Protein AF-A0AAX3NI12-F1 (afdb_monomer_lite)

Sequence (382 aa):
MMTDDIEERAVLARRGIMDHSDCEDCVEDWTFLMRQGRREFPLGLRTVLACLAFAEREGAVPELPADWWVIISTGGINDDDARRGGPTMDVFKAWPGRAESIVISQESYMGCTGGVAPWRRDGDTGPSYYAVCPLCDNPIQIVGLFRRQEESRARRPYGRHHRGDVPGLCRYDEDAYLHCPYADPNHRTDTRARRHSKDPTGRALYGLMRGEFDRVTLAWERFSGIHLGPGAARDMLRRWRDDQGWRYYDATYGNLPQMLFFAAGGQNLVKRYIVPGSPLHERLKGVPQVRLAPARSRYVQVDKAGPGFLTLDFLLYARRIEWDGQHMNETFRLRGLLGRDDGQQAFDDLTLDVDQDWLSHTADAQPGRDGRLLDIARETLR

Radius of gyration: 28.42 Å; chains: 1; bounding box: 57×74×94 Å

Foldseek 3Di:
DDDPPPQQDKDQPDPDWDACCVPPPDPARTWTWIDGPPDIDIDGPVNVVVVVVVCCVVVVDPDDPPVVVVCVVVPNPVVPVVVPLAFFAQFFAAAALDLDTHGDALVRLCVRNVCDPPQWDADPVGIWGWTADQFLRAIWTWPPRPPDCVPVPDDDIGTDGDQADRPPGGGDDPLSLLLDCSNGVPRDHPQPAWADPPDSQLVSLLCCCQVVVQLLQVLLCVQPQWHQDLVNSLVLLLVCVVVSLSGGSPDGSQCSSVSSAQPVFWAFQAQTWGAPPDPVNVQQVPQQQWDFPDDDPGTTTTHGPDDDDWGKTKHKYDWDWDDPSNDIKIWIWIFIATDDPPRDTRGDIDIGTGDSCSSVVSCVVPVDGDVSSSVSSVVSSD

Structure (mmCIF, N/CA/C/O backbone):
data_AF-A0AAX3NI12-F1
#
_entry.id   AF-A0AAX3NI12-F1
#
loop_
_atom_site.group_PDB
_atom_site.id
_atom_site.type_symbol
_atom_site.label_atom_id
_atom_site.label_alt_id
_atom_site.label_comp_id
_atom_site.label_asym_id
_atom_site.label_entity_id
_atom_site.label_seq_id
_atom_site.pdbx_PDB_ins_code
_atom_site.Cartn_x
_atom_site.Cartn_y
_atom_site.Cartn_z
_atom_site.occupancy
_atom_site.B_iso_or_equiv
_atom_site.auth_seq_id
_atom_site.auth_comp_id
_atom_site.auth_asym_id
_atom_site.auth_atom_id
_atom_site.pdbx_PDB_model_num
ATOM 1 N N . MET A 1 1 ? 13.052 53.276 -60.774 1.00 38.81 1 MET A N 1
ATOM 2 C CA . MET A 1 1 ? 11.985 52.301 -60.478 1.00 38.81 1 MET A CA 1
ATOM 3 C C . MET A 1 1 ? 12.647 50.946 -60.347 1.00 38.81 1 MET A C 1
ATOM 5 O O . MET A 1 1 ? 12.945 50.334 -61.361 1.00 38.81 1 MET A O 1
ATOM 9 N N . MET A 1 2 ? 12.979 50.547 -59.122 1.00 40.47 2 MET A N 1
ATOM 10 C CA . MET A 1 2 ? 13.263 49.149 -58.809 1.00 40.47 2 MET A CA 1
ATOM 11 C C . MET A 1 2 ? 11.918 48.545 -58.427 1.00 40.47 2 MET A C 1
ATOM 13 O O . MET A 1 2 ? 11.252 49.049 -57.527 1.00 40.47 2 MET A O 1
ATOM 17 N N . THR A 1 3 ? 11.465 47.578 -59.211 1.00 40.41 3 THR A N 1
ATOM 18 C CA . THR A 1 3 ? 10.322 46.734 -58.884 1.00 40.41 3 THR A CA 1
ATOM 19 C C . THR A 1 3 ? 10.698 45.902 -57.664 1.00 40.41 3 THR A C 1
ATOM 21 O O . THR A 1 3 ? 11.631 45.108 -57.742 1.00 40.41 3 THR A O 1
ATOM 24 N N . ASP A 1 4 ? 10.006 46.122 -56.545 1.00 46.06 4 ASP A N 1
ATOM 25 C CA . ASP A 1 4 ? 9.963 45.174 -55.432 1.00 46.06 4 ASP A CA 1
ATOM 26 C C . ASP A 1 4 ? 9.340 43.878 -55.965 1.00 46.06 4 ASP A C 1
ATOM 28 O O . ASP A 1 4 ? 8.115 43.742 -56.026 1.00 46.06 4 ASP A O 1
ATOM 32 N N . ASP A 1 5 ? 10.177 42.933 -56.393 1.00 46.78 5 ASP A N 1
ATOM 33 C CA . ASP A 1 5 ? 9.774 41.534 -56.435 1.00 46.78 5 ASP A CA 1
ATOM 34 C C . ASP A 1 5 ? 9.548 41.121 -54.980 1.00 46.78 5 ASP A C 1
ATOM 36 O O . ASP A 1 5 ? 10.481 40.834 -54.229 1.00 46.78 5 ASP A O 1
ATOM 40 N N . ILE A 1 6 ? 8.287 41.152 -54.546 1.00 54.03 6 ILE A N 1
ATOM 41 C CA . ILE A 1 6 ? 7.874 40.489 -53.314 1.00 54.03 6 ILE A CA 1
ATOM 42 C C . ILE A 1 6 ? 8.068 38.996 -53.576 1.00 54.03 6 ILE A C 1
ATOM 44 O O . ILE A 1 6 ? 7.166 38.323 -54.075 1.00 54.03 6 ILE A O 1
ATOM 48 N N . GLU A 1 7 ? 9.259 38.482 -53.270 1.00 57.38 7 GLU A N 1
ATOM 49 C CA . GLU A 1 7 ? 9.486 37.049 -53.136 1.00 57.38 7 GLU A CA 1
ATOM 50 C C . GLU A 1 7 ? 8.414 36.518 -52.178 1.00 57.38 7 GLU A C 1
ATOM 52 O O . GLU A 1 7 ? 8.350 36.902 -51.004 1.00 57.38 7 GLU A O 1
ATOM 57 N N . GLU A 1 8 ? 7.504 35.690 -52.698 1.00 70.94 8 GLU A N 1
ATOM 58 C CA . GLU A 1 8 ? 6.437 35.096 -51.901 1.00 70.94 8 GLU A CA 1
ATOM 59 C C . GLU A 1 8 ? 7.077 34.384 -50.707 1.00 70.94 8 GLU A C 1
ATOM 61 O O . GLU A 1 8 ? 7.837 33.432 -50.870 1.00 70.94 8 GLU A O 1
ATOM 66 N N . ARG A 1 9 ? 6.817 34.865 -49.489 1.00 78.44 9 ARG A N 1
ATOM 67 C CA . ARG A 1 9 ? 7.397 34.279 -48.278 1.00 78.44 9 ARG A CA 1
ATOM 68 C C . ARG A 1 9 ? 6.826 32.884 -48.053 1.00 78.44 9 ARG A C 1
ATOM 70 O O . ARG A 1 9 ? 5.614 32.685 -48.137 1.00 78.44 9 ARG A O 1
ATOM 77 N N . ALA A 1 10 ? 7.691 31.931 -47.715 1.00 86.00 10 ALA A N 1
ATOM 78 C CA . ALA A 1 10 ? 7.247 30.613 -47.285 1.00 86.00 10 ALA A CA 1
ATOM 79 C C . ALA A 1 10 ? 6.492 30.724 -45.948 1.00 86.00 10 ALA A C 1
ATOM 81 O O . ALA A 1 10 ? 6.982 31.325 -44.991 1.00 86.00 10 ALA A O 1
ATOM 82 N N . VAL A 1 11 ? 5.300 30.135 -45.878 1.00 88.12 11 VAL A N 1
ATOM 83 C CA . VAL A 1 11 ? 4.451 30.107 -44.677 1.00 88.12 11 VAL A CA 1
ATOM 84 C C . VAL A 1 11 ? 4.072 28.676 -44.327 1.00 88.12 11 VAL A C 1
ATOM 86 O O . VAL A 1 11 ? 4.117 27.792 -45.178 1.00 88.12 11 VAL A O 1
ATOM 89 N N . LEU A 1 12 ? 3.651 28.438 -43.086 1.00 89.06 12 LEU A N 1
ATOM 90 C CA . LEU A 1 12 ? 3.069 27.153 -42.710 1.00 89.06 12 LEU A CA 1
ATOM 91 C C . LEU A 1 12 ? 1.807 26.887 -43.544 1.00 89.06 12 LEU A C 1
ATOM 93 O O . LEU A 1 12 ? 0.851 27.663 -43.505 1.00 89.06 12 LEU A O 1
ATOM 97 N N . ALA A 1 13 ? 1.800 25.777 -44.280 1.00 85.38 13 ALA A N 1
ATOM 98 C CA . ALA A 1 13 ? 0.651 25.321 -45.058 1.00 85.38 13 ALA A CA 1
ATOM 99 C C . ALA A 1 13 ? -0.503 24.874 -44.144 1.00 85.38 13 ALA A C 1
ATOM 101 O O . ALA A 1 13 ? -1.673 25.002 -44.500 1.00 85.38 13 ALA A O 1
ATOM 102 N N . ARG A 1 14 ? -0.174 24.404 -42.931 1.00 81.12 14 ARG A N 1
ATOM 103 C CA . ARG A 1 14 ? -1.124 24.044 -41.871 1.00 81.12 14 ARG A CA 1
ATOM 104 C C . ARG A 1 14 ? -0.631 24.472 -40.493 1.00 81.12 14 ARG A C 1
ATOM 106 O O . ARG A 1 14 ? 0.567 24.492 -40.229 1.00 81.12 14 ARG A O 1
ATOM 113 N N . ARG A 1 15 ? -1.566 24.750 -39.580 1.00 74.25 15 ARG A N 1
ATOM 114 C CA . ARG A 1 15 ? -1.273 24.994 -38.157 1.00 74.25 15 ARG A CA 1
ATOM 115 C C . ARG A 1 15 ? -1.101 23.669 -37.409 1.00 74.25 15 ARG A C 1
ATOM 117 O O . ARG A 1 15 ? -1.959 23.288 -36.623 1.00 74.25 15 ARG A O 1
ATOM 124 N N . GLY A 1 16 ? -0.020 22.956 -37.702 1.00 72.50 16 GLY A N 1
ATOM 125 C CA . GLY A 1 16 ? 0.313 21.701 -37.036 1.00 72.50 16 GLY A CA 1
ATOM 126 C C . GLY A 1 16 ? 1.652 21.143 -37.503 1.00 72.50 16 GLY A C 1
ATOM 127 O O . GLY A 1 16 ? 2.081 21.413 -38.626 1.00 72.50 16 GLY A O 1
ATOM 128 N N . ILE A 1 17 ? 2.290 20.371 -36.628 1.00 80.81 17 ILE A N 1
ATOM 129 C CA . ILE A 1 17 ? 3.512 19.615 -36.917 1.00 80.81 17 ILE A CA 1
ATOM 130 C C . ILE A 1 17 ? 3.086 18.208 -37.342 1.00 80.81 17 ILE A C 1
ATOM 132 O O . ILE A 1 17 ? 2.144 17.655 -36.776 1.00 80.81 17 ILE A O 1
ATOM 136 N N . MET A 1 18 ? 3.725 17.656 -38.372 1.00 79.75 18 MET A N 1
ATOM 137 C CA . MET A 1 18 ? 3.583 16.238 -38.698 1.00 79.75 18 MET A CA 1
ATOM 138 C C . MET A 1 18 ? 4.449 15.417 -37.763 1.00 79.75 18 MET A C 1
ATOM 140 O O . MET A 1 18 ? 5.659 15.638 -37.734 1.00 79.75 18 MET A O 1
ATOM 144 N N . ASP A 1 19 ? 3.816 14.489 -37.058 1.00 76.38 19 ASP A N 1
ATOM 145 C CA . ASP A 1 19 ? 4.474 13.471 -36.252 1.00 76.38 19 ASP A CA 1
ATOM 146 C C . ASP A 1 19 ? 4.758 12.237 -37.114 1.00 76.38 19 ASP A C 1
ATOM 148 O O . ASP A 1 19 ? 3.847 11.645 -37.698 1.00 76.38 19 ASP A O 1
ATOM 152 N N . HIS A 1 20 ? 6.032 11.897 -37.217 1.00 71.44 20 HIS A N 1
ATOM 153 C CA . HIS A 1 20 ? 6.567 10.719 -37.883 1.00 71.44 20 HIS A CA 1
ATOM 154 C C . HIS A 1 20 ? 7.429 9.888 -36.923 1.00 71.44 20 HIS A C 1
ATOM 156 O O . HIS A 1 20 ? 8.183 9.036 -37.382 1.00 71.44 20 HIS A O 1
ATOM 162 N N . SER A 1 21 ? 7.324 10.106 -35.608 1.00 59.69 21 SER A N 1
ATOM 163 C CA . SER A 1 21 ? 8.143 9.411 -34.606 1.00 59.69 21 SER A CA 1
ATOM 164 C C . SER A 1 21 ? 7.947 7.887 -34.584 1.00 59.69 21 SER A C 1
ATOM 166 O O . SER A 1 21 ? 8.861 7.163 -34.199 1.00 59.69 21 SER A O 1
ATOM 168 N N . ASP A 1 22 ? 6.805 7.398 -35.078 1.00 42.75 22 ASP A N 1
ATOM 169 C CA . ASP A 1 22 ? 6.490 5.968 -35.229 1.00 42.75 22 ASP A CA 1
ATOM 170 C C . ASP A 1 22 ? 6.724 5.427 -36.663 1.00 42.75 22 ASP A C 1
ATOM 172 O O . ASP A 1 22 ? 6.332 4.305 -36.986 1.00 42.75 22 ASP A O 1
ATOM 176 N N . CYS A 1 23 ? 7.310 6.220 -37.569 1.00 49.62 23 CYS A N 1
ATOM 177 C CA . CYS A 1 23 ? 7.536 5.845 -38.970 1.00 49.62 23 CYS A CA 1
ATOM 178 C C . CYS A 1 23 ? 8.959 5.306 -39.185 1.00 49.62 23 CYS A C 1
ATOM 180 O O . CYS A 1 23 ? 9.916 6.075 -39.232 1.00 49.62 23 CYS A O 1
ATOM 182 N N . GLU A 1 24 ? 9.094 3.993 -39.398 1.00 45.75 24 GLU A N 1
ATOM 183 C CA . GLU A 1 24 ? 10.397 3.319 -39.566 1.00 45.75 24 GLU A CA 1
ATOM 184 C C . GLU A 1 24 ? 11.177 3.762 -40.822 1.00 45.75 24 GLU A C 1
ATOM 186 O O . GLU A 1 24 ? 12.405 3.718 -40.837 1.00 45.75 24 GLU A O 1
ATOM 191 N N . ASP A 1 25 ? 10.475 4.238 -41.856 1.00 49.03 25 ASP A N 1
ATOM 192 C CA . ASP A 1 25 ? 11.065 4.684 -43.127 1.00 49.03 25 ASP A CA 1
ATOM 193 C C . ASP A 1 25 ? 11.313 6.207 -43.189 1.00 49.03 25 ASP A C 1
ATOM 195 O O . ASP A 1 25 ? 11.804 6.732 -44.195 1.00 49.03 25 ASP A O 1
ATOM 199 N N . CYS A 1 26 ? 10.946 6.948 -42.139 1.00 57.41 26 CYS A N 1
ATOM 200 C CA . CYS A 1 26 ? 11.045 8.401 -42.111 1.00 57.41 26 CYS A CA 1
ATOM 201 C C . CYS A 1 26 ? 12.399 8.854 -41.549 1.00 57.41 26 CYS A C 1
ATOM 203 O O . CYS A 1 26 ? 12.870 8.383 -40.522 1.00 57.41 26 CYS A O 1
ATOM 205 N N . VAL A 1 27 ? 13.029 9.823 -42.217 1.00 60.72 27 VAL A N 1
ATOM 206 C CA . VAL A 1 27 ? 14.348 10.355 -41.816 1.00 60.72 27 VAL A CA 1
ATOM 207 C C . VAL A 1 27 ? 14.276 11.435 -40.725 1.00 60.72 27 VAL A C 1
ATOM 209 O O . VAL A 1 27 ? 15.303 11.805 -40.156 1.00 60.72 27 VAL A O 1
ATOM 212 N N . GLU A 1 28 ? 13.078 11.959 -40.450 1.00 68.06 28 GLU A N 1
ATOM 213 C CA . GLU A 1 28 ? 12.801 13.031 -39.487 1.00 68.06 28 GLU A CA 1
ATOM 214 C C . GLU A 1 28 ? 11.503 12.737 -38.727 1.00 68.06 28 GLU A C 1
ATOM 216 O O . GLU A 1 28 ? 10.457 12.560 -39.353 1.00 68.06 28 GLU A O 1
ATOM 221 N N . ASP A 1 29 ? 11.560 12.780 -37.393 1.00 68.19 29 ASP A N 1
ATOM 222 C CA . ASP A 1 29 ? 10.411 12.517 -36.510 1.00 68.19 29 ASP A CA 1
ATOM 223 C C . ASP A 1 29 ? 9.358 13.633 -36.575 1.00 68.19 29 ASP A C 1
ATOM 225 O O . ASP A 1 29 ? 8.176 13.398 -36.350 1.00 68.19 29 ASP A O 1
ATOM 229 N N . TRP A 1 30 ? 9.774 14.865 -36.889 1.00 78.94 30 TRP A N 1
ATOM 230 C CA . TRP A 1 30 ? 8.906 16.042 -36.861 1.00 78.94 30 TRP A CA 1
ATOM 231 C C . TRP A 1 30 ? 9.130 16.922 -38.082 1.00 78.94 30 TRP A C 1
ATOM 233 O O . TRP A 1 30 ? 10.228 17.439 -38.306 1.00 78.94 30 TRP A O 1
ATOM 243 N N . THR A 1 31 ? 8.068 17.145 -38.856 1.00 85.69 31 THR A N 1
ATOM 244 C CA . THR A 1 31 ? 8.149 17.917 -40.102 1.00 85.69 31 THR A CA 1
ATOM 245 C C . THR A 1 31 ? 7.066 18.994 -40.176 1.00 85.69 31 THR A C 1
ATOM 247 O O . THR A 1 31 ? 5.889 18.761 -39.895 1.00 85.69 31 THR A O 1
ATOM 250 N N . PHE A 1 32 ? 7.446 20.194 -40.612 1.00 88.69 32 PHE A N 1
ATOM 251 C CA . PHE A 1 32 ? 6.535 21.292 -40.924 1.00 88.69 32 PHE A CA 1
ATOM 252 C C . PHE A 1 32 ? 6.194 21.264 -42.411 1.00 88.69 32 PHE A C 1
ATOM 254 O O . PHE A 1 32 ? 7.086 21.213 -43.255 1.00 88.69 32 PHE A O 1
ATOM 261 N N . LEU A 1 33 ? 4.907 21.325 -42.757 1.00 91.06 33 LEU A N 1
ATOM 262 C CA . LEU A 1 33 ? 4.514 21.513 -44.153 1.00 91.06 33 LEU A CA 1
ATOM 263 C C . LEU A 1 33 ? 4.515 23.009 -44.461 1.00 91.06 33 LEU A C 1
ATOM 265 O O . LEU A 1 33 ? 3.709 23.757 -43.905 1.00 91.06 33 LEU A O 1
ATOM 269 N N . MET A 1 34 ? 5.417 23.430 -45.338 1.00 92.19 34 MET A N 1
ATOM 270 C CA . MET A 1 34 ? 5.576 24.812 -45.773 1.00 92.19 34 MET A CA 1
ATOM 271 C C . MET A 1 34 ? 4.943 25.002 -47.152 1.00 92.19 34 MET A C 1
ATOM 273 O O . MET A 1 34 ? 4.925 24.082 -47.968 1.00 92.19 34 MET A O 1
ATOM 277 N N . ARG A 1 35 ? 4.439 26.204 -47.431 1.00 90.25 35 ARG A N 1
ATOM 278 C CA . ARG A 1 35 ? 3.907 26.606 -48.735 1.00 90.25 35 ARG A CA 1
ATOM 279 C C . ARG A 1 35 ? 4.547 27.909 -49.181 1.00 90.25 35 ARG A C 1
ATOM 281 O O . ARG A 1 35 ? 4.564 28.879 -48.425 1.00 90.25 35 ARG A O 1
ATOM 288 N N . GLN A 1 36 ? 5.016 27.929 -50.421 1.00 90.62 36 GLN A N 1
ATOM 289 C CA . GLN A 1 36 ? 5.508 29.117 -51.106 1.00 90.62 36 GLN A CA 1
ATOM 290 C C . GLN A 1 36 ? 4.818 29.190 -52.472 1.00 90.62 36 GLN A C 1
ATOM 292 O O . GLN A 1 36 ? 4.975 28.299 -53.312 1.00 90.62 36 GLN A O 1
ATOM 297 N N . GLY A 1 37 ? 3.954 30.189 -52.651 1.00 86.06 37 GLY A N 1
ATOM 298 C CA . GLY A 1 37 ? 3.071 30.276 -53.813 1.00 86.06 37 GLY A CA 1
ATOM 299 C C . GLY A 1 37 ? 2.146 29.070 -53.950 1.00 86.06 37 GLY A C 1
ATOM 300 O O . GLY A 1 37 ? 1.331 28.773 -53.071 1.00 86.06 37 GLY A O 1
ATOM 301 N N . ARG A 1 38 ? 2.279 28.357 -55.076 1.00 83.44 38 ARG A N 1
ATOM 302 C CA . ARG A 1 38 ? 1.534 27.119 -55.380 1.00 83.44 38 ARG A CA 1
ATOM 303 C C . ARG A 1 38 ? 2.275 25.835 -54.998 1.00 83.44 38 ARG A C 1
ATOM 305 O O . ARG A 1 38 ? 1.728 24.756 -55.202 1.00 83.44 38 ARG A O 1
ATOM 312 N N . ARG A 1 39 ? 3.505 25.930 -54.488 1.00 88.81 39 ARG A N 1
ATOM 313 C CA . ARG A 1 39 ? 4.325 24.770 -54.128 1.00 88.81 39 ARG A CA 1
ATOM 314 C C . ARG A 1 39 ? 4.275 24.529 -52.625 1.00 88.81 39 ARG A C 1
ATOM 316 O O . ARG A 1 39 ? 4.487 25.452 -51.841 1.00 88.81 39 ARG A O 1
ATOM 323 N N . GLU A 1 40 ? 4.066 23.276 -52.243 1.00 90.44 40 GLU A N 1
ATOM 324 C CA . GLU A 1 40 ? 4.234 22.809 -50.868 1.00 90.44 40 GLU A CA 1
ATOM 325 C C . GLU A 1 40 ? 5.515 21.984 -50.746 1.00 90.44 40 GLU A C 1
ATOM 327 O O . GLU A 1 40 ? 5.914 21.292 -51.688 1.00 90.44 40 GLU A O 1
ATOM 332 N N . PHE A 1 41 ? 6.191 22.091 -49.605 1.00 90.00 41 PHE A N 1
ATOM 333 C CA . PHE A 1 41 ? 7.390 21.316 -49.312 1.00 90.00 41 PHE A CA 1
ATOM 334 C C . PHE A 1 41 ? 7.532 21.041 -47.807 1.00 90.00 41 PHE A C 1
ATOM 336 O O . PHE A 1 41 ? 7.129 21.869 -46.986 1.00 90.00 41 PHE A O 1
ATOM 343 N N . PRO A 1 42 ? 8.093 19.883 -47.426 1.00 86.38 42 PRO A N 1
ATOM 344 C CA . PRO A 1 42 ? 8.405 19.583 -46.037 1.00 86.38 42 PRO A CA 1
ATOM 345 C C . PRO A 1 42 ? 9.661 20.334 -45.579 1.00 86.38 42 PRO A C 1
ATOM 347 O O . PRO A 1 42 ? 10.631 20.456 -46.325 1.00 86.38 42 PRO A O 1
ATOM 350 N N . LEU A 1 43 ? 9.658 20.793 -44.332 1.00 87.38 43 LEU A N 1
ATOM 351 C CA . LEU A 1 43 ? 10.822 21.327 -43.634 1.00 87.38 43 LEU A CA 1
ATOM 352 C C . LEU A 1 43 ? 10.983 20.576 -42.308 1.00 87.38 43 LEU A C 1
ATOM 354 O O . LEU A 1 43 ? 10.101 20.643 -41.453 1.00 87.38 43 LEU A O 1
ATOM 358 N N . GLY A 1 44 ? 12.085 19.844 -42.147 1.00 84.31 44 GLY A N 1
ATOM 359 C CA . GLY A 1 44 ? 12.357 19.061 -40.940 1.00 84.31 44 GLY A CA 1
ATOM 360 C C . GLY A 1 44 ? 12.694 19.945 -39.740 1.00 84.31 44 GLY A C 1
ATOM 361 O O . GLY A 1 44 ? 13.310 21.007 -39.883 1.00 84.31 44 GLY A O 1
ATOM 362 N N . LEU A 1 45 ? 12.319 19.510 -38.538 1.00 82.69 45 LEU A N 1
ATOM 363 C CA . LEU A 1 45 ? 12.597 20.254 -37.309 1.00 82.69 45 LEU A CA 1
ATOM 364 C C . LEU A 1 45 ? 14.101 20.409 -37.047 1.00 82.69 45 LEU A C 1
ATOM 366 O O . LEU A 1 45 ? 14.531 21.486 -36.633 1.00 82.69 45 LEU A O 1
ATOM 370 N N . ARG A 1 46 ? 14.929 19.408 -37.377 1.00 75.38 46 ARG A N 1
ATOM 371 C CA . ARG A 1 46 ? 16.395 19.536 -37.276 1.00 75.38 46 ARG A CA 1
ATOM 372 C C . ARG A 1 46 ? 16.936 20.678 -38.133 1.00 75.38 46 ARG A C 1
ATOM 374 O O . ARG A 1 46 ? 17.816 21.409 -37.687 1.00 75.38 46 ARG A O 1
ATOM 381 N N . THR A 1 47 ? 16.380 20.887 -39.327 1.00 80.50 47 THR A N 1
ATOM 382 C CA . THR A 1 47 ? 16.752 22.012 -40.198 1.00 80.50 47 THR A CA 1
ATOM 383 C C . THR A 1 47 ? 16.396 23.353 -39.561 1.00 80.50 47 THR A C 1
ATOM 385 O O . THR A 1 47 ? 17.229 24.253 -39.537 1.00 80.50 47 THR A O 1
ATOM 388 N N . VAL A 1 48 ? 15.194 23.479 -38.988 1.00 87.38 48 VAL A N 1
ATOM 389 C CA . VAL A 1 48 ? 14.766 24.703 -38.284 1.00 87.38 48 VAL A CA 1
ATOM 390 C C . VAL A 1 48 ? 15.698 25.024 -37.112 1.00 87.38 48 VAL A C 1
ATOM 392 O O . VAL A 1 48 ? 16.113 26.169 -36.941 1.00 87.38 48 VAL A O 1
ATOM 395 N N . LEU A 1 49 ? 16.067 24.010 -36.333 1.00 84.44 49 LEU A N 1
ATOM 396 C CA . LEU A 1 49 ? 16.959 24.156 -35.186 1.00 84.44 49 LEU A CA 1
ATOM 397 C C . LEU A 1 49 ? 18.387 24.517 -35.603 1.00 84.44 49 LEU A C 1
ATOM 399 O O . LEU A 1 49 ? 18.998 25.381 -34.982 1.00 84.44 49 LEU A O 1
ATOM 403 N N . ALA A 1 50 ? 18.899 23.928 -36.687 1.00 76.19 50 ALA A N 1
ATOM 404 C CA . ALA A 1 50 ? 20.195 24.299 -37.247 1.00 76.19 50 ALA A CA 1
ATOM 405 C C . ALA A 1 50 ? 20.217 25.766 -37.713 1.00 76.19 50 ALA A C 1
ATOM 407 O O . ALA A 1 50 ? 21.185 26.481 -37.452 1.00 76.19 50 ALA A O 1
ATOM 408 N N . CYS A 1 51 ? 19.138 26.241 -38.346 1.00 85.56 51 CYS A N 1
ATOM 409 C CA . CYS A 1 51 ? 18.998 27.650 -38.717 1.00 85.56 51 CYS A CA 1
ATOM 410 C C . CYS A 1 51 ? 18.978 28.573 -37.490 1.00 85.56 51 CYS A C 1
ATOM 412 O O . CYS A 1 51 ? 19.598 29.633 -37.524 1.00 85.56 51 CYS A O 1
ATOM 414 N N . LEU A 1 52 ? 18.300 28.178 -36.409 1.00 88.19 52 LEU A N 1
ATOM 415 C CA . LEU A 1 52 ? 18.260 28.953 -35.167 1.00 88.19 52 LEU A CA 1
ATOM 416 C C . LEU A 1 52 ? 19.631 29.004 -34.471 1.00 88.19 52 LEU A C 1
ATOM 418 O O . LEU A 1 52 ? 20.043 30.079 -34.048 1.00 88.19 52 LEU A O 1
ATOM 422 N N . ALA A 1 53 ? 20.363 27.886 -34.417 1.00 79.00 53 ALA A N 1
ATOM 423 C CA . ALA A 1 53 ? 21.718 27.833 -33.854 1.00 79.00 53 ALA A CA 1
ATOM 424 C C . ALA A 1 53 ? 22.687 28.720 -34.647 1.00 79.00 53 ALA A C 1
ATOM 426 O O . ALA A 1 53 ? 23.529 29.419 -34.085 1.00 79.00 53 ALA A O 1
ATOM 427 N N . PHE A 1 54 ? 22.548 28.722 -35.975 1.00 83.62 54 PHE A N 1
ATOM 428 C CA . PHE A 1 54 ? 23.306 29.620 -36.837 1.00 83.62 54 PHE A CA 1
ATOM 429 C C . PHE A 1 54 ? 22.949 31.090 -36.572 1.00 83.62 54 PHE A C 1
ATOM 431 O O . PHE A 1 54 ? 23.843 31.916 -36.423 1.00 83.62 54 PHE A O 1
ATOM 438 N N . ALA A 1 55 ? 21.659 31.416 -36.453 1.00 87.94 55 ALA A N 1
ATOM 439 C CA . ALA A 1 55 ? 21.208 32.774 -36.157 1.00 87.94 55 ALA A CA 1
ATOM 440 C C . ALA A 1 55 ? 21.722 33.288 -34.800 1.00 87.94 55 ALA A C 1
ATOM 442 O O . ALA A 1 55 ? 22.074 34.459 -34.691 1.00 87.94 55 ALA A O 1
ATOM 443 N N . GLU A 1 56 ? 21.788 32.430 -33.782 1.00 85.56 56 GLU A N 1
ATOM 444 C CA . GLU A 1 56 ? 22.353 32.765 -32.470 1.00 85.56 56 GLU A CA 1
ATOM 445 C C . GLU A 1 56 ? 23.853 33.051 -32.566 1.00 85.56 56 GLU A C 1
ATOM 447 O O . GLU A 1 56 ? 24.319 34.081 -32.084 1.00 85.56 56 GLU A O 1
ATOM 452 N N . ARG A 1 57 ? 24.607 32.182 -33.253 1.00 81.19 57 ARG A N 1
ATOM 453 C CA . ARG A 1 57 ? 26.050 32.359 -33.471 1.00 81.19 57 ARG A CA 1
ATOM 454 C C . ARG A 1 57 ? 26.380 33.672 -34.187 1.00 81.19 57 ARG A C 1
ATOM 456 O O . ARG A 1 57 ? 27.394 34.293 -33.880 1.00 81.19 57 ARG A O 1
ATOM 463 N N . GLU A 1 58 ? 25.537 34.082 -35.129 1.00 94.00 58 GLU A N 1
ATOM 464 C CA . GLU A 1 58 ? 25.682 35.344 -35.863 1.00 94.00 58 GLU A CA 1
ATOM 465 C C . GLU A 1 58 ? 25.088 36.554 -35.106 1.00 94.00 58 GLU A C 1
ATOM 467 O O . GLU A 1 58 ? 25.097 37.673 -35.618 1.00 94.00 58 GLU A O 1
ATOM 472 N N . GLY A 1 59 ? 24.563 36.357 -33.890 1.00 87.94 59 GLY A N 1
ATOM 473 C CA . GLY A 1 59 ? 23.996 37.415 -33.047 1.00 87.94 59 GLY A CA 1
ATOM 474 C C . GLY A 1 59 ? 22.657 37.976 -33.540 1.00 87.94 59 GLY A C 1
ATOM 475 O O . GLY A 1 59 ? 22.223 39.033 -33.083 1.00 87.94 59 GLY A O 1
ATOM 476 N N . ALA A 1 60 ? 21.992 37.292 -34.475 1.00 91.50 60 ALA A N 1
ATOM 477 C CA . ALA A 1 60 ? 20.681 37.679 -34.997 1.00 91.50 60 ALA A CA 1
ATOM 478 C C . ALA A 1 60 ? 19.536 37.356 -34.019 1.00 91.50 60 ALA A C 1
ATOM 480 O O . ALA A 1 60 ? 18.460 37.950 -34.105 1.00 91.50 60 ALA A O 1
ATOM 481 N N . VAL A 1 61 ? 19.769 36.434 -33.082 1.00 86.31 61 VAL A N 1
ATOM 482 C CA . VAL A 1 61 ? 18.905 36.170 -31.924 1.00 86.31 61 VAL A CA 1
ATOM 483 C C . VAL A 1 61 ? 19.742 36.211 -30.639 1.00 86.31 61 VAL A C 1
ATOM 485 O O . VAL A 1 61 ? 20.957 36.025 -30.712 1.00 86.31 61 VAL A O 1
ATOM 488 N N . PRO A 1 62 ? 19.132 36.473 -29.466 1.00 90.19 62 PRO A N 1
ATOM 489 C CA . PRO A 1 62 ? 19.841 36.409 -28.191 1.00 90.19 62 PRO A CA 1
ATOM 490 C C . PRO A 1 62 ? 20.454 35.029 -27.949 1.00 90.19 62 PRO A C 1
ATOM 492 O O . PRO A 1 62 ? 19.901 34.028 -28.403 1.00 90.19 62 PRO A O 1
ATOM 495 N N . GLU A 1 63 ? 21.540 34.993 -27.175 1.00 85.44 63 GLU A N 1
ATOM 496 C CA . GLU A 1 63 ? 22.120 33.740 -26.691 1.00 85.44 63 GLU A CA 1
ATOM 497 C C . GLU A 1 63 ? 21.062 32.958 -25.899 1.00 85.44 63 GLU A C 1
ATOM 499 O O . GLU A 1 63 ? 20.437 33.468 -24.961 1.00 85.44 63 GLU A O 1
ATOM 504 N N . LEU A 1 64 ? 20.816 31.731 -26.339 1.00 83.88 64 LEU A N 1
ATOM 505 C CA . LEU A 1 64 ? 19.895 30.791 -25.737 1.00 83.88 64 LEU A CA 1
ATOM 506 C C . LEU A 1 64 ? 20.644 29.961 -24.684 1.00 83.88 64 LEU A C 1
ATOM 508 O O . LEU A 1 64 ? 21.849 29.731 -24.795 1.00 83.88 64 LEU A O 1
ATOM 512 N N . PRO A 1 65 ? 19.951 29.476 -23.641 1.00 85.38 65 PRO A N 1
ATOM 513 C CA . PRO A 1 65 ? 20.592 28.672 -22.608 1.00 85.38 65 PRO A CA 1
ATOM 514 C C . PRO A 1 65 ? 21.288 27.432 -23.198 1.00 85.38 65 PRO A C 1
ATOM 516 O O . PRO A 1 65 ? 20.677 26.655 -23.930 1.00 85.38 65 PRO A O 1
ATOM 519 N N . ALA A 1 66 ? 22.567 27.219 -22.877 1.00 70.25 66 ALA A N 1
ATOM 520 C CA . ALA A 1 66 ? 23.352 26.118 -23.447 1.00 70.25 66 ALA A CA 1
ATOM 521 C C . ALA A 1 66 ? 22.752 24.726 -23.153 1.00 70.25 66 ALA A C 1
ATOM 523 O O . ALA A 1 66 ? 22.857 23.806 -23.964 1.00 70.25 66 ALA A O 1
ATOM 524 N N . ASP A 1 67 ? 22.076 24.572 -22.014 1.00 60.25 67 ASP A N 1
ATOM 525 C CA . ASP A 1 67 ? 21.333 23.368 -21.642 1.00 60.25 67 ASP A CA 1
ATOM 526 C C . ASP A 1 67 ? 20.139 23.102 -22.569 1.00 60.25 67 ASP A C 1
ATOM 528 O O . ASP A 1 67 ? 19.853 21.945 -22.876 1.00 60.25 67 ASP A O 1
ATOM 532 N N . TRP A 1 68 ? 19.497 24.145 -23.097 1.00 75.75 68 TRP A N 1
ATOM 533 C CA . TRP A 1 68 ? 18.417 24.022 -24.078 1.00 75.75 68 TRP A CA 1
ATOM 534 C C . TRP A 1 68 ? 18.897 23.364 -25.382 1.00 75.75 68 TRP A C 1
ATOM 536 O O . TRP A 1 68 ? 18.241 22.454 -25.897 1.00 75.75 68 TRP A O 1
ATOM 546 N N . TRP A 1 69 ? 20.084 23.737 -25.872 1.00 74.69 69 TRP A N 1
ATOM 547 C CA . TRP A 1 69 ? 20.691 23.120 -27.059 1.00 74.69 69 TRP A CA 1
ATOM 548 C C . TRP A 1 69 ? 21.095 21.667 -26.842 1.00 74.69 69 TRP A C 1
ATOM 550 O O . TRP A 1 69 ? 20.906 20.832 -27.730 1.00 74.69 69 TRP A O 1
ATOM 560 N N . VAL A 1 70 ? 21.612 21.341 -25.657 1.00 59.75 70 VAL A N 1
ATOM 561 C CA . VAL A 1 70 ? 21.958 19.961 -25.285 1.00 59.75 70 VAL A CA 1
ATOM 562 C C . VAL A 1 70 ? 20.706 19.079 -25.234 1.00 59.75 70 VAL A C 1
ATOM 564 O O . VAL A 1 70 ? 20.718 17.961 -25.749 1.00 59.75 70 VAL A O 1
ATOM 567 N N . ILE A 1 71 ? 19.603 19.590 -24.680 1.00 55.28 71 ILE A N 1
ATOM 568 C CA . ILE A 1 71 ? 18.317 18.878 -24.602 1.00 55.28 71 ILE A CA 1
ATOM 569 C C . ILE A 1 71 ? 17.770 18.560 -26.000 1.00 55.28 71 ILE A C 1
ATOM 571 O O . ILE A 1 71 ? 17.304 17.450 -26.256 1.00 55.28 71 ILE A O 1
ATOM 575 N N . ILE A 1 72 ? 17.848 19.517 -26.922 1.00 61.94 72 ILE A N 1
ATOM 576 C CA . ILE A 1 72 ? 17.296 19.363 -28.271 1.00 61.94 72 ILE A CA 1
ATOM 577 C C . ILE A 1 72 ? 18.178 18.479 -29.166 1.00 61.94 72 ILE A C 1
ATOM 579 O O . ILE A 1 72 ? 17.662 17.662 -29.927 1.00 61.94 72 ILE A O 1
ATOM 583 N N . SER A 1 73 ? 19.504 18.601 -29.067 1.00 55.59 73 SER A N 1
ATOM 584 C CA . SER A 1 73 ? 20.455 17.847 -29.903 1.00 55.59 73 SER A CA 1
ATOM 585 C C . SER A 1 73 ? 20.575 16.363 -29.537 1.00 55.59 73 SER A C 1
ATOM 587 O O . SER A 1 73 ? 21.002 15.564 -30.367 1.00 55.59 73 SER A O 1
ATOM 589 N N . THR A 1 74 ? 20.155 15.973 -28.331 1.00 52.31 74 THR A N 1
ATOM 590 C CA . THR A 1 74 ? 20.198 14.582 -27.840 1.00 52.31 74 THR A CA 1
ATOM 591 C C . THR A 1 74 ? 18.886 13.807 -28.037 1.00 52.31 74 THR A C 1
ATOM 593 O O . THR A 1 74 ? 18.717 12.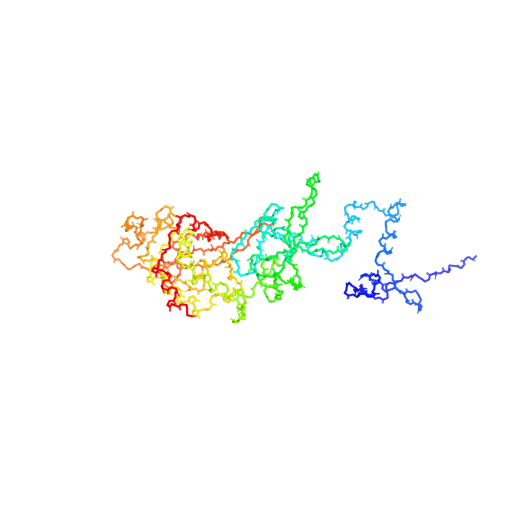732 -27.466 1.00 52.31 74 THR A O 1
ATOM 596 N N . GLY A 1 75 ? 17.972 14.311 -28.879 1.00 51.03 75 GLY A N 1
ATOM 597 C CA . GLY A 1 75 ? 16.723 13.623 -29.248 1.00 51.03 75 GLY A CA 1
ATOM 598 C C . GLY A 1 75 ? 15.547 13.864 -28.292 1.00 51.03 75 GLY A C 1
ATOM 599 O O . GLY A 1 75 ? 14.554 13.141 -28.329 1.00 51.03 75 GLY A O 1
ATOM 600 N N . GLY A 1 76 ? 15.631 14.882 -27.431 1.00 47.31 76 GLY A N 1
ATOM 601 C CA . GLY A 1 76 ? 14.619 15.203 -26.422 1.00 47.31 76 GLY A CA 1
ATOM 602 C C . GLY A 1 76 ? 13.404 15.957 -26.966 1.00 47.31 76 GLY A C 1
ATOM 603 O O . GLY A 1 76 ? 13.174 17.106 -26.583 1.00 47.31 76 GLY A O 1
ATOM 604 N N . ILE A 1 77 ? 12.621 15.335 -27.853 1.00 42.81 77 ILE A N 1
ATOM 605 C CA . ILE A 1 77 ? 11.290 15.850 -28.241 1.00 42.81 77 ILE A CA 1
ATOM 606 C C . ILE A 1 77 ? 10.153 14.939 -27.754 1.00 42.81 77 ILE A C 1
ATOM 608 O O . ILE A 1 77 ? 9.056 15.431 -27.527 1.00 42.81 77 ILE A O 1
ATOM 612 N N . ASN A 1 78 ? 10.440 13.687 -27.384 1.00 39.03 78 ASN A N 1
ATOM 613 C CA . ASN A 1 78 ? 9.474 12.805 -26.706 1.00 39.03 78 ASN A CA 1
ATOM 614 C C . ASN A 1 78 ? 9.522 12.907 -25.169 1.00 39.03 78 ASN A C 1
ATOM 616 O O . ASN A 1 78 ? 9.234 11.943 -24.466 1.00 39.03 78 ASN A O 1
ATOM 620 N N . ASP A 1 79 ? 9.900 14.071 -24.637 1.00 41.94 79 ASP A N 1
ATOM 621 C CA . ASP A 1 79 ? 10.111 14.300 -23.200 1.00 41.94 79 ASP A CA 1
ATOM 622 C C . ASP A 1 79 ? 9.145 15.368 -22.645 1.00 41.94 79 ASP A C 1
ATOM 624 O O . ASP A 1 79 ? 9.509 16.240 -21.851 1.00 41.94 79 ASP A O 1
ATOM 628 N N . ASP A 1 80 ? 7.875 15.300 -23.055 1.00 34.31 80 ASP A N 1
ATOM 629 C CA . ASP A 1 80 ? 6.811 16.127 -22.468 1.00 34.31 80 ASP A CA 1
ATOM 630 C C . ASP A 1 80 ? 6.543 15.783 -20.985 1.00 34.31 80 ASP A C 1
ATOM 632 O O . ASP A 1 80 ? 6.126 16.658 -20.221 1.00 34.31 80 ASP A O 1
ATOM 636 N N . ASP A 1 81 ? 6.900 14.576 -20.524 1.00 35.88 81 ASP A N 1
ATOM 637 C CA . ASP A 1 81 ? 6.877 14.214 -19.095 1.00 35.88 81 ASP A CA 1
ATOM 638 C C . ASP A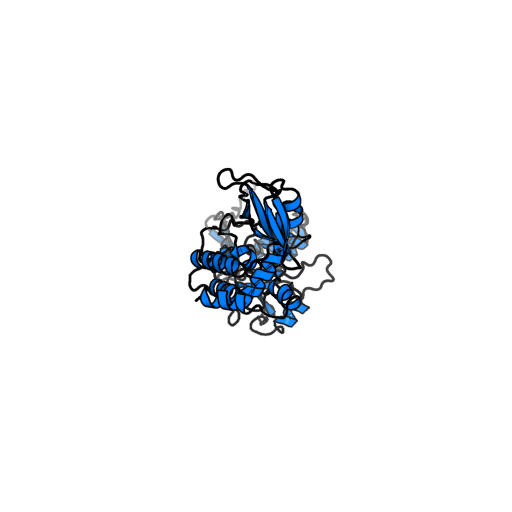 1 81 ? 8.021 14.871 -18.305 1.00 35.88 81 ASP A C 1
ATOM 640 O O . ASP A 1 81 ? 7.847 15.297 -17.158 1.00 35.88 81 ASP A O 1
ATOM 644 N N . ALA A 1 82 ? 9.198 15.031 -18.922 1.00 38.12 82 ALA A N 1
ATOM 645 C CA . ALA A 1 82 ? 10.370 15.595 -18.256 1.00 38.12 82 ALA A CA 1
ATOM 646 C C . ALA A 1 82 ? 10.248 17.110 -18.012 1.00 38.12 82 ALA A C 1
ATOM 648 O O . ALA A 1 82 ? 10.847 17.623 -17.057 1.00 38.12 82 ALA A O 1
ATOM 649 N N . ARG A 1 83 ? 9.454 17.816 -18.833 1.00 35.44 83 ARG A N 1
ATOM 650 C CA . ARG A 1 83 ? 9.203 19.266 -18.720 1.00 35.44 83 ARG A CA 1
ATOM 651 C C . ARG A 1 83 ? 8.191 19.645 -17.637 1.00 35.44 83 ARG A C 1
ATOM 653 O O . ARG A 1 83 ? 8.170 20.805 -17.234 1.00 35.44 83 ARG A O 1
ATOM 660 N N . ARG A 1 84 ? 7.380 18.708 -17.130 1.00 37.16 84 ARG A N 1
ATOM 661 C CA . ARG A 1 84 ? 6.351 19.011 -16.115 1.00 37.16 84 ARG A CA 1
ATOM 662 C C . ARG A 1 84 ? 6.817 18.922 -14.666 1.00 37.16 84 ARG A C 1
ATOM 664 O O . ARG A 1 84 ? 6.036 19.248 -13.780 1.00 37.16 84 ARG A O 1
ATOM 671 N N . GLY A 1 85 ? 8.051 18.489 -14.395 1.00 38.97 85 GLY A N 1
ATOM 672 C CA . GLY A 1 85 ? 8.436 18.181 -13.013 1.00 38.97 85 GLY A CA 1
ATOM 673 C C . GLY A 1 85 ? 7.514 17.121 -12.396 1.00 38.97 85 GLY A C 1
ATOM 674 O O . GLY A 1 85 ? 7.217 17.187 -11.207 1.00 38.97 85 GLY A O 1
ATOM 675 N N . GLY A 1 86 ? 7.023 16.179 -13.214 1.00 42.84 86 GLY A N 1
ATOM 676 C CA . GLY A 1 86 ? 6.302 15.012 -12.718 1.00 42.84 86 GLY A CA 1
ATOM 677 C C . GLY A 1 86 ? 7.207 14.169 -11.809 1.00 42.84 86 GLY A C 1
ATOM 678 O O . GLY A 1 86 ? 8.436 14.219 -11.956 1.00 42.84 86 GLY A O 1
ATOM 679 N N . PRO A 1 87 ? 6.636 13.416 -10.853 1.00 52.09 87 PRO A N 1
ATOM 680 C CA . PRO A 1 87 ? 7.397 12.555 -9.975 1.00 52.09 87 PRO A CA 1
ATOM 681 C C . PRO A 1 87 ? 8.173 11.565 -10.828 1.00 52.09 87 PRO A C 1
ATOM 683 O O . PRO A 1 87 ? 7.648 10.888 -11.709 1.00 52.09 87 PRO A O 1
ATOM 686 N N . THR A 1 88 ? 9.462 11.502 -10.566 1.00 69.62 88 THR A N 1
ATOM 687 C CA . THR A 1 88 ? 10.321 10.475 -11.139 1.00 69.62 88 THR A CA 1
ATOM 688 C C . THR A 1 88 ? 10.391 9.365 -10.100 1.00 69.62 88 THR A C 1
ATOM 690 O O . THR A 1 88 ? 10.592 9.659 -8.933 1.00 69.62 88 THR A O 1
ATOM 693 N N . MET A 1 89 ? 10.140 8.113 -10.488 1.00 86.81 89 MET A N 1
ATOM 694 C CA . MET A 1 89 ? 10.053 6.982 -9.555 1.00 86.81 89 MET A CA 1
ATOM 695 C C . MET A 1 89 ? 11.455 6.625 -9.047 1.00 86.81 89 MET A C 1
ATOM 697 O O . MET A 1 89 ? 12.304 6.262 -9.851 1.00 86.81 89 MET A O 1
ATOM 701 N N . ASP A 1 90 ? 11.725 6.705 -7.747 1.00 90.94 90 ASP A N 1
ATOM 702 C CA . ASP A 1 90 ? 13.042 6.384 -7.164 1.00 90.94 90 ASP A CA 1
ATOM 703 C C . ASP A 1 90 ? 13.192 4.926 -6.707 1.00 90.94 90 ASP A C 1
ATOM 705 O O . ASP A 1 90 ? 14.233 4.553 -6.172 1.00 90.94 90 ASP A O 1
ATOM 709 N N . VAL A 1 91 ? 12.176 4.094 -6.930 1.00 94.00 91 VAL A N 1
ATOM 710 C CA . VAL A 1 91 ? 12.115 2.696 -6.488 1.00 94.00 91 VAL A CA 1
ATOM 711 C C . VAL A 1 91 ? 11.760 1.749 -7.633 1.00 94.00 91 VAL A C 1
ATOM 713 O O . VAL A 1 91 ? 11.136 2.132 -8.617 1.00 94.00 91 VAL A O 1
ATOM 716 N N . PHE A 1 92 ? 12.141 0.482 -7.512 1.00 96.12 92 PHE A N 1
ATOM 717 C CA . PHE A 1 92 ? 11.803 -0.575 -8.462 1.00 96.12 92 PHE A CA 1
ATOM 718 C C . PHE A 1 92 ? 11.594 -1.912 -7.750 1.00 96.12 92 PHE A C 1
ATOM 720 O O . PHE A 1 92 ? 11.923 -2.073 -6.577 1.00 96.12 92 PHE A O 1
ATOM 727 N N . LYS A 1 93 ? 11.125 -2.914 -8.491 1.00 96.00 93 LYS A N 1
ATOM 728 C CA . LYS A 1 93 ? 11.314 -4.319 -8.118 1.00 96.00 93 LYS A CA 1
ATOM 729 C C . LYS A 1 93 ? 11.783 -5.154 -9.295 1.00 96.00 93 LYS A C 1
ATOM 731 O O . LYS A 1 93 ? 11.617 -4.780 -10.457 1.00 96.00 93 LYS A O 1
ATOM 736 N N . ALA A 1 94 ? 12.399 -6.288 -8.983 1.00 96.75 94 ALA A N 1
ATOM 737 C CA . ALA A 1 94 ? 13.007 -7.145 -9.993 1.00 96.75 94 ALA A CA 1
ATOM 738 C C . ALA A 1 94 ? 11.971 -7.960 -10.779 1.00 96.75 94 ALA A C 1
ATOM 740 O O . ALA A 1 94 ? 12.193 -8.242 -11.951 1.00 96.75 94 ALA A O 1
ATOM 741 N N . TRP A 1 95 ? 10.849 -8.334 -10.163 1.00 96.81 95 TRP A N 1
ATOM 742 C CA . TRP A 1 95 ? 9.840 -9.193 -10.786 1.00 96.81 95 TRP A CA 1
ATOM 743 C C . TRP A 1 95 ? 8.418 -8.707 -10.483 1.00 96.81 95 TRP A C 1
ATOM 745 O O . TRP A 1 95 ? 8.175 -8.197 -9.386 1.00 96.81 95 TRP A O 1
ATOM 755 N N . PRO A 1 96 ? 7.459 -8.898 -11.411 1.00 96.44 96 PRO A N 1
ATOM 756 C CA . PRO A 1 96 ? 6.058 -8.606 -11.140 1.00 96.44 96 PRO A CA 1
ATOM 757 C C . PRO A 1 96 ? 5.498 -9.582 -10.100 1.00 96.44 96 PRO A C 1
ATOM 759 O O . PRO A 1 96 ? 6.024 -10.684 -9.915 1.00 96.44 96 PRO A O 1
ATOM 762 N N . GLY A 1 97 ? 4.416 -9.204 -9.422 1.00 95.62 97 GLY A N 1
ATOM 763 C CA . GLY A 1 97 ? 3.783 -10.083 -8.435 1.00 95.62 97 GLY A CA 1
ATOM 764 C C . GLY A 1 97 ? 4.476 -10.117 -7.070 1.00 95.62 97 GLY A C 1
ATOM 765 O O . GLY A 1 97 ? 4.109 -10.933 -6.223 1.00 95.62 97 GLY A O 1
ATOM 766 N N . ARG A 1 98 ? 5.494 -9.277 -6.851 1.00 93.69 98 ARG A N 1
ATOM 767 C CA . ARG A 1 98 ? 6.260 -9.212 -5.600 1.00 93.69 98 ARG A CA 1
ATOM 768 C C . ARG A 1 98 ? 6.055 -7.894 -4.867 1.00 93.69 98 ARG A C 1
ATOM 770 O O . ARG A 1 98 ? 5.753 -6.878 -5.489 1.00 93.69 98 ARG A O 1
ATOM 777 N N . ALA A 1 99 ? 6.236 -7.935 -3.549 1.00 92.38 99 ALA A N 1
ATOM 778 C CA . ALA A 1 99 ? 5.994 -6.804 -2.659 1.00 92.38 99 ALA A CA 1
ATOM 779 C C . ALA A 1 99 ? 7.196 -5.869 -2.467 1.00 92.38 99 ALA A C 1
ATOM 781 O O . ALA A 1 99 ? 7.085 -4.915 -1.711 1.00 92.38 99 ALA A O 1
ATOM 782 N N . GLU A 1 100 ? 8.336 -6.146 -3.103 1.00 91.69 100 GLU A N 1
ATOM 783 C CA . GLU A 1 100 ? 9.557 -5.366 -2.890 1.00 91.69 100 GLU A CA 1
ATOM 784 C C . GLU A 1 100 ? 9.405 -3.925 -3.423 1.00 91.69 100 GLU A C 1
ATOM 786 O O . GLU A 1 100 ? 8.801 -3.711 -4.478 1.00 91.69 100 GLU A O 1
ATOM 791 N N . SER A 1 101 ? 9.995 -2.952 -2.722 1.00 92.62 101 SER A N 1
ATOM 792 C CA . SER A 1 101 ? 10.103 -1.554 -3.155 1.00 92.62 101 SER A CA 1
ATOM 793 C C . SER A 1 101 ? 11.536 -1.055 -2.948 1.00 92.62 101 SER A C 1
ATOM 795 O O . SER A 1 101 ? 11.883 -0.444 -1.944 1.00 92.62 101 SER A O 1
ATOM 797 N N . ILE A 1 102 ? 12.408 -1.361 -3.903 1.00 93.75 102 ILE A N 1
ATOM 798 C CA . ILE A 1 102 ? 13.859 -1.224 -3.764 1.00 93.75 102 ILE A CA 1
ATOM 799 C C . ILE A 1 102 ? 14.302 0.129 -4.308 1.00 93.75 102 ILE A C 1
ATOM 801 O O . ILE A 1 102 ? 14.088 0.413 -5.484 1.00 93.75 102 ILE A O 1
ATOM 805 N N . VAL A 1 103 ? 14.969 0.943 -3.488 1.00 93.19 103 VAL A N 1
ATOM 806 C CA . VAL A 1 103 ? 15.540 2.229 -3.923 1.00 93.19 103 VAL A CA 1
ATOM 807 C C . VAL A 1 103 ? 16.513 2.012 -5.081 1.00 93.19 103 VAL A C 1
ATOM 809 O O . VAL A 1 103 ? 17.396 1.154 -5.014 1.00 93.19 103 VAL A O 1
ATOM 812 N N . ILE A 1 104 ? 16.374 2.799 -6.145 1.00 92.19 104 ILE A N 1
ATOM 813 C CA . ILE A 1 104 ? 17.198 2.721 -7.347 1.00 92.19 104 ILE A CA 1
ATOM 814 C C . ILE A 1 104 ? 18.596 3.261 -7.047 1.00 92.19 104 ILE A C 1
ATOM 816 O O . ILE A 1 104 ? 18.815 4.449 -6.812 1.00 92.19 104 ILE A O 1
ATOM 820 N N . SER A 1 105 ? 19.576 2.374 -7.142 1.00 88.44 105 SER A N 1
ATOM 821 C CA . SER A 1 105 ? 20.990 2.706 -7.221 1.00 88.44 105 SER A CA 1
ATOM 822 C C . SER A 1 105 ? 21.684 1.703 -8.137 1.00 88.44 105 SER A C 1
ATOM 824 O O . SER A 1 105 ? 21.126 0.657 -8.477 1.00 88.44 105 SER A O 1
ATOM 826 N N . GLN A 1 106 ? 22.916 2.004 -8.548 1.00 88.00 106 GLN A N 1
ATOM 827 C CA . GLN A 1 106 ? 23.724 1.030 -9.279 1.00 88.00 106 GLN A CA 1
ATOM 828 C C . GLN A 1 106 ? 23.894 -0.262 -8.465 1.00 88.00 106 GLN A C 1
ATOM 830 O O . GLN A 1 106 ? 23.760 -1.354 -9.010 1.00 88.00 106 GLN A O 1
ATOM 835 N N . GLU A 1 107 ? 24.163 -0.139 -7.167 1.00 90.38 107 GLU A N 1
ATOM 836 C CA . GLU A 1 107 ? 24.370 -1.273 -6.267 1.00 90.38 107 GLU A CA 1
ATOM 837 C C . GLU A 1 107 ? 23.113 -2.138 -6.135 1.00 90.38 107 GLU A C 1
ATOM 839 O O . GLU A 1 107 ? 23.180 -3.344 -6.372 1.00 90.38 107 GLU A O 1
ATOM 844 N N . SER A 1 108 ? 21.961 -1.536 -5.827 1.00 95.06 108 SER A N 1
ATOM 845 C CA . SER A 1 108 ? 20.715 -2.285 -5.636 1.00 95.06 108 SER A CA 1
ATOM 846 C C . SER A 1 108 ? 20.246 -2.932 -6.937 1.00 95.06 108 SER A C 1
ATOM 848 O O . SER A 1 108 ? 19.891 -4.111 -6.952 1.00 95.06 108 SER A O 1
ATOM 850 N N . TYR A 1 109 ? 20.320 -2.207 -8.057 1.00 95.44 109 TYR A N 1
ATOM 851 C CA . TYR A 1 109 ? 19.943 -2.741 -9.360 1.00 95.44 109 TYR A CA 1
ATOM 852 C C . TYR A 1 109 ? 20.822 -3.929 -9.751 1.00 95.44 109 TYR A C 1
ATOM 854 O O . TYR A 1 109 ? 20.301 -4.982 -10.125 1.00 95.44 109 TYR A O 1
ATOM 862 N N . MET A 1 110 ? 22.147 -3.798 -9.643 1.00 94.50 110 MET A N 1
ATOM 863 C CA . MET A 1 110 ? 23.055 -4.892 -9.989 1.00 94.50 110 MET A CA 1
ATOM 864 C C . MET A 1 110 ? 22.929 -6.067 -9.022 1.00 94.50 110 MET A C 1
ATOM 866 O O . MET A 1 110 ? 22.945 -7.210 -9.469 1.00 94.50 110 MET A O 1
ATOM 870 N N . GLY A 1 111 ? 22.743 -5.812 -7.725 1.00 96.38 111 GLY A N 1
ATOM 871 C CA . GLY A 1 111 ? 22.528 -6.860 -6.729 1.00 96.38 111 GLY A CA 1
ATOM 872 C C . GLY A 1 111 ? 21.273 -7.691 -7.009 1.00 96.38 111 GLY A C 1
ATOM 873 O O . GLY A 1 111 ? 21.306 -8.913 -6.890 1.00 96.38 111 GLY A O 1
ATOM 874 N N . CYS A 1 112 ? 20.182 -7.051 -7.439 1.00 96.00 112 CYS A N 1
ATOM 875 C CA . CYS A 1 112 ? 18.914 -7.736 -7.697 1.00 96.00 112 CYS A CA 1
ATOM 876 C C . CYS A 1 112 ? 18.817 -8.380 -9.085 1.00 96.00 112 CYS A C 1
ATOM 878 O O . CYS A 1 112 ? 18.123 -9.383 -9.241 1.00 96.00 112 CYS A O 1
ATOM 880 N N . THR A 1 113 ? 19.463 -7.795 -10.097 1.00 96.06 113 THR A N 1
ATOM 881 C CA . THR A 1 113 ? 19.293 -8.202 -11.506 1.00 96.06 113 THR A CA 1
ATOM 882 C C . THR A 1 113 ? 20.525 -8.873 -12.104 1.00 96.06 113 THR A C 1
ATOM 884 O O . THR A 1 113 ? 20.460 -9.402 -13.211 1.00 96.06 113 THR A O 1
ATOM 887 N N . GLY A 1 114 ? 21.679 -8.793 -11.434 1.00 92.88 114 GLY A N 1
ATOM 888 C CA . GLY A 1 114 ? 22.978 -9.192 -11.980 1.00 92.88 114 GLY A CA 1
ATOM 889 C C . GLY A 1 114 ? 23.434 -8.369 -13.191 1.00 92.88 114 GLY A C 1
ATOM 890 O O . GLY A 1 114 ? 24.469 -8.682 -13.774 1.00 92.88 114 GLY A O 1
ATOM 891 N N . GLY A 1 115 ? 22.671 -7.351 -13.613 1.00 90.19 115 GLY A N 1
ATOM 892 C CA . GLY A 1 115 ? 22.925 -6.625 -14.856 1.00 90.19 115 GLY A CA 1
ATOM 893 C C . GLY A 1 115 ? 22.800 -7.498 -16.109 1.00 90.19 115 GLY A C 1
ATOM 894 O O . GLY A 1 115 ? 23.459 -7.211 -17.108 1.00 90.19 115 GLY A O 1
ATOM 895 N N . VAL A 1 116 ? 21.993 -8.563 -16.060 1.00 94.62 116 VAL A N 1
ATOM 896 C CA . VAL A 1 116 ? 21.803 -9.521 -17.162 1.00 94.62 116 VAL A CA 1
ATOM 897 C C . VAL A 1 116 ? 20.383 -9.471 -17.730 1.00 94.62 116 VAL A C 1
ATOM 899 O O . VAL A 1 116 ? 19.507 -8.773 -17.217 1.00 94.62 116 VAL A O 1
ATOM 902 N N . ALA A 1 117 ? 20.141 -10.205 -18.818 1.00 94.56 117 ALA A N 1
ATOM 903 C CA . ALA A 1 117 ? 18.796 -10.415 -19.340 1.00 94.56 117 ALA A CA 1
ATOM 904 C C . ALA A 1 117 ? 17.892 -11.100 -18.285 1.00 94.56 117 ALA A C 1
ATOM 906 O O . ALA A 1 117 ? 18.380 -11.939 -17.525 1.00 94.56 117 ALA A O 1
ATOM 907 N N . PRO A 1 118 ? 16.582 -10.792 -18.241 1.00 96.25 118 PRO A N 1
ATOM 908 C CA . PRO A 1 118 ? 15.841 -9.923 -19.164 1.00 96.25 118 PRO A CA 1
ATOM 909 C C . PRO A 1 118 ? 15.891 -8.422 -18.819 1.00 96.25 118 PRO A C 1
ATOM 911 O O . PRO A 1 118 ? 15.394 -7.614 -19.603 1.00 96.25 118 PRO A O 1
ATOM 914 N N . TRP A 1 119 ? 16.472 -8.048 -17.675 1.00 97.69 119 TRP A N 1
ATOM 915 C CA . TRP A 1 119 ? 16.526 -6.664 -17.192 1.00 97.69 119 TRP A CA 1
ATOM 916 C C . TRP A 1 119 ? 17.441 -5.786 -18.033 1.00 97.69 119 TRP A C 1
ATOM 918 O O . TRP A 1 119 ? 17.084 -4.669 -18.379 1.00 97.69 119 TRP A O 1
ATOM 928 N N . ARG A 1 120 ? 18.623 -6.277 -18.401 1.00 94.25 120 ARG A N 1
ATOM 929 C CA . ARG A 1 120 ? 19.507 -5.578 -19.334 1.00 94.25 120 ARG A CA 1
ATOM 930 C C . ARG A 1 120 ? 19.247 -6.042 -20.760 1.00 94.25 120 ARG A C 1
ATOM 932 O O . ARG A 1 120 ? 19.171 -7.242 -21.024 1.00 94.25 120 ARG A O 1
ATOM 939 N N . ARG A 1 121 ? 19.189 -5.084 -21.682 1.00 89.31 121 ARG A N 1
ATOM 940 C CA . ARG A 1 121 ? 19.161 -5.330 -23.124 1.00 89.31 121 ARG A CA 1
ATOM 941 C C . ARG A 1 121 ? 20.179 -4.463 -23.821 1.00 89.31 121 ARG A C 1
ATOM 943 O O . ARG A 1 121 ? 20.143 -3.247 -23.673 1.00 89.31 121 ARG A O 1
ATOM 950 N N . ASP A 1 122 ? 21.057 -5.094 -24.578 1.00 85.38 122 ASP A N 1
ATOM 951 C CA . ASP A 1 122 ? 22.005 -4.381 -25.418 1.00 85.38 122 ASP A CA 1
ATOM 952 C C . ASP A 1 122 ? 21.317 -3.992 -26.735 1.00 85.38 122 ASP A C 1
ATOM 954 O O . ASP A 1 122 ? 20.582 -4.788 -27.318 1.00 85.38 122 ASP A O 1
ATOM 958 N N . GLY A 1 123 ? 21.529 -2.753 -27.168 1.00 77.00 123 GLY A N 1
ATOM 959 C CA . GLY A 1 123 ? 21.078 -2.228 -28.453 1.00 77.00 123 GLY A CA 1
ATOM 960 C C . GLY A 1 123 ? 22.141 -1.314 -29.056 1.00 77.00 123 GLY A C 1
ATOM 961 O O . GLY A 1 123 ? 23.172 -1.055 -28.430 1.00 77.00 123 GLY A O 1
ATOM 962 N N . ASP A 1 124 ? 21.884 -0.803 -30.257 1.00 68.50 124 ASP A N 1
ATOM 963 C CA . ASP A 1 124 ? 22.877 -0.058 -31.046 1.00 68.50 124 ASP A CA 1
ATOM 964 C C . ASP A 1 124 ? 23.348 1.238 -30.364 1.00 68.50 124 ASP A C 1
ATOM 966 O O . ASP A 1 124 ? 24.505 1.636 -30.488 1.00 68.50 124 ASP A O 1
ATOM 970 N N . THR A 1 125 ? 22.474 1.874 -29.579 1.00 70.44 125 THR A N 1
ATOM 971 C CA . THR A 1 125 ? 22.769 3.098 -28.813 1.00 70.44 125 THR A CA 1
ATOM 972 C C . THR A 1 125 ? 23.301 2.819 -27.403 1.00 70.44 125 THR A C 1
ATOM 974 O O . THR A 1 125 ? 23.419 3.736 -26.589 1.00 70.44 125 THR A O 1
ATOM 977 N N . GLY A 1 126 ? 23.596 1.556 -27.086 1.00 74.69 126 GLY A N 1
ATOM 978 C CA . GLY A 1 126 ? 24.032 1.101 -25.770 1.00 74.69 126 GLY A CA 1
ATOM 979 C C . GLY A 1 126 ? 22.951 0.351 -24.980 1.00 74.69 126 GLY A C 1
ATOM 980 O O . GLY A 1 126 ? 21.841 0.124 -25.466 1.00 74.69 126 GLY A O 1
ATOM 981 N N . PRO A 1 127 ? 23.280 -0.083 -23.750 1.00 83.44 127 PRO A N 1
ATOM 982 C CA . PRO A 1 127 ? 22.394 -0.917 -22.953 1.00 83.44 127 PRO A CA 1
ATOM 983 C C . PRO A 1 127 ? 21.209 -0.136 -22.378 1.00 83.44 127 PRO A C 1
ATOM 985 O O . PRO A 1 127 ? 21.372 0.923 -21.770 1.00 83.44 127 PRO A O 1
ATOM 988 N N . SER A 1 128 ? 20.021 -0.726 -22.488 1.00 89.06 128 SER A N 1
ATOM 989 C CA . SER A 1 128 ? 18.834 -0.354 -21.723 1.00 89.06 128 SER A CA 1
ATOM 990 C C . SER A 1 128 ? 18.682 -1.245 -20.496 1.00 89.06 128 SER A C 1
ATOM 992 O O . SER A 1 128 ? 18.941 -2.449 -20.541 1.00 89.06 128 SER A O 1
ATOM 994 N N . TYR A 1 129 ? 18.231 -0.638 -19.403 1.00 94.69 129 TYR A N 1
ATOM 995 C CA . TYR A 1 129 ? 18.025 -1.285 -18.114 1.00 94.69 129 TYR A CA 1
ATOM 996 C C . TYR A 1 129 ? 16.543 -1.214 -17.774 1.00 94.69 129 TYR A C 1
ATOM 998 O O . TYR A 1 129 ? 15.974 -0.128 -17.725 1.00 94.69 129 TYR A O 1
ATOM 1006 N N . TYR A 1 130 ? 15.918 -2.363 -17.576 1.00 97.31 130 TYR A N 1
ATOM 1007 C CA . TYR A 1 130 ? 14.500 -2.526 -17.310 1.00 97.31 130 TYR A CA 1
ATOM 1008 C C . TYR A 1 130 ? 14.288 -3.136 -15.934 1.00 97.31 130 TYR A C 1
ATOM 1010 O O . TYR A 1 130 ? 15.091 -3.921 -15.438 1.00 97.31 130 TYR A O 1
ATOM 1018 N N . ALA A 1 131 ? 13.163 -2.791 -15.335 1.00 98.06 131 ALA A N 1
ATOM 1019 C CA . ALA A 1 131 ? 12.690 -3.332 -14.078 1.00 98.06 131 ALA A CA 1
ATOM 1020 C C . ALA A 1 131 ? 11.158 -3.312 -14.075 1.00 98.06 131 ALA A C 1
ATOM 1022 O O . ALA A 1 131 ? 10.524 -3.129 -15.117 1.00 98.06 131 ALA A O 1
ATOM 1023 N N . VAL A 1 132 ? 10.562 -3.495 -12.903 1.00 98.19 132 VAL A N 1
ATOM 1024 C CA . VAL A 1 132 ? 9.114 -3.510 -12.724 1.00 98.19 132 VAL A CA 1
ATOM 1025 C C . VAL A 1 132 ? 8.699 -2.405 -11.757 1.00 98.19 132 VAL A C 1
ATOM 1027 O O . VAL A 1 132 ? 9.351 -2.195 -10.731 1.00 98.19 132 VAL A O 1
ATOM 1030 N N . CYS A 1 133 ? 7.607 -1.705 -12.072 1.00 95.50 133 CYS A N 1
ATOM 1031 C CA . CYS A 1 133 ? 6.995 -0.739 -11.167 1.00 95.50 133 CYS A CA 1
ATOM 1032 C C . CYS A 1 133 ? 6.531 -1.454 -9.885 1.00 95.50 133 CYS A C 1
ATOM 1034 O O . CYS A 1 133 ? 5.793 -2.443 -9.978 1.00 95.50 133 CYS A O 1
ATOM 1036 N N . PRO A 1 134 ? 6.886 -0.957 -8.686 1.00 93.94 134 PRO A N 1
ATOM 1037 C CA . PRO A 1 134 ? 6.488 -1.607 -7.444 1.00 93.94 134 PRO A CA 1
ATOM 1038 C C . PRO A 1 134 ? 4.968 -1.602 -7.230 1.00 93.94 134 PRO A C 1
ATOM 1040 O O . PRO A 1 134 ? 4.458 -2.551 -6.640 1.00 93.94 134 PRO A O 1
ATOM 1043 N N . LEU A 1 135 ? 4.228 -0.622 -7.772 1.00 91.56 135 LEU A N 1
ATOM 1044 C CA . LEU A 1 135 ? 2.779 -0.494 -7.558 1.00 91.56 135 LEU A CA 1
ATOM 1045 C C . LEU A 1 135 ? 1.924 -1.265 -8.572 1.00 91.56 135 LEU A C 1
ATOM 1047 O O . LEU A 1 135 ? 1.035 -2.011 -8.167 1.00 91.56 135 LEU A O 1
ATOM 1051 N N . CYS A 1 136 ? 2.155 -1.073 -9.875 1.00 93.12 136 CYS A N 1
ATOM 1052 C CA . CYS A 1 136 ? 1.242 -1.559 -10.918 1.00 93.12 136 CYS A CA 1
ATOM 1053 C C . CYS A 1 136 ? 1.735 -2.793 -11.688 1.00 93.12 136 CYS A C 1
ATOM 1055 O O . CYS A 1 136 ? 1.009 -3.277 -12.546 1.00 93.12 136 CYS A O 1
ATOM 1057 N N . ASP A 1 137 ? 2.932 -3.310 -11.383 1.00 96.94 137 ASP A N 1
ATOM 1058 C CA . ASP A 1 137 ? 3.590 -4.425 -12.090 1.00 96.94 137 ASP A CA 1
ATOM 1059 C C . ASP A 1 137 ? 3.945 -4.168 -13.566 1.00 96.94 137 ASP A C 1
ATOM 1061 O O . ASP A 1 137 ? 4.457 -5.069 -14.236 1.00 96.94 137 ASP A O 1
ATOM 1065 N N . ASN A 1 138 ? 3.757 -2.942 -14.066 1.00 96.12 138 ASN A N 1
ATOM 1066 C CA . ASN A 1 138 ? 4.169 -2.597 -15.422 1.00 96.12 138 ASN A CA 1
ATOM 1067 C C . ASN A 1 138 ? 5.689 -2.482 -15.573 1.00 96.12 138 ASN A C 1
ATOM 1069 O O . ASN A 1 138 ? 6.389 -2.134 -14.613 1.00 96.12 138 ASN A O 1
ATOM 1073 N N . PRO A 1 139 ? 6.201 -2.695 -16.797 1.00 97.19 139 PRO A N 1
ATOM 1074 C CA . PRO A 1 139 ? 7.598 -2.467 -17.108 1.00 97.19 139 PRO A CA 1
ATOM 1075 C C . PRO A 1 139 ? 8.003 -1.012 -16.874 1.00 97.19 139 PRO A C 1
ATOM 1077 O O . PRO A 1 139 ? 7.288 -0.071 -17.233 1.00 97.19 139 PRO A O 1
ATOM 1080 N N . ILE A 1 140 ? 9.196 -0.828 -16.318 1.00 96.25 140 ILE A N 1
ATOM 1081 C CA . ILE A 1 140 ? 9.862 0.471 -16.227 1.00 96.25 140 ILE A CA 1
ATOM 1082 C C . ILE A 1 140 ? 11.259 0.374 -16.838 1.00 96.25 140 ILE A C 1
ATOM 1084 O O . ILE A 1 140 ? 11.900 -0.673 -16.780 1.00 96.25 140 ILE A O 1
ATOM 1088 N N . GLN A 1 141 ? 11.747 1.472 -17.400 1.00 94.31 141 GLN A N 1
ATOM 1089 C CA . GLN A 1 141 ? 13.140 1.665 -17.778 1.00 94.31 141 GLN A CA 1
ATOM 1090 C C . GLN A 1 141 ? 13.845 2.456 -16.672 1.00 94.31 141 GLN A C 1
ATOM 1092 O O . GLN A 1 141 ? 13.358 3.503 -16.248 1.00 94.31 141 GLN A O 1
ATOM 1097 N N . ILE A 1 142 ? 14.998 1.971 -16.222 1.00 92.69 142 ILE A N 1
ATOM 1098 C CA . ILE A 1 142 ? 15.870 2.680 -15.289 1.00 92.69 142 ILE A CA 1
ATOM 1099 C C . ILE A 1 142 ? 16.740 3.653 -16.084 1.00 92.69 142 ILE A C 1
ATOM 1101 O O . ILE A 1 142 ? 17.595 3.260 -16.882 1.00 92.69 142 ILE A O 1
ATOM 1105 N N . VAL A 1 143 ? 16.517 4.942 -15.862 1.00 86.56 143 VAL A N 1
ATOM 1106 C CA . VAL A 1 143 ? 17.195 6.039 -16.546 1.00 86.56 143 VAL A CA 1
ATOM 1107 C C . VAL A 1 143 ? 18.316 6.575 -15.663 1.00 86.56 143 VAL A C 1
ATOM 1109 O O . VAL A 1 143 ? 18.141 6.786 -14.467 1.00 86.56 143 VAL A O 1
ATOM 1112 N N . GLY A 1 144 ? 19.483 6.826 -16.260 1.00 83.62 144 GLY A N 1
ATOM 1113 C CA . GLY A 1 144 ? 20.594 7.502 -15.582 1.00 83.62 144 GLY A CA 1
ATOM 1114 C C . GLY A 1 144 ? 21.452 6.627 -14.661 1.00 83.62 144 GLY A C 1
ATOM 1115 O O . GLY A 1 144 ? 22.296 7.175 -13.961 1.00 83.62 144 GLY A O 1
ATOM 1116 N N . LEU A 1 145 ? 21.295 5.296 -14.688 1.00 82.94 145 LEU A N 1
ATOM 1117 C CA . LEU A 1 145 ? 21.936 4.362 -13.745 1.00 82.94 145 LEU A CA 1
ATOM 1118 C C . LEU A 1 145 ? 23.473 4.478 -13.646 1.00 82.94 145 LEU A C 1
ATOM 1120 O O . LEU A 1 145 ? 24.018 4.302 -12.563 1.00 82.94 145 LEU A O 1
ATOM 1124 N N . PHE A 1 146 ? 24.160 4.803 -14.750 1.00 77.81 146 PHE A N 1
ATOM 1125 C CA . PHE A 1 146 ? 25.631 4.928 -14.818 1.00 77.81 146 PHE A CA 1
ATOM 1126 C C . PHE A 1 146 ? 26.118 6.334 -15.199 1.00 77.81 146 PHE A C 1
ATOM 1128 O O . PHE A 1 146 ? 27.257 6.493 -15.642 1.00 77.81 146 PHE A O 1
ATOM 1135 N N . ARG A 1 147 ? 25.274 7.370 -15.092 1.00 68.44 147 ARG A N 1
ATOM 1136 C CA . ARG A 1 147 ? 25.726 8.745 -15.371 1.00 68.44 147 ARG A CA 1
ATOM 1137 C C . ARG A 1 147 ? 26.757 9.173 -14.314 1.00 68.44 147 ARG A C 1
ATOM 1139 O O . ARG A 1 147 ? 26.584 8.890 -13.130 1.00 68.44 147 ARG A O 1
ATOM 1146 N N . ARG A 1 148 ? 27.846 9.827 -14.743 1.00 54.31 148 ARG A N 1
ATOM 1147 C CA . ARG A 1 148 ? 28.936 10.266 -13.850 1.00 54.31 148 ARG A CA 1
ATOM 1148 C C . ARG A 1 148 ? 28.415 11.314 -12.859 1.00 54.31 148 ARG A C 1
ATOM 1150 O O . ARG A 1 148 ? 27.865 12.326 -13.271 1.00 54.31 148 ARG A O 1
ATOM 1157 N N . GLN A 1 149 ? 28.617 11.073 -11.562 1.00 48.12 149 GLN A N 1
ATOM 1158 C CA . GLN A 1 149 ? 28.121 11.928 -10.470 1.00 48.12 149 GLN A CA 1
ATOM 1159 C C . GLN A 1 149 ? 28.915 13.239 -10.271 1.00 48.12 149 GLN A C 1
ATOM 1161 O O . GLN A 1 149 ? 28.500 14.078 -9.478 1.00 48.12 149 GLN A O 1
ATOM 1166 N N . GLU A 1 150 ? 30.044 13.439 -10.966 1.00 41.59 150 GLU A N 1
ATOM 1167 C CA . GLU A 1 150 ? 30.890 14.647 -10.837 1.00 41.59 150 GLU A CA 1
ATOM 1168 C C . GLU A 1 150 ? 30.269 15.909 -11.458 1.00 41.59 150 GLU A C 1
ATOM 1170 O O . GLU A 1 150 ? 30.679 17.027 -11.147 1.00 41.59 150 GLU A O 1
ATOM 1175 N N . GLU A 1 151 ? 29.227 15.760 -12.275 1.00 42.03 151 GLU A N 1
ATOM 1176 C CA . GLU A 1 151 ? 28.341 16.867 -12.610 1.00 42.03 151 GLU A CA 1
ATOM 1177 C C . GLU A 1 151 ? 27.378 17.053 -11.438 1.00 42.03 151 GLU A C 1
ATOM 1179 O O . GLU A 1 151 ? 26.362 16.372 -11.331 1.00 42.03 151 GLU A O 1
ATOM 1184 N N . SER A 1 152 ? 27.671 18.001 -10.552 1.00 39.72 152 SER A N 1
ATOM 1185 C CA . SER A 1 152 ? 26.897 18.362 -9.350 1.00 39.72 152 SER A CA 1
ATOM 1186 C C . SER A 1 152 ? 25.433 18.799 -9.603 1.00 39.72 152 SER A C 1
ATOM 1188 O O . SER A 1 152 ? 24.748 19.262 -8.692 1.00 39.72 152 SER A O 1
ATOM 1190 N N . ARG A 1 153 ? 24.930 18.619 -10.833 1.00 45.53 153 ARG A N 1
ATOM 1191 C CA . ARG A 1 153 ? 23.546 18.819 -11.295 1.00 45.53 153 ARG A CA 1
ATOM 1192 C C . ARG A 1 153 ? 22.914 17.568 -11.937 1.00 45.53 153 ARG A C 1
ATOM 1194 O O . ARG A 1 153 ? 21.775 17.645 -12.396 1.00 45.53 153 ARG A O 1
ATOM 1201 N N . ALA A 1 154 ? 23.607 16.428 -11.995 1.00 50.44 154 ALA A N 1
ATOM 1202 C CA . ALA A 1 154 ? 23.082 15.205 -12.598 1.00 50.44 154 ALA A CA 1
ATOM 1203 C C . ALA A 1 154 ? 21.901 14.653 -11.775 1.00 50.44 154 ALA A C 1
ATOM 1205 O O . ALA A 1 154 ? 22.025 14.386 -10.579 1.00 50.44 154 ALA A O 1
ATOM 1206 N N . ARG A 1 155 ? 20.735 14.482 -12.418 1.00 62.72 155 ARG A N 1
ATOM 1207 C CA . ARG A 1 155 ? 19.558 13.849 -11.798 1.00 62.72 155 ARG A CA 1
ATOM 1208 C C . ARG A 1 155 ? 19.920 12.445 -11.300 1.00 62.72 155 ARG A C 1
ATOM 1210 O O . ARG A 1 155 ? 20.545 11.677 -12.033 1.00 62.72 155 ARG A O 1
ATOM 1217 N N . ARG A 1 156 ? 19.474 12.117 -10.082 1.00 74.00 156 ARG A N 1
ATOM 1218 C CA . ARG A 1 156 ? 19.532 10.758 -9.524 1.00 74.00 156 ARG A CA 1
ATOM 1219 C C . ARG A 1 156 ? 18.866 9.764 -10.482 1.00 74.00 156 ARG A C 1
ATOM 1221 O O . ARG A 1 156 ? 17.928 10.158 -11.183 1.00 74.00 156 ARG A O 1
ATOM 1228 N N . PRO A 1 157 ? 19.339 8.507 -10.535 1.00 85.25 157 PRO A N 1
ATOM 1229 C CA . PRO A 1 157 ? 18.713 7.500 -11.373 1.00 85.25 157 PRO A CA 1
ATOM 1230 C C . PRO A 1 157 ? 17.262 7.281 -10.945 1.00 85.25 157 PRO A C 1
ATOM 1232 O O . PRO A 1 157 ? 16.943 7.339 -9.760 1.00 85.25 157 PRO A O 1
ATOM 1235 N N . TYR A 1 158 ? 16.390 7.052 -11.919 1.00 87.56 158 TYR A N 1
ATOM 1236 C CA . TYR A 1 158 ? 14.956 6.925 -11.684 1.00 87.56 158 TYR A CA 1
ATOM 1237 C C . TYR A 1 158 ? 14.315 5.952 -12.672 1.00 87.56 158 TYR A C 1
ATOM 1239 O O . TYR A 1 158 ? 14.836 5.703 -13.759 1.00 87.56 158 TYR A O 1
ATOM 1247 N N . GLY A 1 159 ? 13.173 5.402 -12.289 1.00 90.69 159 GLY A N 1
ATOM 1248 C CA . GLY A 1 159 ? 12.308 4.581 -13.110 1.00 90.69 159 GLY A CA 1
ATOM 1249 C C . GLY A 1 159 ? 11.353 5.435 -13.934 1.00 90.69 159 GLY A C 1
ATOM 1250 O O . GLY A 1 159 ? 10.734 6.376 -13.435 1.00 90.69 159 GLY A O 1
ATOM 1251 N N . ARG A 1 160 ? 11.200 5.076 -15.205 1.00 89.06 160 ARG A N 1
ATOM 1252 C CA . ARG A 1 160 ? 10.184 5.618 -16.110 1.00 89.06 160 ARG A CA 1
ATOM 1253 C C . ARG A 1 160 ? 9.345 4.471 -16.643 1.00 89.06 160 ARG A C 1
ATOM 1255 O O . ARG A 1 160 ? 9.914 3.495 -17.119 1.00 89.06 160 ARG A O 1
ATOM 1262 N N . HIS A 1 161 ? 8.020 4.576 -16.598 1.00 92.44 161 HIS A N 1
ATOM 1263 C CA . HIS A 1 161 ? 7.157 3.565 -17.212 1.00 92.44 161 HIS A CA 1
ATOM 1264 C C . HIS A 1 161 ? 7.504 3.362 -18.689 1.00 92.44 161 HIS A C 1
ATOM 1266 O O . HIS A 1 161 ? 7.678 4.321 -19.439 1.00 92.44 161 HIS A O 1
ATOM 1272 N N . HIS A 1 162 ? 7.603 2.102 -19.098 1.00 91.31 162 HIS A N 1
ATOM 1273 C CA . HIS A 1 162 ? 7.789 1.712 -20.486 1.00 91.31 162 HIS A CA 1
ATOM 1274 C C . HIS A 1 162 ? 6.457 1.173 -21.020 1.00 91.31 162 HIS A C 1
ATOM 1276 O O . HIS A 1 162 ? 5.949 0.165 -20.528 1.00 91.31 162 HIS A O 1
ATOM 1282 N N . ARG A 1 163 ? 5.873 1.867 -22.005 1.00 90.12 163 ARG A N 1
ATOM 1283 C CA . ARG A 1 163 ? 4.579 1.517 -22.620 1.00 90.12 163 ARG A CA 1
ATOM 1284 C C . ARG A 1 163 ? 4.749 0.445 -23.699 1.00 90.12 163 ARG A C 1
ATOM 1286 O O . ARG A 1 163 ? 4.492 0.679 -24.873 1.00 90.12 163 ARG A O 1
ATOM 1293 N N . GLY A 1 164 ? 5.243 -0.715 -23.288 1.00 89.75 164 GLY A N 1
ATOM 1294 C CA . GLY A 1 164 ? 5.494 -1.857 -24.158 1.00 89.75 164 GLY A CA 1
ATOM 1295 C C . GLY A 1 164 ? 5.953 -3.068 -23.358 1.00 89.75 164 GLY A C 1
ATOM 1296 O O . GLY A 1 164 ? 6.426 -2.936 -22.232 1.00 89.75 164 GLY A O 1
ATOM 1297 N N . ASP A 1 165 ? 5.801 -4.260 -23.924 1.00 95.00 165 ASP A N 1
ATOM 1298 C CA . ASP A 1 165 ? 6.241 -5.490 -23.271 1.00 95.00 165 ASP A CA 1
ATOM 1299 C C . ASP A 1 165 ? 7.768 -5.557 -23.176 1.00 95.00 165 ASP A C 1
ATOM 1301 O O . ASP A 1 165 ? 8.493 -5.271 -24.131 1.00 95.00 165 ASP A O 1
ATOM 1305 N N . VAL A 1 166 ? 8.268 -6.078 -22.054 1.00 95.56 166 VAL A N 1
ATOM 1306 C CA . VAL A 1 166 ? 9.669 -6.486 -21.926 1.00 95.56 166 VAL A CA 1
ATOM 1307 C C . VAL A 1 166 ? 9.710 -8.017 -21.938 1.00 95.56 166 VAL A C 1
ATOM 1309 O O . VAL A 1 166 ? 9.567 -8.641 -20.883 1.00 95.56 166 VAL A O 1
ATOM 1312 N N . PRO A 1 167 ? 9.900 -8.660 -23.117 1.00 94.56 167 PRO A N 1
ATOM 1313 C CA . PRO A 1 167 ? 10.102 -10.103 -23.238 1.00 94.56 167 PRO A CA 1
ATOM 1314 C C . PRO A 1 167 ? 10.982 -10.712 -22.135 1.00 94.56 167 PRO A C 1
ATOM 1316 O O . PRO A 1 167 ? 12.101 -10.261 -21.880 1.00 94.56 167 PRO A O 1
ATOM 1319 N N . GLY A 1 168 ? 10.460 -11.749 -21.484 1.00 95.81 168 GLY A N 1
ATOM 1320 C CA . GLY A 1 168 ? 11.126 -12.445 -20.383 1.00 95.81 168 GLY A CA 1
ATOM 1321 C C . GLY A 1 168 ? 10.997 -11.780 -19.007 1.00 95.81 168 GLY A C 1
ATOM 1322 O O . GLY A 1 168 ? 11.294 -12.452 -18.028 1.00 95.81 168 GLY A O 1
ATOM 1323 N N . LEU A 1 169 ? 10.531 -10.526 -18.909 1.00 95.94 169 LEU A N 1
ATOM 1324 C CA . LEU A 1 169 ? 10.395 -9.795 -17.642 1.00 95.94 169 LEU A CA 1
ATOM 1325 C C . LEU A 1 169 ? 8.929 -9.573 -17.235 1.00 95.94 169 LEU A C 1
ATOM 1327 O O . LEU A 1 169 ? 8.461 -10.170 -16.268 1.00 95.94 169 LEU A O 1
ATOM 1331 N N . CYS A 1 170 ? 8.202 -8.714 -17.951 1.00 94.38 170 CYS A N 1
ATOM 1332 C CA . CYS A 1 170 ? 6.799 -8.400 -17.663 1.00 94.38 170 CYS A CA 1
ATOM 1333 C C . CYS A 1 170 ? 6.089 -7.821 -18.896 1.00 94.38 170 CYS A C 1
ATOM 1335 O O . CYS A 1 170 ? 6.733 -7.341 -19.833 1.00 94.38 170 CYS A O 1
ATOM 1337 N N . ARG A 1 171 ? 4.756 -7.930 -18.902 1.00 95.25 171 ARG A N 1
ATOM 1338 C CA . ARG A 1 171 ? 3.885 -7.383 -19.948 1.00 95.25 171 ARG A CA 1
ATOM 1339 C C . ARG A 1 171 ? 3.345 -6.028 -19.524 1.00 95.25 171 ARG A C 1
ATOM 1341 O O . ARG A 1 171 ? 3.129 -5.816 -18.335 1.00 95.25 171 ARG A O 1
ATOM 1348 N N . TYR A 1 172 ? 3.114 -5.163 -20.497 1.00 95.00 172 TYR A N 1
ATOM 1349 C CA . TYR A 1 172 ? 2.434 -3.898 -20.292 1.00 95.00 172 TYR A CA 1
ATOM 1350 C C . TYR A 1 172 ? 0.919 -4.107 -20.168 1.00 95.00 172 TYR A C 1
ATOM 1352 O O . TYR A 1 172 ? 0.305 -4.840 -20.943 1.00 95.00 172 TYR A O 1
ATOM 1360 N N . ASP A 1 173 ? 0.328 -3.435 -19.189 1.00 93.69 173 ASP A N 1
ATOM 1361 C CA . ASP A 1 173 ? -1.102 -3.349 -18.926 1.00 93.69 173 ASP A CA 1
ATOM 1362 C C . ASP A 1 173 ? -1.498 -1.865 -18.877 1.00 93.69 173 ASP A C 1
ATOM 1364 O O . ASP A 1 173 ? -1.076 -1.108 -17.994 1.00 93.69 173 ASP A O 1
ATOM 1368 N N . GLU A 1 174 ? -2.281 -1.434 -19.866 1.00 89.81 174 GLU A N 1
ATOM 1369 C CA . GLU A 1 174 ? -2.679 -0.034 -20.006 1.00 89.81 174 GLU A CA 1
ATOM 1370 C C . GLU A 1 174 ? -3.593 0.426 -18.867 1.00 89.81 174 GLU A C 1
ATOM 1372 O O . GLU A 1 174 ? -3.383 1.509 -18.322 1.00 89.81 174 GLU A O 1
ATOM 1377 N N . ASP A 1 175 ? -4.539 -0.406 -18.428 1.00 89.69 175 ASP A N 1
ATOM 1378 C CA . ASP A 1 175 ? -5.427 -0.048 -17.324 1.00 89.69 175 ASP A CA 1
ATOM 1379 C C . ASP A 1 175 ? -4.619 0.126 -16.030 1.00 89.69 175 ASP A C 1
ATOM 1381 O O . ASP A 1 175 ? -4.803 1.100 -15.299 1.00 89.69 175 ASP A O 1
ATOM 1385 N N . ALA A 1 176 ? -3.671 -0.773 -15.754 1.00 91.38 176 ALA A N 1
ATOM 1386 C CA . ALA A 1 176 ? -2.784 -0.657 -14.601 1.00 91.38 176 ALA A CA 1
ATOM 1387 C C . ALA A 1 176 ? -1.874 0.578 -14.676 1.00 91.38 176 ALA A C 1
ATOM 1389 O O . ALA A 1 176 ? -1.600 1.188 -13.642 1.00 91.38 176 ALA A O 1
ATOM 1390 N N . TYR A 1 177 ? -1.426 0.967 -15.875 1.00 89.62 177 TYR A N 1
ATOM 1391 C CA . TYR A 1 177 ? -0.659 2.196 -16.095 1.00 89.62 177 TYR A CA 1
ATOM 1392 C C . TYR A 1 177 ? -1.503 3.431 -15.777 1.00 89.62 177 TYR A C 1
ATOM 1394 O O . TYR A 1 177 ? -1.072 4.263 -14.983 1.00 89.62 177 TYR A O 1
ATOM 1402 N N . LEU A 1 178 ? -2.718 3.514 -16.325 1.00 86.50 178 LEU A N 1
ATOM 1403 C CA . LEU A 1 178 ? -3.613 4.659 -16.137 1.00 86.50 178 LEU A CA 1
ATOM 1404 C C . LEU A 1 178 ? -4.003 4.873 -14.670 1.00 86.50 178 LEU A C 1
ATOM 1406 O O . LEU A 1 178 ? -4.219 6.004 -14.257 1.00 86.50 178 LEU A O 1
ATOM 1410 N N . HIS A 1 179 ? -4.045 3.806 -13.870 1.00 87.69 179 HIS A N 1
ATOM 1411 C CA . HIS A 1 179 ? -4.369 3.881 -12.444 1.00 87.69 179 HIS A CA 1
ATOM 1412 C C . HIS A 1 179 ? -3.129 3.920 -11.529 1.00 87.69 179 HIS A C 1
ATOM 1414 O O . HIS A 1 179 ? -3.264 3.817 -10.307 1.00 87.69 179 HIS A O 1
ATOM 1420 N N . CYS A 1 180 ? -1.915 4.031 -12.082 1.00 88.75 180 CYS A N 1
ATOM 1421 C CA . CYS A 1 180 ? -0.679 4.048 -11.304 1.00 88.75 180 CYS A CA 1
ATOM 1422 C C . CYS A 1 180 ? -0.311 5.478 -10.867 1.00 88.75 180 CYS A C 1
ATOM 1424 O O . CYS A 1 180 ? -0.061 6.325 -11.725 1.00 88.75 180 CYS A O 1
ATOM 1426 N N . PRO A 1 181 ? -0.144 5.749 -9.560 1.00 85.19 181 PRO A N 1
ATOM 1427 C CA . PRO A 1 181 ? 0.284 7.065 -9.076 1.00 85.19 181 PRO A CA 1
ATOM 1428 C C . PRO A 1 181 ? 1.635 7.532 -9.638 1.00 85.19 181 PRO A C 1
ATOM 1430 O O . PRO A 1 181 ? 1.845 8.722 -9.835 1.00 85.19 181 PRO A O 1
ATOM 1433 N N . TYR A 1 182 ? 2.550 6.601 -9.929 1.00 85.31 182 TYR A N 1
ATOM 1434 C CA . TYR A 1 182 ? 3.837 6.917 -10.558 1.00 85.31 182 TYR A CA 1
ATOM 1435 C C . TYR A 1 182 ? 3.737 7.216 -12.064 1.00 85.31 182 TYR A C 1
ATOM 1437 O O . TYR A 1 182 ? 4.718 7.663 -12.650 1.00 85.31 182 TYR A O 1
ATOM 1445 N N . ALA A 1 183 ? 2.622 6.889 -12.723 1.00 83.50 183 ALA A N 1
ATOM 1446 C CA . ALA A 1 183 ? 2.423 7.204 -14.137 1.00 83.50 183 ALA A CA 1
ATOM 1447 C C . ALA A 1 183 ? 1.899 8.631 -14.318 1.00 83.50 183 ALA A C 1
ATOM 1449 O O . ALA A 1 183 ? 2.372 9.339 -15.200 1.00 83.50 183 ALA A O 1
ATOM 1450 N N . ASP A 1 184 ? 0.975 9.063 -13.459 1.00 74.94 184 ASP A N 1
ATOM 1451 C CA . ASP A 1 184 ? 0.501 10.443 -13.415 1.00 74.94 184 ASP A CA 1
ATOM 1452 C C . ASP A 1 184 ? 0.182 10.853 -11.955 1.00 74.94 184 ASP A C 1
ATOM 1454 O O . ASP A 1 184 ? -0.809 10.388 -11.386 1.00 74.94 184 ASP A O 1
ATOM 1458 N N . PRO A 1 185 ? 0.986 11.741 -11.329 1.00 63.97 185 PRO A N 1
ATOM 1459 C CA . PRO A 1 185 ? 0.775 12.213 -9.949 1.00 63.97 185 PRO A CA 1
ATOM 1460 C C . PRO A 1 185 ? -0.538 12.962 -9.751 1.00 63.97 185 PRO A C 1
ATOM 1462 O O . PRO A 1 185 ? -1.037 13.054 -8.631 1.00 63.97 185 PRO A O 1
ATOM 1465 N N . ASN A 1 186 ? -1.040 13.587 -10.817 1.00 60.16 186 ASN A N 1
ATOM 1466 C CA . ASN A 1 186 ? -2.226 14.427 -10.781 1.00 60.16 186 ASN A CA 1
ATOM 1467 C C . ASN A 1 186 ? -3.476 13.614 -11.124 1.00 60.16 186 ASN A C 1
ATOM 1469 O O . ASN A 1 186 ? -4.584 14.162 -11.136 1.00 60.16 186 ASN A O 1
ATOM 1473 N N . HIS A 1 187 ? -3.307 12.318 -11.397 1.00 61.41 187 HIS A N 1
ATOM 1474 C CA . HIS A 1 187 ? -4.389 11.452 -11.793 1.00 61.41 187 HIS A CA 1
ATOM 1475 C C . HIS A 1 187 ? -5.393 11.287 -10.658 1.00 61.41 187 HIS A C 1
ATOM 1477 O O . HIS A 1 187 ? -5.071 10.885 -9.538 1.00 61.41 187 HIS A O 1
ATOM 1483 N N . ARG A 1 188 ? -6.659 11.565 -10.967 1.00 60.12 188 ARG A N 1
ATOM 1484 C CA . ARG A 1 188 ? -7.779 11.181 -10.114 1.00 60.12 188 ARG A CA 1
ATOM 1485 C C . ARG A 1 188 ? -8.213 9.781 -10.513 1.00 60.12 188 ARG A C 1
ATOM 1487 O O . ARG A 1 188 ? -9.012 9.636 -11.432 1.00 60.12 188 ARG A O 1
ATOM 1494 N N . THR A 1 189 ? -7.697 8.782 -9.807 1.00 61.81 189 THR A N 1
ATOM 1495 C CA . THR A 1 189 ? -8.096 7.384 -9.981 1.00 61.81 189 THR A CA 1
ATOM 1496 C C . THR A 1 189 ? -9.612 7.251 -9.861 1.00 61.81 189 THR A C 1
ATOM 1498 O O . THR A 1 189 ? -10.210 7.725 -8.886 1.00 61.81 189 THR A O 1
ATOM 1501 N N . ASP A 1 190 ? -10.251 6.581 -10.821 1.00 70.19 190 ASP A N 1
ATOM 1502 C CA . ASP A 1 190 ? -11.631 6.148 -10.632 1.00 70.19 190 ASP A CA 1
ATOM 1503 C C . ASP A 1 190 ? -11.662 5.074 -9.537 1.00 70.19 190 ASP A C 1
ATOM 1505 O O . ASP A 1 190 ? -11.377 3.901 -9.764 1.00 70.19 190 ASP A O 1
ATOM 1509 N N . THR A 1 191 ? -12.030 5.483 -8.325 1.00 68.38 191 THR A N 1
ATOM 1510 C CA . THR A 1 191 ? -12.160 4.593 -7.156 1.00 68.38 191 THR A CA 1
ATOM 1511 C C . THR A 1 191 ? -13.152 3.438 -7.355 1.00 68.38 191 THR A C 1
ATOM 1513 O O . THR A 1 191 ? -13.165 2.495 -6.562 1.00 68.38 191 THR A O 1
ATOM 1516 N N . ARG A 1 192 ? -13.996 3.480 -8.397 1.00 74.06 192 ARG A N 1
ATOM 1517 C CA . ARG A 1 192 ? -14.912 2.384 -8.748 1.00 74.06 192 ARG A CA 1
ATOM 1518 C C . ARG A 1 192 ? -14.293 1.381 -9.714 1.00 74.06 192 ARG A C 1
ATOM 1520 O O . ARG A 1 192 ? -14.806 0.261 -9.807 1.00 74.06 192 ARG A O 1
ATOM 1527 N N . ALA A 1 193 ? -13.222 1.753 -10.410 1.00 85.62 193 ALA A N 1
ATOM 1528 C CA . ALA A 1 193 ? -12.533 0.868 -11.328 1.00 85.62 193 ALA A CA 1
ATOM 1529 C C . ALA A 1 193 ? -11.903 -0.305 -10.570 1.00 85.62 193 ALA A C 1
ATOM 1531 O O . ALA A 1 193 ? -11.360 -0.179 -9.468 1.00 85.62 193 ALA A O 1
ATOM 1532 N N . ARG A 1 194 ? -12.005 -1.491 -11.168 1.00 91.69 194 ARG A N 1
ATOM 1533 C CA . ARG A 1 194 ? -11.510 -2.736 -10.584 1.00 91.69 194 ARG A CA 1
ATOM 1534 C C . ARG A 1 194 ? -10.728 -3.506 -11.625 1.00 91.69 194 ARG A C 1
ATOM 1536 O O . ARG A 1 194 ? -11.232 -3.734 -12.723 1.00 91.69 194 ARG A O 1
ATOM 1543 N N . ARG A 1 195 ? -9.572 -4.021 -11.215 1.00 94.38 195 ARG A N 1
ATOM 1544 C CA . ARG A 1 195 ? -8.778 -4.975 -11.985 1.00 94.38 195 ARG A CA 1
ATOM 1545 C C . ARG A 1 195 ? -9.649 -6.139 -12.441 1.00 94.38 195 ARG A C 1
ATOM 15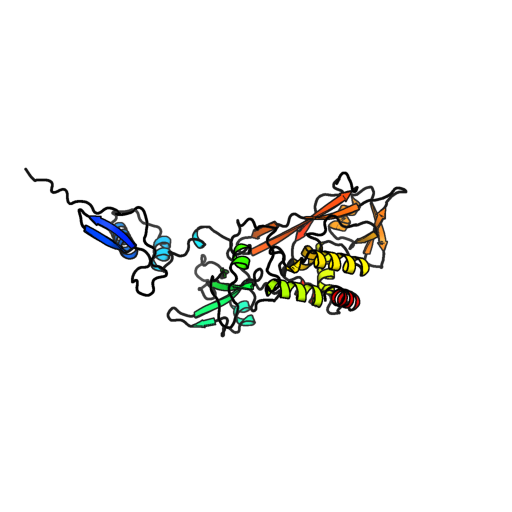47 O O . ARG A 1 195 ? -10.561 -6.580 -11.723 1.00 94.38 195 ARG A O 1
ATOM 1554 N N . HIS A 1 196 ? -9.372 -6.673 -13.622 1.00 93.19 196 HIS A N 1
ATOM 1555 C CA . HIS A 1 196 ? -10.047 -7.870 -14.111 1.00 93.19 196 HIS A CA 1
ATOM 1556 C C . HIS A 1 196 ? -9.821 -9.063 -13.154 1.00 93.19 196 HIS A C 1
ATOM 1558 O O . HIS A 1 196 ? -8.821 -9.141 -12.448 1.00 93.19 196 HIS A O 1
ATOM 1564 N N . SER A 1 197 ? -10.739 -10.033 -13.104 1.00 91.56 197 SER A N 1
ATOM 1565 C CA . SER A 1 197 ? -10.648 -11.171 -12.163 1.00 91.56 197 SER A CA 1
ATOM 1566 C C . SER A 1 197 ? -9.413 -12.059 -12.374 1.00 91.56 197 SER A C 1
ATOM 1568 O O . SER A 1 197 ? -8.972 -12.750 -11.458 1.00 91.56 197 SER A O 1
ATOM 1570 N N . LYS A 1 198 ? -8.856 -12.042 -13.588 1.00 91.75 198 LYS A N 1
ATOM 1571 C CA . LYS A 1 198 ? -7.635 -12.764 -13.976 1.00 91.75 198 LYS A CA 1
ATOM 1572 C C . LYS A 1 198 ? -6.394 -11.872 -14.027 1.00 91.75 198 LYS A C 1
ATOM 1574 O O . LYS A 1 198 ? -5.379 -12.312 -14.567 1.00 91.75 198 LYS A O 1
ATOM 1579 N N . ASP A 1 199 ? -6.478 -10.663 -13.496 1.00 94.50 199 ASP A N 1
ATOM 1580 C CA . ASP A 1 199 ? -5.340 -9.762 -13.410 1.00 94.50 199 ASP A CA 1
ATOM 1581 C C . ASP A 1 199 ? -4.204 -10.381 -12.557 1.00 94.50 199 ASP A C 1
ATOM 1583 O O . ASP A 1 199 ? -4.474 -10.888 -11.458 1.00 94.50 199 ASP A O 1
ATOM 1587 N N . PRO A 1 200 ? -2.951 -10.423 -13.053 1.00 94.75 200 PRO A N 1
ATOM 1588 C CA . PRO A 1 200 ? -1.825 -10.997 -12.319 1.00 94.75 200 PRO A CA 1
ATOM 1589 C C . PRO A 1 200 ? -1.539 -10.292 -10.989 1.00 94.75 200 PRO A C 1
ATOM 1591 O O . PRO A 1 200 ? -1.349 -10.984 -9.988 1.00 94.75 200 PRO A O 1
ATOM 1594 N N . THR A 1 201 ? -1.579 -8.958 -10.962 1.00 96.12 201 THR A N 1
ATOM 1595 C CA . THR A 1 201 ? -1.327 -8.134 -9.769 1.00 96.12 201 THR A CA 1
ATOM 1596 C C . THR A 1 201 ? -2.373 -8.415 -8.694 1.00 96.12 201 THR A C 1
ATOM 1598 O O . THR A 1 201 ? -2.047 -8.718 -7.550 1.00 96.12 201 THR A O 1
ATOM 1601 N N . GLY A 1 202 ? -3.653 -8.438 -9.064 1.00 96.81 202 GLY A N 1
ATOM 1602 C CA . GLY A 1 202 ? -4.756 -8.780 -8.174 1.00 96.81 202 GLY A CA 1
ATOM 1603 C C . GLY A 1 202 ? -4.632 -10.196 -7.607 1.00 96.81 202 GLY A C 1
ATOM 1604 O O . GLY A 1 202 ? -4.870 -10.406 -6.417 1.00 96.81 202 GLY A O 1
ATOM 1605 N N . ARG A 1 203 ? -4.210 -11.180 -8.414 1.00 96.75 203 ARG A N 1
ATOM 1606 C CA . ARG A 1 203 ? -3.922 -12.534 -7.905 1.00 96.75 203 ARG A CA 1
ATOM 1607 C C . ARG A 1 203 ? -2.736 -12.554 -6.944 1.00 96.75 203 ARG A C 1
ATOM 1609 O O . ARG A 1 203 ? -2.789 -13.289 -5.960 1.00 96.75 203 ARG A O 1
ATOM 1616 N N . ALA A 1 204 ? -1.694 -11.770 -7.208 1.00 97.31 204 ALA A N 1
ATOM 1617 C CA . ALA A 1 204 ? -0.544 -11.656 -6.319 1.00 97.31 204 ALA A CA 1
ATOM 1618 C C . ALA A 1 204 ? -0.938 -11.031 -4.972 1.00 97.31 204 ALA A C 1
ATOM 1620 O O . ALA A 1 204 ? -0.594 -11.585 -3.932 1.00 97.31 204 ALA A O 1
ATOM 1621 N N . LEU A 1 205 ? -1.752 -9.970 -4.968 1.00 98.12 205 LEU A N 1
ATOM 1622 C CA . LEU A 1 205 ? -2.299 -9.364 -3.746 1.00 98.12 205 LEU A CA 1
ATOM 1623 C C . LEU A 1 205 ? -3.179 -10.346 -2.955 1.00 98.12 205 LEU A C 1
ATOM 1625 O O . LEU A 1 205 ? -3.064 -10.428 -1.732 1.00 98.12 205 LEU A O 1
ATOM 1629 N N . TYR A 1 206 ? -4.019 -11.137 -3.637 1.00 98.12 206 TYR A N 1
ATOM 1630 C CA . TYR A 1 206 ? -4.790 -12.220 -3.008 1.00 98.12 206 TYR A CA 1
ATOM 1631 C C . TYR A 1 206 ? -3.884 -13.276 -2.372 1.00 98.12 206 TYR A C 1
ATOM 1633 O O . TYR A 1 206 ? -4.079 -13.658 -1.216 1.00 98.12 206 TYR A O 1
ATOM 1641 N N . GLY A 1 207 ? -2.868 -13.724 -3.113 1.00 97.81 207 GLY A N 1
ATOM 1642 C CA . GLY A 1 207 ? -1.873 -14.681 -2.641 1.00 97.81 207 GLY A CA 1
ATOM 1643 C C . GLY A 1 207 ? -1.096 -14.163 -1.433 1.00 97.81 207 GLY A C 1
ATOM 1644 O O . GLY A 1 207 ? -0.923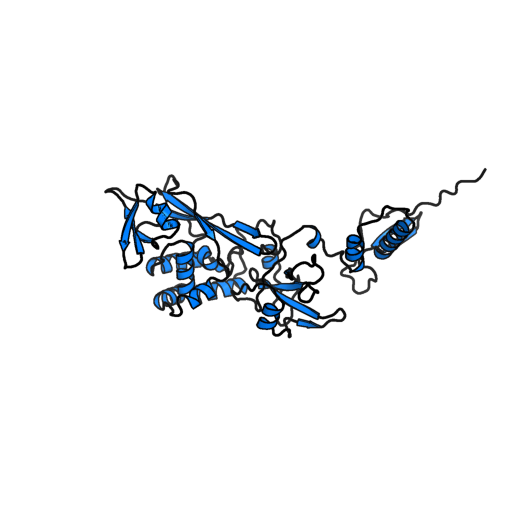 -14.906 -0.470 1.00 97.81 207 GLY A O 1
ATOM 1645 N N . LEU A 1 208 ? -0.701 -12.888 -1.448 1.00 97.56 208 LEU A N 1
ATOM 1646 C CA . LEU A 1 208 ? 0.022 -12.238 -0.360 1.00 97.56 208 LEU A CA 1
ATOM 1647 C C . LEU A 1 208 ? -0.851 -12.107 0.892 1.00 97.56 208 LEU A C 1
ATOM 1649 O O . LEU A 1 208 ? -0.447 -12.566 1.958 1.00 97.56 208 LEU A O 1
ATOM 1653 N N . MET A 1 209 ? -2.078 -11.587 0.757 1.00 98.12 209 MET A N 1
ATOM 1654 C CA . MET A 1 209 ? -3.035 -11.496 1.868 1.00 98.12 209 MET A CA 1
ATOM 1655 C C . MET A 1 209 ? -3.280 -12.869 2.499 1.00 98.12 209 MET A C 1
ATOM 1657 O O . MET A 1 209 ? -3.369 -12.985 3.715 1.00 98.12 209 MET A O 1
ATOM 1661 N N . ARG A 1 210 ? -3.373 -13.925 1.684 1.00 98.25 210 ARG A N 1
ATOM 1662 C CA . ARG A 1 210 ? -3.611 -15.288 2.161 1.00 98.25 210 ARG A CA 1
ATOM 1663 C C . ARG A 1 210 ? -2.374 -15.936 2.790 1.00 98.25 210 ARG A C 1
ATOM 1665 O O . ARG A 1 210 ? -2.494 -16.639 3.790 1.00 98.25 210 ARG A O 1
ATOM 1672 N N . GLY A 1 211 ? -1.215 -15.789 2.156 1.00 97.31 211 GLY A N 1
ATOM 1673 C CA . GLY A 1 211 ? 0.030 -16.469 2.520 1.00 97.31 211 GLY A CA 1
ATOM 1674 C C . GLY A 1 211 ? 0.775 -15.803 3.671 1.00 97.31 211 GLY A C 1
ATOM 1675 O O . GLY A 1 211 ? 1.449 -16.490 4.431 1.00 97.31 211 GLY A O 1
ATOM 1676 N N . GLU A 1 212 ? 0.603 -14.493 3.830 1.00 97.50 212 GLU A N 1
ATOM 1677 C CA . GLU A 1 212 ? 1.298 -13.660 4.815 1.00 97.50 212 GLU A CA 1
ATOM 1678 C C . GLU A 1 212 ? 0.316 -12.988 5.786 1.00 97.50 212 GLU A C 1
ATOM 1680 O O . GLU A 1 212 ? 0.634 -11.964 6.382 1.00 97.50 212 GLU A O 1
ATOM 1685 N N . PHE A 1 213 ? -0.889 -13.550 5.961 1.00 98.12 213 PHE A N 1
ATOM 1686 C CA . PHE A 1 213 ? -1.957 -12.900 6.728 1.00 98.12 213 PHE A CA 1
ATOM 1687 C C . PHE A 1 213 ? -1.556 -12.559 8.166 1.00 98.12 213 PHE A C 1
ATOM 1689 O O . PHE A 1 213 ? -1.886 -11.489 8.665 1.00 98.12 213 PHE A O 1
ATOM 1696 N N . ASP A 1 214 ? -0.808 -13.439 8.829 1.00 97.56 214 ASP A N 1
ATOM 1697 C CA . ASP A 1 214 ? -0.255 -13.178 10.157 1.00 97.56 214 ASP A CA 1
ATOM 1698 C C . ASP A 1 214 ? 0.616 -11.914 10.174 1.00 97.56 214 ASP A C 1
ATOM 1700 O O . ASP A 1 214 ? 0.442 -11.050 11.035 1.00 97.56 214 ASP A O 1
ATOM 1704 N N . ARG A 1 215 ? 1.476 -11.744 9.168 1.00 97.62 215 ARG A N 1
ATOM 1705 C CA . ARG A 1 215 ? 2.302 -10.544 9.009 1.00 97.62 215 ARG A CA 1
ATOM 1706 C C . ARG A 1 215 ? 1.493 -9.317 8.609 1.00 97.62 215 ARG A C 1
ATOM 1708 O O . ARG A 1 215 ? 1.762 -8.243 9.135 1.00 97.62 215 ARG A O 1
ATOM 1715 N N . VAL A 1 216 ? 0.461 -9.470 7.777 1.00 98.06 216 VAL A N 1
ATOM 1716 C CA . VAL A 1 216 ? -0.489 -8.387 7.470 1.00 98.06 216 VAL A CA 1
ATOM 1717 C C . VAL A 1 216 ? -1.131 -7.869 8.761 1.00 98.06 216 VAL A C 1
ATOM 1719 O O . VAL A 1 216 ? -1.184 -6.660 8.983 1.00 98.06 216 VAL A O 1
ATOM 1722 N N . THR A 1 217 ? -1.570 -8.764 9.656 1.00 97.62 217 THR A N 1
ATOM 1723 C CA . THR A 1 217 ? -2.152 -8.347 10.943 1.00 97.62 217 THR A CA 1
ATOM 1724 C C . THR A 1 217 ? -1.135 -7.688 11.876 1.00 97.62 217 THR A C 1
ATOM 1726 O O . THR A 1 217 ? -1.483 -6.736 12.575 1.00 97.62 217 THR A O 1
ATOM 1729 N N . LEU A 1 218 ? 0.120 -8.151 11.873 1.00 96.56 218 LEU A N 1
ATOM 1730 C CA . LEU A 1 218 ? 1.195 -7.556 12.666 1.00 96.56 218 LEU A CA 1
ATOM 1731 C C . LEU A 1 218 ? 1.567 -6.161 12.153 1.00 96.56 218 LEU A C 1
ATOM 1733 O O . LEU A 1 218 ? 1.745 -5.242 12.950 1.00 96.56 218 LEU A O 1
ATOM 1737 N N . ALA A 1 219 ? 1.654 -5.993 10.833 1.00 97.38 219 ALA A N 1
ATOM 1738 C CA . ALA A 1 219 ? 1.874 -4.700 10.201 1.00 97.38 219 ALA A CA 1
ATOM 1739 C C . ALA A 1 219 ? 0.736 -3.736 10.558 1.00 97.38 219 ALA A C 1
ATOM 1741 O O . ALA A 1 219 ? 0.990 -2.647 11.066 1.00 97.38 219 ALA A O 1
ATOM 1742 N N . TRP A 1 220 ? -0.522 -4.173 10.426 1.00 97.62 220 TRP A N 1
ATOM 1743 C CA . TRP A 1 220 ? -1.681 -3.389 10.859 1.00 97.62 220 TRP A CA 1
ATOM 1744 C C . TRP A 1 220 ? -1.596 -2.952 12.330 1.00 97.62 220 TRP A C 1
ATOM 1746 O O . TRP A 1 220 ? -1.853 -1.785 12.631 1.00 97.62 220 TRP A O 1
ATOM 1756 N N . GLU A 1 221 ? -1.216 -3.848 13.248 1.00 96.75 221 GLU A N 1
ATOM 1757 C CA . GLU A 1 221 ? -1.039 -3.509 14.668 1.00 96.75 221 GLU A CA 1
ATOM 1758 C C . GLU A 1 221 ? 0.033 -2.432 14.866 1.00 96.75 221 GLU A C 1
ATOM 1760 O O . GLU A 1 221 ? -0.165 -1.519 15.665 1.00 96.75 221 GLU A O 1
ATOM 1765 N N . ARG A 1 222 ? 1.143 -2.501 14.123 1.00 95.00 222 ARG A N 1
ATOM 1766 C CA . ARG A 1 222 ? 2.216 -1.497 14.184 1.00 95.00 222 ARG A CA 1
ATOM 1767 C C . ARG A 1 222 ? 1.763 -0.130 13.694 1.00 95.00 222 ARG A C 1
ATOM 1769 O O . ARG A 1 222 ? 2.042 0.859 14.361 1.00 95.00 222 ARG A O 1
ATOM 1776 N N . PHE A 1 223 ? 1.043 -0.082 12.575 1.00 94.31 223 PHE A N 1
ATOM 1777 C CA . PHE A 1 223 ? 0.560 1.175 12.004 1.00 94.31 223 PHE A CA 1
ATOM 1778 C C . PHE A 1 223 ? -0.520 1.824 12.864 1.00 94.31 223 PHE A C 1
ATOM 1780 O O . PHE A 1 223 ? -0.474 3.014 13.150 1.00 94.31 223 PHE A O 1
ATOM 1787 N N . SER A 1 224 ? -1.521 1.039 13.260 1.00 96.44 224 SER A N 1
ATOM 1788 C CA . SER A 1 224 ? -2.739 1.561 13.887 1.00 96.44 224 SER A CA 1
ATOM 1789 C C . SER A 1 224 ? -2.687 1.572 15.415 1.00 96.44 224 SER A C 1
ATOM 1791 O O . SER A 1 224 ? -3.473 2.266 16.057 1.00 96.44 224 SER A O 1
ATOM 1793 N N . GLY A 1 225 ? -1.812 0.763 16.017 1.00 97.31 225 GLY A N 1
ATOM 1794 C CA . GLY A 1 225 ? -1.855 0.430 17.438 1.00 97.31 225 GLY A CA 1
ATOM 1795 C C . GLY A 1 225 ? -2.973 -0.551 17.816 1.00 97.31 225 GLY A C 1
ATOM 1796 O O . GLY A 1 225 ? -3.142 -0.821 19.003 1.00 97.31 225 GLY A O 1
ATOM 1797 N N . ILE A 1 226 ? -3.749 -1.084 16.862 1.00 97.75 226 ILE A N 1
ATOM 1798 C CA . ILE A 1 226 ? -4.898 -1.969 17.114 1.00 97.75 226 ILE A CA 1
ATOM 1799 C C . ILE A 1 226 ? -4.500 -3.429 16.891 1.00 97.75 226 ILE A C 1
ATOM 1801 O O . ILE A 1 226 ? -4.223 -3.848 15.768 1.00 97.75 226 ILE A O 1
ATOM 1805 N N . HIS A 1 227 ? -4.573 -4.243 17.942 1.00 96.44 227 HIS A N 1
ATOM 1806 C CA . HIS A 1 227 ? -4.344 -5.681 17.837 1.00 96.44 227 HIS A CA 1
ATOM 1807 C C . HIS A 1 227 ? -5.550 -6.405 17.229 1.00 96.44 227 HIS A C 1
ATOM 1809 O O . HIS A 1 227 ? -6.682 -6.316 17.729 1.00 96.44 227 HIS A O 1
ATOM 1815 N N . LEU A 1 228 ? -5.296 -7.202 16.189 1.00 94.38 228 LEU A N 1
ATOM 1816 C CA . LEU A 1 228 ? -6.318 -7.975 15.493 1.00 94.38 228 LEU A CA 1
ATOM 1817 C C . LEU A 1 228 ? -6.356 -9.428 15.985 1.00 94.38 228 LEU A C 1
ATOM 1819 O O . LEU A 1 228 ? -5.666 -10.307 15.481 1.00 94.38 228 LEU A O 1
ATOM 1823 N N . GLY A 1 229 ? -7.208 -9.697 16.977 1.00 91.81 229 GLY A N 1
ATOM 1824 C CA . GLY A 1 229 ? -7.416 -11.064 17.466 1.00 91.81 229 GLY A CA 1
ATOM 1825 C C . GLY A 1 229 ? -8.090 -11.986 16.426 1.00 91.81 229 GLY A C 1
ATOM 1826 O O . GLY A 1 229 ? -8.780 -11.490 15.534 1.00 91.81 229 GLY A O 1
ATOM 1827 N N . PRO A 1 230 ? -8.013 -13.326 16.577 1.00 94.50 230 PRO A N 1
ATOM 1828 C CA . PRO A 1 230 ? -8.440 -14.291 15.551 1.00 94.50 230 PRO A CA 1
ATOM 1829 C C . PRO A 1 230 ? -9.874 -14.117 15.023 1.00 94.50 230 PRO A C 1
ATOM 1831 O O . PRO A 1 230 ? -10.109 -14.203 13.822 1.00 94.50 230 PRO A O 1
ATOM 1834 N N . GLY A 1 231 ? -10.845 -13.842 15.903 1.00 95.12 231 GLY A N 1
ATOM 1835 C CA . GLY A 1 231 ? -12.233 -13.608 15.482 1.00 95.12 231 GLY A CA 1
ATOM 1836 C C . GLY A 1 231 ? -12.374 -12.356 14.613 1.00 95.12 231 GLY A C 1
ATOM 1837 O O . GLY A 1 231 ? -12.957 -12.410 13.538 1.00 95.12 231 GLY A O 1
ATOM 1838 N N . ALA A 1 232 ? -11.746 -11.258 15.039 1.00 94.44 232 ALA A N 1
ATOM 1839 C CA . ALA A 1 232 ? -11.725 -10.004 14.292 1.00 94.44 232 ALA A CA 1
ATOM 1840 C C . ALA A 1 232 ? -11.018 -10.163 12.942 1.00 94.44 232 ALA A C 1
ATOM 1842 O O . ALA A 1 232 ? -11.511 -9.682 11.929 1.00 94.44 232 ALA A O 1
ATOM 1843 N N . ALA A 1 233 ? -9.892 -10.878 12.934 1.00 96.88 233 ALA A N 1
ATOM 1844 C CA . ALA A 1 233 ? -9.121 -11.155 11.734 1.00 96.88 233 ALA A CA 1
ATOM 1845 C C . ALA A 1 233 ? -9.951 -11.939 10.710 1.00 96.88 233 ALA A C 1
ATOM 1847 O O . ALA A 1 233 ? -10.012 -11.554 9.547 1.00 96.88 233 ALA A O 1
ATOM 1848 N N . ARG A 1 234 ? -10.668 -12.981 11.153 1.00 97.94 234 ARG A N 1
ATOM 1849 C CA . ARG A 1 234 ? -11.582 -13.751 10.300 1.00 97.94 234 ARG A CA 1
ATOM 1850 C C . ARG A 1 234 ? -12.699 -12.883 9.723 1.00 97.94 234 ARG A C 1
ATOM 1852 O O . ARG A 1 234 ? -12.976 -12.975 8.530 1.00 97.94 234 ARG A O 1
ATOM 1859 N N . ASP A 1 235 ? -13.344 -12.070 10.552 1.00 96.38 235 ASP A N 1
ATOM 1860 C CA . ASP A 1 235 ? -14.463 -11.232 10.113 1.00 96.38 235 ASP A CA 1
ATOM 1861 C C . ASP A 1 235 ? -14.013 -10.179 9.095 1.00 96.38 235 ASP A C 1
ATOM 1863 O O . ASP A 1 235 ? -14.663 -10.002 8.064 1.00 96.38 235 ASP A O 1
ATOM 1867 N N . MET A 1 236 ? -12.874 -9.529 9.342 1.00 97.38 236 MET A N 1
ATOM 1868 C CA . MET A 1 236 ? -12.312 -8.546 8.414 1.00 97.38 236 MET A CA 1
ATOM 1869 C C . MET A 1 236 ? -11.847 -9.184 7.111 1.00 97.38 236 MET A C 1
ATOM 1871 O O . MET A 1 236 ? -12.126 -8.653 6.040 1.00 97.38 236 MET A O 1
ATOM 1875 N N . LEU A 1 237 ? -11.215 -10.355 7.177 1.00 98.00 237 LEU A N 1
ATOM 1876 C CA . LEU A 1 237 ? -10.775 -11.062 5.981 1.00 98.00 237 LEU A CA 1
ATOM 1877 C C . LEU A 1 237 ? -11.953 -11.526 5.114 1.00 98.00 237 LEU A C 1
ATOM 1879 O O . LEU A 1 237 ? -11.872 -11.475 3.889 1.00 98.00 237 LEU A O 1
ATOM 1883 N N . ARG A 1 238 ? -13.068 -11.937 5.735 1.00 97.75 238 ARG A N 1
ATOM 1884 C CA . ARG A 1 238 ? -14.319 -12.248 5.023 1.00 97.75 238 ARG A CA 1
ATOM 1885 C C . ARG A 1 238 ? -14.872 -11.024 4.303 1.00 97.75 238 ARG A C 1
ATOM 1887 O O . ARG A 1 238 ? -15.168 -11.129 3.122 1.00 97.75 238 ARG A O 1
ATOM 1894 N N . ARG A 1 239 ? -14.950 -9.874 4.979 1.00 96.75 239 ARG A N 1
ATOM 1895 C CA . ARG A 1 239 ? -15.409 -8.614 4.366 1.00 96.75 239 ARG A CA 1
ATOM 1896 C C . ARG A 1 239 ? -14.524 -8.207 3.196 1.00 96.75 239 ARG A C 1
ATOM 1898 O O . ARG A 1 239 ? -15.028 -8.016 2.101 1.00 96.75 239 ARG A O 1
ATOM 1905 N N . TRP A 1 240 ? -13.207 -8.182 3.400 1.00 97.31 240 TRP A N 1
ATOM 1906 C CA . TRP A 1 240 ? -12.250 -7.875 2.337 1.00 97.31 240 TRP A CA 1
ATOM 1907 C C . TRP A 1 240 ? -12.394 -8.816 1.137 1.00 97.31 240 TRP A C 1
ATOM 1909 O O . TRP A 1 240 ? -12.291 -8.384 -0.013 1.00 97.31 240 TRP A O 1
ATOM 1919 N N . ARG A 1 241 ? -12.674 -10.101 1.394 1.00 97.31 241 ARG A N 1
ATOM 1920 C CA . ARG A 1 241 ? -12.937 -11.073 0.337 1.00 97.31 241 ARG A CA 1
ATOM 1921 C C . ARG A 1 241 ? -14.220 -10.763 -0.428 1.00 97.31 241 ARG A C 1
ATOM 1923 O O . ARG A 1 241 ? -14.211 -10.774 -1.656 1.00 97.31 241 ARG A O 1
ATOM 1930 N N . ASP A 1 242 ? -15.308 -10.543 0.299 1.00 95.94 242 ASP A N 1
ATOM 1931 C CA . ASP A 1 242 ? -16.637 -10.309 -0.268 1.00 95.94 242 ASP A CA 1
ATOM 1932 C C . ASP A 1 242 ? -16.662 -8.995 -1.068 1.00 95.94 242 ASP A C 1
ATOM 1934 O O . ASP A 1 242 ? -17.238 -8.937 -2.154 1.00 95.94 242 ASP A O 1
ATOM 1938 N N . ASP A 1 243 ? -15.901 -7.997 -0.613 1.00 94.38 243 ASP A N 1
ATOM 1939 C CA . ASP A 1 243 ? -15.644 -6.742 -1.319 1.00 94.38 243 ASP A CA 1
ATOM 1940 C C . ASP A 1 243 ? -14.657 -6.889 -2.484 1.00 94.38 243 ASP A C 1
ATOM 1942 O O . ASP A 1 243 ? -14.421 -5.925 -3.210 1.00 94.38 243 ASP A O 1
ATOM 1946 N N . GLN A 1 244 ? -14.071 -8.071 -2.692 1.00 95.94 244 GLN A N 1
ATOM 1947 C CA . GLN A 1 244 ? -13.024 -8.350 -3.677 1.00 95.94 244 GLN A CA 1
ATOM 1948 C C . GLN A 1 244 ? -11.866 -7.343 -3.622 1.00 95.94 244 GLN A C 1
ATOM 1950 O O . GLN A 1 244 ? -11.425 -6.837 -4.658 1.00 95.94 244 GLN A O 1
ATOM 1955 N N . GLY A 1 245 ? -11.384 -7.032 -2.415 1.00 95.56 245 GLY A N 1
ATOM 1956 C CA . GLY A 1 245 ? -10.466 -5.917 -2.175 1.00 95.56 245 GLY A CA 1
ATOM 1957 C C . GLY A 1 245 ? -9.148 -5.981 -2.956 1.00 95.56 245 GLY A C 1
ATOM 1958 O O . GLY A 1 245 ? -8.587 -4.944 -3.297 1.00 95.56 245 GLY A O 1
ATOM 1959 N N . TRP A 1 246 ? -8.692 -7.178 -3.341 1.00 96.38 246 TRP A N 1
ATOM 1960 C CA . TRP A 1 246 ? -7.508 -7.369 -4.196 1.00 96.38 246 TRP A CA 1
ATOM 1961 C C . TRP A 1 246 ? -7.663 -6.794 -5.614 1.00 96.38 246 TRP A C 1
ATOM 1963 O O . TRP A 1 246 ? -6.681 -6.629 -6.339 1.00 96.38 246 TRP A O 1
ATOM 1973 N N . ARG A 1 247 ? -8.896 -6.496 -6.038 1.00 95.81 247 ARG A N 1
ATOM 1974 C CA . ARG A 1 247 ? -9.191 -5.937 -7.361 1.00 95.81 247 ARG A CA 1
ATOM 1975 C C . ARG A 1 247 ? -9.165 -4.411 -7.390 1.00 95.81 247 ARG A C 1
ATOM 1977 O O . ARG A 1 247 ? -9.255 -3.859 -8.477 1.00 95.81 247 ARG A O 1
ATOM 1984 N N . TYR A 1 248 ? -9.071 -3.719 -6.258 1.00 94.06 248 TYR A N 1
ATOM 1985 C CA . TYR A 1 248 ? -9.002 -2.255 -6.258 1.00 94.06 248 TYR A CA 1
ATOM 1986 C C . TYR A 1 248 ? -7.661 -1.775 -6.790 1.00 94.06 248 TYR A C 1
ATOM 1988 O O . TYR A 1 248 ? -6.639 -2.198 -6.263 1.00 94.06 248 TYR A O 1
ATOM 1996 N N . TYR A 1 249 ? -7.645 -0.858 -7.761 1.00 91.50 249 TYR A N 1
ATOM 1997 C CA . TYR A 1 249 ? -6.385 -0.261 -8.224 1.00 91.50 249 TYR A CA 1
ATOM 1998 C C . TYR A 1 249 ? -5.631 0.474 -7.106 1.00 91.50 249 TYR A C 1
ATOM 2000 O O . TYR A 1 249 ? -4.404 0.450 -7.086 1.00 91.50 249 TYR A O 1
ATOM 2008 N N . ASP A 1 250 ? -6.357 1.008 -6.119 1.00 90.38 250 ASP A N 1
ATOM 2009 C CA . ASP A 1 250 ? -5.780 1.585 -4.902 1.00 90.38 250 ASP A CA 1
ATOM 2010 C C . ASP A 1 250 ? -5.098 0.554 -3.992 1.00 90.38 250 ASP A C 1
ATOM 2012 O O . ASP A 1 250 ? -4.280 0.942 -3.163 1.00 90.38 250 ASP A O 1
ATOM 2016 N N . ALA A 1 251 ? -5.402 -0.743 -4.123 1.00 94.19 251 ALA A N 1
ATOM 2017 C CA . ALA A 1 251 ? -4.678 -1.780 -3.400 1.00 94.19 251 ALA A CA 1
ATOM 2018 C C . ALA A 1 251 ? -3.312 -2.017 -4.049 1.00 94.19 251 ALA A C 1
ATOM 2020 O O . ALA A 1 251 ? -3.228 -2.388 -5.226 1.00 94.19 251 ALA A O 1
ATOM 2021 N N . THR A 1 252 ? -2.265 -1.828 -3.253 1.00 94.50 252 THR A N 1
ATOM 2022 C CA . THR A 1 252 ? -0.856 -2.021 -3.592 1.00 94.50 252 THR A CA 1
ATOM 2023 C C . THR A 1 252 ? -0.247 -3.064 -2.654 1.00 94.50 252 THR A C 1
ATOM 2025 O O . THR A 1 252 ? -0.868 -3.510 -1.686 1.00 94.50 252 THR A O 1
ATOM 2028 N N . TYR A 1 253 ? 0.983 -3.484 -2.939 1.00 95.94 253 TYR A N 1
ATOM 2029 C CA . TYR A 1 253 ? 1.695 -4.411 -2.063 1.00 95.94 253 TYR A CA 1
ATOM 2030 C C . TYR A 1 253 ? 2.027 -3.783 -0.702 1.00 95.94 253 TYR A C 1
ATOM 2032 O O . TYR A 1 253 ? 1.867 -4.440 0.329 1.00 95.94 253 TYR A O 1
ATOM 2040 N N . GLY A 1 254 ? 2.433 -2.509 -0.692 1.00 94.94 254 GLY A N 1
ATOM 2041 C CA . GLY A 1 254 ? 2.820 -1.790 0.522 1.00 94.94 254 GLY A CA 1
ATOM 2042 C C . GLY A 1 254 ? 1.641 -1.435 1.427 1.00 94.94 254 GLY A C 1
ATOM 2043 O O . GLY A 1 254 ? 1.753 -1.530 2.644 1.00 94.94 254 GLY A O 1
ATOM 2044 N N . ASN A 1 255 ? 0.475 -1.107 0.864 1.00 96.00 255 ASN A N 1
ATOM 2045 C CA . ASN A 1 255 ? -0.690 -0.703 1.660 1.00 96.00 255 ASN A CA 1
ATOM 2046 C C . ASN A 1 255 ? -1.659 -1.847 2.001 1.00 96.00 255 ASN A C 1
ATOM 2048 O O . ASN A 1 255 ? -2.739 -1.612 2.552 1.00 96.00 255 ASN A O 1
ATOM 2052 N N . LEU A 1 256 ? -1.308 -3.092 1.672 1.00 96.69 256 LEU A N 1
ATOM 2053 C CA . LEU A 1 256 ? -2.193 -4.240 1.849 1.00 96.69 256 LEU A CA 1
ATOM 2054 C C . LEU A 1 256 ? -2.750 -4.389 3.288 1.00 96.69 256 LEU A C 1
ATOM 2056 O O . LEU A 1 256 ? -3.938 -4.708 3.416 1.00 96.69 256 LEU A O 1
ATOM 2060 N N . PRO A 1 257 ? -1.984 -4.106 4.368 1.00 97.62 257 PRO A N 1
ATOM 2061 C CA . PRO A 1 257 ? -2.516 -4.083 5.737 1.00 97.62 257 PRO A CA 1
ATOM 2062 C C . PRO A 1 257 ? -3.651 -3.079 5.962 1.00 97.62 257 PRO A C 1
ATOM 2064 O O . PRO A 1 257 ? -4.638 -3.397 6.626 1.00 97.62 257 PRO A O 1
ATOM 2067 N N . GLN A 1 258 ? -3.553 -1.886 5.383 1.00 97.06 258 GLN A N 1
ATOM 2068 C CA . GLN A 1 258 ? -4.563 -0.831 5.440 1.00 97.06 258 GLN A CA 1
ATOM 2069 C C . GLN A 1 258 ? -5.785 -1.205 4.589 1.00 97.06 258 GLN A C 1
ATOM 2071 O O . GLN A 1 258 ? -6.932 -1.020 5.009 1.00 97.06 258 GLN A O 1
ATOM 2076 N N . MET A 1 259 ? -5.556 -1.814 3.423 1.00 96.06 259 MET A N 1
ATOM 2077 C CA . MET A 1 259 ? -6.624 -2.233 2.511 1.00 96.06 259 MET A CA 1
ATOM 2078 C C . MET A 1 259 ? -7.547 -3.306 3.090 1.00 96.06 259 MET A C 1
ATOM 2080 O O . MET A 1 259 ? -8.677 -3.432 2.619 1.00 96.06 259 MET A O 1
ATOM 2084 N N . LEU A 1 260 ? -7.134 -4.017 4.147 1.00 95.75 260 LEU A N 1
ATOM 2085 C CA . LEU A 1 260 ? -8.013 -4.903 4.918 1.00 95.75 260 LEU A CA 1
ATOM 2086 C C . LEU A 1 260 ? -9.224 -4.158 5.523 1.00 95.75 260 LEU A C 1
ATOM 2088 O O . LEU A 1 260 ? -10.274 -4.764 5.731 1.00 95.75 260 LEU A O 1
ATOM 2092 N N . PHE A 1 261 ? -9.093 -2.852 5.785 1.00 95.06 261 PHE A N 1
ATOM 2093 C CA . PHE A 1 261 ? -10.109 -2.028 6.451 1.00 95.06 261 PHE A CA 1
ATOM 2094 C C . PHE A 1 261 ? -10.695 -0.918 5.576 1.00 95.06 261 PHE A C 1
ATOM 2096 O O . PHE A 1 261 ? -11.776 -0.425 5.889 1.00 95.06 261 PHE A O 1
ATOM 2103 N N . PHE A 1 262 ? -10.017 -0.520 4.497 1.00 89.31 262 PHE A N 1
ATOM 2104 C CA . PHE A 1 262 ? -10.335 0.707 3.757 1.00 89.31 262 PHE A CA 1
ATOM 2105 C C . PHE A 1 262 ? -11.787 0.795 3.251 1.00 89.31 262 PHE A C 1
ATOM 2107 O O . PHE A 1 262 ? -12.412 1.846 3.359 1.00 89.31 262 PHE A O 1
ATOM 2114 N N . ALA A 1 263 ? -12.357 -0.310 2.760 1.00 87.81 263 ALA A N 1
ATOM 2115 C CA . ALA A 1 263 ? -13.744 -0.355 2.279 1.00 87.81 263 ALA A CA 1
ATOM 2116 C C . ALA A 1 263 ? -14.761 -0.829 3.339 1.00 87.81 263 ALA A C 1
ATOM 2118 O O . ALA A 1 263 ? -15.960 -0.853 3.078 1.00 87.81 263 ALA A O 1
ATOM 2119 N N . ALA A 1 264 ? -14.312 -1.191 4.545 1.00 90.81 264 ALA A N 1
ATOM 2120 C CA . ALA A 1 264 ? -15.147 -1.893 5.520 1.00 90.81 264 ALA A CA 1
ATOM 2121 C C . ALA A 1 264 ? -16.128 -0.982 6.286 1.00 90.81 264 ALA A C 1
ATOM 2123 O O . ALA A 1 264 ? -17.001 -1.486 7.002 1.00 90.81 264 ALA A O 1
ATOM 2124 N N . GLY A 1 265 ? -15.978 0.342 6.166 1.00 91.12 265 GLY A N 1
ATOM 2125 C CA . GLY A 1 265 ? -16.683 1.326 6.988 1.00 91.12 265 GLY A CA 1
ATOM 2126 C C . GLY A 1 265 ? -16.213 1.320 8.448 1.00 91.12 265 GLY A C 1
ATOM 2127 O O . GLY A 1 265 ? -15.171 0.749 8.777 1.00 91.12 265 GLY A O 1
ATOM 2128 N N . GLY A 1 266 ? -16.989 1.949 9.336 1.00 92.62 266 GLY A N 1
ATOM 2129 C CA . GLY A 1 266 ? -16.682 2.016 10.768 1.00 92.62 266 GLY A CA 1
ATOM 2130 C C . GLY A 1 266 ? -16.585 0.632 11.420 1.00 92.62 266 GLY A C 1
ATOM 2131 O O . GLY A 1 266 ? -17.474 -0.206 11.259 1.00 92.62 266 GLY A O 1
ATOM 2132 N N . GLN A 1 267 ? -15.497 0.388 12.151 1.00 95.06 267 GLN A N 1
ATOM 2133 C CA . GLN A 1 267 ? -15.221 -0.859 12.860 1.00 95.06 267 GLN A CA 1
ATOM 2134 C C . GLN A 1 267 ? -15.153 -0.644 14.368 1.00 95.06 267 GLN A C 1
ATOM 2136 O O . GLN A 1 267 ? -14.477 0.255 14.850 1.00 95.06 267 GLN A O 1
ATOM 2141 N N . ASN A 1 268 ? -15.767 -1.543 15.129 1.00 94.44 268 ASN A N 1
ATOM 2142 C CA . ASN A 1 268 ? -15.823 -1.459 16.588 1.00 94.44 268 ASN A CA 1
ATOM 2143 C C . ASN A 1 268 ? -14.427 -1.437 17.253 1.00 94.44 268 ASN A C 1
ATOM 2145 O O . ASN A 1 268 ? -13.639 -2.376 17.066 1.00 94.44 268 ASN A O 1
ATOM 2149 N N . LEU A 1 269 ? -14.171 -0.399 18.068 1.00 95.56 269 LEU A N 1
ATOM 2150 C CA . LEU A 1 269 ? -13.007 -0.249 18.958 1.00 95.56 269 LEU A CA 1
ATOM 2151 C C . LEU A 1 269 ? -13.253 -0.731 20.393 1.00 95.56 269 LEU A C 1
ATOM 2153 O O . LEU A 1 269 ? -12.307 -1.082 21.096 1.00 95.56 269 LEU A O 1
ATOM 2157 N N . VAL A 1 270 ? -14.496 -0.760 20.859 1.00 95.25 270 VAL A N 1
ATOM 2158 C CA . VAL A 1 270 ? -14.863 -1.241 22.196 1.00 95.25 270 VAL A CA 1
ATOM 2159 C C . VAL A 1 270 ? -14.453 -2.708 22.367 1.00 95.25 270 VAL A C 1
ATOM 2161 O O . VAL A 1 270 ? -14.659 -3.559 21.504 1.00 95.25 270 VAL A O 1
ATOM 2164 N N . LYS A 1 271 ? -13.836 -3.022 23.508 1.00 94.94 271 LYS A N 1
ATOM 2165 C CA . LYS A 1 271 ? -13.215 -4.321 23.823 1.00 94.94 271 LYS A CA 1
ATOM 2166 C C . LYS A 1 271 ? -12.066 -4.739 22.900 1.00 94.94 271 LYS A C 1
ATOM 2168 O O . LYS A 1 271 ? -11.537 -5.840 23.090 1.00 94.94 271 LYS A O 1
ATOM 2173 N N . ARG A 1 272 ? -11.619 -3.895 21.965 1.00 96.06 272 ARG A N 1
ATOM 2174 C CA . ARG A 1 272 ? -10.375 -4.136 21.223 1.00 96.06 272 ARG A CA 1
ATOM 2175 C C . ARG A 1 272 ? -9.163 -3.922 22.118 1.00 96.06 272 ARG A C 1
ATOM 2177 O O . ARG A 1 272 ? -9.218 -3.194 23.110 1.00 96.06 272 ARG A O 1
ATOM 2184 N N . TYR A 1 273 ? -8.086 -4.608 21.760 1.00 97.56 273 TYR A N 1
ATOM 2185 C CA . TYR A 1 273 ? -6.796 -4.511 22.426 1.00 97.56 273 TYR A CA 1
ATOM 2186 C C . TYR A 1 273 ? -5.931 -3.503 21.673 1.00 97.56 273 TYR A C 1
ATOM 2188 O O . TYR A 1 273 ? -5.822 -3.582 20.451 1.00 97.56 273 TYR A O 1
ATOM 2196 N N . ILE A 1 274 ? -5.347 -2.564 22.406 1.00 98.19 274 ILE A N 1
ATOM 2197 C CA . ILE A 1 274 ? -4.544 -1.462 21.887 1.00 98.19 274 ILE A CA 1
ATOM 2198 C C . ILE A 1 274 ? -3.131 -1.578 22.451 1.00 98.19 274 ILE A C 1
ATOM 2200 O O . ILE A 1 274 ? -2.947 -1.912 23.627 1.00 98.19 274 ILE A O 1
ATOM 2204 N N . VAL A 1 275 ? -2.137 -1.305 21.610 1.00 97.50 275 VAL A N 1
ATOM 2205 C CA . VAL A 1 275 ? -0.722 -1.253 21.983 1.00 97.50 275 VAL A CA 1
ATOM 2206 C C . VAL A 1 275 ? -0.490 -0.044 22.901 1.00 97.50 275 VAL A C 1
ATOM 2208 O O . VAL A 1 275 ? -0.726 1.092 22.470 1.00 97.50 275 VAL A O 1
ATOM 2211 N N . PRO A 1 276 ? -0.034 -0.239 24.152 1.00 97.25 276 PRO A N 1
ATOM 2212 C CA . PRO A 1 276 ? 0.277 0.861 25.055 1.00 97.25 276 PRO A CA 1
ATOM 2213 C C . PRO A 1 276 ? 1.369 1.763 24.470 1.00 97.25 276 PRO A C 1
ATOM 2215 O O . PRO A 1 276 ? 2.344 1.284 23.901 1.00 97.25 276 PRO A O 1
ATOM 2218 N N . GLY A 1 277 ? 1.194 3.075 24.607 1.00 96.25 277 GLY A N 1
ATOM 2219 C CA . GLY A 1 277 ? 2.105 4.102 24.088 1.00 96.25 277 GLY A CA 1
ATOM 2220 C C . GLY A 1 277 ? 1.963 4.408 22.591 1.00 96.25 277 GLY A C 1
ATOM 2221 O O . GLY A 1 277 ? 2.615 5.327 22.108 1.00 96.25 277 GLY A O 1
ATOM 2222 N N . SER A 1 278 ? 1.111 3.687 21.853 1.00 97.06 278 SER A N 1
ATOM 2223 C CA . SER A 1 278 ? 0.821 4.016 20.449 1.00 97.06 278 SER A CA 1
ATOM 2224 C C . SER A 1 278 ? 0.101 5.371 20.306 1.00 97.06 278 SER A C 1
ATOM 2226 O O . SER A 1 278 ? -0.586 5.803 21.237 1.00 97.06 278 SER A O 1
ATOM 2228 N N . PRO A 1 279 ? 0.158 6.029 19.131 1.00 97.69 279 PRO A N 1
ATOM 2229 C CA . PRO A 1 279 ? -0.589 7.267 18.896 1.00 97.69 279 PRO A CA 1
ATOM 2230 C C . PRO A 1 279 ? -2.090 7.131 19.193 1.00 97.69 279 PRO A C 1
ATOM 2232 O O . PRO A 1 279 ? -2.680 8.005 19.826 1.00 97.69 279 PRO A O 1
ATOM 2235 N N . LEU A 1 280 ? -2.701 6.000 18.820 1.00 98.12 280 LEU A N 1
ATOM 2236 C CA . LEU A 1 280 ? -4.101 5.709 19.134 1.00 98.12 280 LEU A CA 1
ATOM 2237 C C . LEU A 1 280 ? -4.350 5.554 20.633 1.00 98.12 280 LEU A C 1
ATOM 2239 O O . LEU A 1 280 ? -5.342 6.076 21.139 1.00 98.12 280 LEU A O 1
ATOM 2243 N N . HIS A 1 281 ? -3.453 4.883 21.354 1.00 98.00 281 HIS A N 1
ATOM 2244 C CA . HIS A 1 281 ? -3.541 4.795 22.808 1.00 98.00 281 HIS A CA 1
ATOM 2245 C C . HIS A 1 281 ? -3.571 6.181 23.462 1.00 98.00 281 HIS A C 1
ATOM 2247 O O . HIS A 1 281 ? -4.427 6.434 24.308 1.00 98.00 281 HIS A O 1
ATOM 2253 N N . GLU A 1 282 ? -2.685 7.088 23.045 1.00 97.69 282 GLU A N 1
ATOM 2254 C CA . GLU A 1 282 ? -2.630 8.443 23.598 1.00 97.69 282 GLU A CA 1
ATOM 2255 C C . GLU A 1 282 ? -3.874 9.270 23.246 1.00 97.69 282 GLU A C 1
ATOM 2257 O O . GLU A 1 282 ? -4.391 9.984 24.105 1.00 97.69 282 GLU A O 1
ATOM 2262 N N . ARG A 1 283 ? -4.431 9.120 22.035 1.00 97.44 283 ARG A N 1
ATOM 2263 C CA . ARG A 1 283 ? -5.713 9.750 21.672 1.00 97.44 283 ARG A CA 1
ATOM 2264 C C . ARG A 1 283 ? -6.870 9.242 22.529 1.00 97.44 283 ARG A C 1
ATOM 2266 O O . ARG A 1 283 ? -7.661 10.042 23.021 1.00 97.44 283 ARG A O 1
ATOM 2273 N N . LEU A 1 284 ? -6.949 7.930 22.758 1.00 97.50 284 LEU A N 1
ATOM 2274 C CA . LEU A 1 284 ? -8.030 7.312 23.531 1.00 97.50 284 LEU A CA 1
ATOM 2275 C C . LEU A 1 284 ? -8.039 7.729 25.007 1.00 97.50 284 LEU A C 1
ATOM 2277 O O . LEU A 1 284 ? -9.115 7.783 25.598 1.00 97.50 284 LEU A O 1
ATOM 2281 N N . LYS A 1 285 ? -6.887 8.073 25.601 1.00 96.44 285 LYS A N 1
ATOM 2282 C CA . LYS A 1 285 ? -6.831 8.627 26.970 1.00 96.44 285 LYS A CA 1
ATOM 2283 C C . LYS A 1 285 ? -7.586 9.950 27.109 1.00 96.44 285 LYS A C 1
ATOM 2285 O O . LYS A 1 285 ? -8.062 10.257 28.197 1.00 96.44 285 LYS A O 1
ATOM 2290 N N . GLY A 1 286 ? -7.671 10.729 26.030 1.00 94.62 286 GLY A N 1
ATOM 2291 C CA . GLY A 1 286 ? -8.376 12.010 26.003 1.00 94.62 286 GLY A CA 1
ATOM 2292 C C . GLY A 1 286 ? -9.893 11.891 25.848 1.00 94.62 286 GLY A C 1
ATOM 2293 O O . GLY A 1 286 ? -10.578 12.903 25.955 1.00 94.62 286 GLY A O 1
ATOM 2294 N N . VAL A 1 287 ? -10.430 10.689 25.602 1.00 94.94 287 VAL A N 1
ATOM 2295 C CA . VAL A 1 287 ? -11.865 10.469 25.364 1.00 94.94 287 VAL A CA 1
ATOM 2296 C C . VAL A 1 287 ? -12.575 10.182 26.695 1.00 94.94 287 VAL A C 1
ATOM 2298 O O . VAL A 1 287 ? -12.382 9.099 27.251 1.00 94.94 287 VAL A O 1
ATOM 2301 N N . PRO A 1 288 ? -13.440 11.078 27.215 1.00 93.25 288 PRO A N 1
ATOM 2302 C CA . PRO A 1 288 ? -13.991 10.945 28.571 1.00 93.25 288 PRO A CA 1
ATOM 2303 C C . PRO A 1 288 ? -14.801 9.665 28.820 1.00 93.25 288 PRO A C 1
ATOM 2305 O O . PRO A 1 288 ? -14.853 9.160 29.940 1.00 93.25 288 PRO A O 1
ATOM 2308 N N . GLN A 1 289 ? -15.452 9.126 27.785 1.00 93.25 289 GLN A N 1
ATOM 2309 C CA . GLN A 1 289 ? -16.270 7.915 27.879 1.00 93.25 289 GLN A CA 1
ATOM 2310 C C . GLN A 1 289 ? -15.434 6.621 27.873 1.00 93.25 289 GLN A C 1
ATOM 2312 O O . GLN A 1 289 ? -15.984 5.541 28.124 1.00 93.25 289 GLN A O 1
ATOM 2317 N N . VAL A 1 290 ? -14.130 6.709 27.592 1.00 96.19 290 VAL A N 1
ATOM 2318 C CA . VAL A 1 290 ? -13.225 5.567 27.427 1.00 96.19 290 VAL A CA 1
ATOM 2319 C C . VAL A 1 290 ? -12.385 5.349 28.682 1.00 96.19 290 VAL A C 1
ATOM 2321 O O . VAL A 1 290 ? -11.815 6.265 29.263 1.00 96.19 290 VAL A O 1
ATOM 2324 N N . ARG A 1 291 ? -12.260 4.083 29.074 1.00 96.44 291 ARG A N 1
ATOM 2325 C CA . ARG A 1 291 ? -11.306 3.586 30.062 1.00 96.44 291 ARG A CA 1
ATOM 2326 C C . ARG A 1 291 ? -10.412 2.550 29.400 1.00 96.44 291 ARG A C 1
ATOM 2328 O O . ARG A 1 291 ? -10.902 1.643 28.736 1.00 96.44 291 ARG A O 1
ATOM 2335 N N . LEU A 1 292 ? -9.109 2.645 29.632 1.00 97.00 292 LEU A N 1
ATOM 2336 C CA . LEU A 1 292 ? -8.121 1.697 29.121 1.00 97.00 292 LEU A CA 1
ATOM 2337 C C . LEU A 1 292 ? -7.686 0.772 30.262 1.00 97.00 292 LEU A C 1
ATOM 2339 O O . LEU A 1 292 ? -6.976 1.191 31.172 1.00 97.00 292 LEU A O 1
ATOM 2343 N N . ALA A 1 293 ? -8.162 -0.473 30.248 1.00 93.38 293 ALA A N 1
ATOM 2344 C CA . ALA A 1 293 ? -7.864 -1.455 31.292 1.00 93.38 293 ALA A CA 1
ATOM 2345 C C . ALA A 1 293 ? -6.688 -2.355 30.872 1.00 93.38 293 ALA A C 1
ATOM 2347 O O . ALA A 1 293 ? -6.701 -2.847 29.743 1.00 93.38 293 ALA A O 1
ATOM 2348 N N . PRO A 1 294 ? -5.694 -2.630 31.736 1.00 93.38 294 PRO A N 1
ATOM 2349 C CA . PRO A 1 294 ? -4.636 -3.588 31.421 1.00 93.38 294 PRO A CA 1
ATOM 2350 C C . PRO A 1 294 ? -5.210 -4.950 31.010 1.00 93.38 294 PRO A C 1
ATOM 2352 O O . PRO A 1 294 ? -6.098 -5.483 31.677 1.00 93.38 294 PRO A O 1
ATOM 2355 N N . ALA A 1 295 ? -4.709 -5.525 29.917 1.00 90.50 295 ALA A N 1
ATOM 2356 C CA . ALA A 1 295 ? -5.164 -6.819 29.426 1.00 90.50 295 ALA A CA 1
ATOM 2357 C C . ALA A 1 295 ? -4.051 -7.585 28.697 1.00 90.50 295 ALA A C 1
ATOM 2359 O O . ALA A 1 295 ? -3.215 -7.007 28.012 1.00 90.50 295 ALA A O 1
ATOM 2360 N N . ARG A 1 296 ? -4.072 -8.923 28.796 1.00 81.25 296 ARG A N 1
ATOM 2361 C CA . ARG A 1 296 ? -3.174 -9.826 28.042 1.00 81.25 296 ARG A CA 1
ATOM 2362 C C . ARG A 1 296 ? -1.689 -9.418 28.081 1.00 81.25 296 ARG A C 1
ATOM 2364 O O . ARG A 1 296 ? -1.069 -9.361 27.028 1.00 81.25 296 ARG A O 1
ATOM 2371 N N . SER A 1 297 ? -1.174 -9.113 29.276 1.00 81.94 297 SER A N 1
ATOM 2372 C CA . SER A 1 297 ? 0.214 -8.730 29.634 1.00 81.94 297 SER A CA 1
ATOM 2373 C C . SER A 1 297 ? 0.891 -7.572 28.876 1.00 81.94 297 SER A C 1
ATOM 2375 O O . SER A 1 297 ? 1.736 -6.908 29.466 1.00 81.94 297 SER A O 1
ATOM 2377 N N . ARG A 1 298 ? 0.532 -7.287 27.622 1.00 93.12 298 ARG A N 1
ATOM 2378 C CA . ARG A 1 298 ? 1.171 -6.305 26.732 1.00 93.12 298 ARG A CA 1
ATOM 2379 C C . ARG A 1 298 ? 0.192 -5.345 26.053 1.00 93.12 298 ARG A C 1
ATOM 2381 O O . ARG A 1 298 ? 0.619 -4.541 25.233 1.00 93.12 298 ARG A O 1
ATOM 2388 N N . TYR A 1 299 ? -1.101 -5.441 26.357 1.00 97.12 299 TYR A N 1
ATOM 2389 C CA . TYR A 1 299 ? -2.131 -4.593 25.768 1.00 97.12 299 TYR A CA 1
ATOM 2390 C C . TYR A 1 299 ? -2.909 -3.835 26.842 1.00 97.12 299 TYR A C 1
ATOM 2392 O O . TYR A 1 299 ? -2.958 -4.216 28.014 1.00 97.12 299 TYR A O 1
ATOM 2400 N N . VAL A 1 300 ? -3.582 -2.773 26.420 1.00 97.81 300 VAL A N 1
ATOM 2401 C CA . VAL A 1 300 ? -4.738 -2.244 27.143 1.00 97.81 300 VAL A CA 1
ATOM 2402 C C . VAL A 1 300 ? -5.995 -2.540 26.344 1.00 97.81 300 VAL A C 1
ATOM 2404 O O . VAL A 1 300 ? -5.971 -2.586 25.117 1.00 97.81 300 VAL A O 1
ATOM 2407 N N . GLN A 1 301 ? -7.101 -2.785 27.026 1.00 97.38 301 GLN A N 1
ATOM 2408 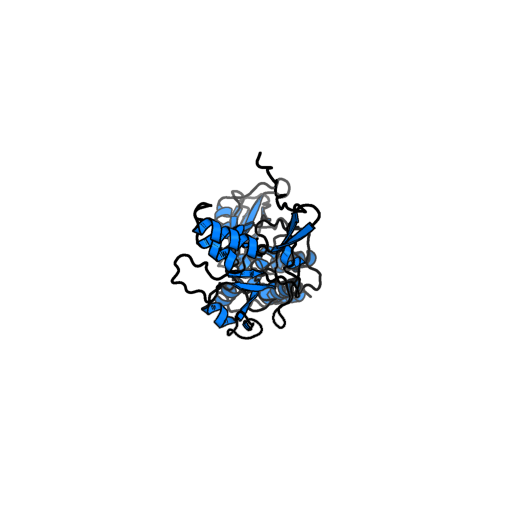C CA . GLN A 1 301 ? -8.392 -3.009 26.405 1.00 97.38 301 GLN A CA 1
ATOM 2409 C C . GLN A 1 301 ? -9.242 -1.749 26.510 1.00 97.38 301 GLN A C 1
ATOM 2411 O O . GLN A 1 301 ? -9.362 -1.164 27.588 1.00 97.38 301 GLN A O 1
ATOM 2416 N N . VAL A 1 302 ? -9.862 -1.367 25.395 1.00 97.00 302 VAL A N 1
ATOM 2417 C CA . VAL A 1 302 ? -10.840 -0.277 25.357 1.00 97.00 302 VAL A CA 1
ATOM 2418 C C . VAL A 1 302 ? -12.105 -0.719 26.081 1.00 97.00 302 VAL A C 1
ATOM 2420 O O . VAL A 1 302 ? -12.737 -1.715 25.720 1.00 97.00 302 VAL A O 1
ATOM 2423 N N . ASP A 1 303 ? -12.497 0.030 27.097 1.00 95.38 303 ASP A N 1
ATOM 2424 C CA . ASP A 1 303 ? -13.710 -0.191 27.866 1.00 95.38 303 ASP A CA 1
ATOM 2425 C C . ASP A 1 303 ? -14.438 1.129 28.112 1.00 95.38 303 ASP A C 1
ATOM 2427 O O . ASP A 1 303 ? -13.912 2.212 27.866 1.00 95.38 303 ASP A O 1
ATOM 2431 N N . LYS A 1 304 ? -15.660 1.040 28.620 1.00 94.44 304 LYS A N 1
ATOM 2432 C CA . LYS A 1 304 ? -16.408 2.202 29.087 1.00 94.44 304 LYS A CA 1
ATOM 2433 C C . LYS A 1 304 ? -15.889 2.693 30.441 1.00 94.44 304 LYS A C 1
ATOM 2435 O O . LYS A 1 304 ? -15.537 1.888 31.306 1.00 94.44 304 LYS A O 1
ATOM 2440 N N . ALA A 1 305 ? -15.885 4.011 30.633 1.00 92.62 305 ALA A N 1
ATOM 2441 C CA . ALA A 1 305 ? -15.525 4.641 31.905 1.00 92.62 305 ALA A CA 1
ATOM 2442 C C . ALA A 1 305 ? -16.665 4.635 32.945 1.00 92.62 305 ALA A C 1
ATOM 2444 O O . ALA A 1 305 ? -16.396 4.704 34.141 1.00 92.62 305 ALA A O 1
ATOM 2445 N N . GLY A 1 306 ? -17.928 4.513 32.513 1.00 88.19 306 GLY A N 1
ATOM 2446 C CA . GLY A 1 306 ? -19.111 4.603 33.379 1.00 88.19 306 GLY A CA 1
ATOM 2447 C C . GLY A 1 306 ? -20.161 3.501 33.153 1.00 88.19 306 GLY A C 1
ATOM 2448 O O . GLY A 1 306 ? -19.926 2.555 32.399 1.00 88.19 306 GLY A O 1
ATOM 2449 N N . PRO A 1 307 ? -21.343 3.604 33.792 1.00 83.06 307 PRO A N 1
ATOM 2450 C CA . PRO A 1 307 ? -22.386 2.576 33.726 1.00 83.06 307 PRO A CA 1
ATOM 2451 C C . PRO A 1 307 ? -23.107 2.499 32.366 1.00 83.06 307 PRO A C 1
ATOM 2453 O O . PRO A 1 307 ? -23.649 1.442 32.039 1.00 83.06 307 PRO A O 1
ATOM 2456 N N . GLY A 1 308 ? -23.069 3.562 31.551 1.00 82.94 308 GLY A N 1
ATOM 2457 C CA . GLY A 1 308 ? -23.757 3.655 30.253 1.00 82.94 308 GLY A CA 1
ATOM 2458 C C . GLY A 1 308 ? -23.234 2.707 29.165 1.00 82.94 308 GLY A C 1
ATOM 2459 O O . GLY A 1 308 ? -22.341 1.896 29.399 1.00 82.94 308 GLY A O 1
ATOM 2460 N N . PHE A 1 309 ? -23.797 2.779 27.960 1.00 86.50 309 PHE A N 1
ATOM 2461 C CA . PHE A 1 309 ? -23.244 2.084 26.794 1.00 86.50 309 PHE A CA 1
ATOM 2462 C C . PHE A 1 309 ? -22.190 2.962 26.120 1.00 86.50 309 PHE A C 1
ATOM 2464 O O . PHE A 1 309 ? -22.376 4.169 25.995 1.00 86.50 309 PHE A O 1
ATOM 2471 N N . LEU A 1 310 ? -21.086 2.349 25.693 1.00 91.25 310 LEU A N 1
ATOM 2472 C CA . LEU A 1 310 ? -20.097 2.997 24.841 1.00 91.25 310 LEU A CA 1
ATOM 2473 C C . LEU A 1 310 ? -20.253 2.434 23.432 1.00 91.25 310 LEU A C 1
ATOM 2475 O O . LEU A 1 310 ? -20.104 1.229 23.233 1.00 91.25 310 LEU A O 1
ATOM 2479 N N . THR A 1 311 ? -20.511 3.323 22.481 1.00 92.94 311 THR A N 1
ATOM 2480 C CA . THR A 1 311 ? -20.399 3.050 21.051 1.00 92.94 311 THR A CA 1
ATOM 2481 C C . THR A 1 311 ? -19.207 3.842 20.552 1.00 92.94 311 THR A C 1
ATOM 2483 O O . THR A 1 311 ? -19.227 5.071 20.601 1.00 92.94 311 THR A O 1
ATOM 2486 N N . LEU A 1 312 ? -18.163 3.128 20.144 1.00 95.38 312 LEU A N 1
ATOM 2487 C CA . LEU A 1 312 ? -16.934 3.712 19.636 1.00 95.38 312 LEU A CA 1
ATOM 2488 C C . LEU A 1 312 ? -16.413 2.842 18.499 1.00 95.38 312 LEU A C 1
ATOM 2490 O O . LEU A 1 312 ? -16.042 1.685 18.726 1.00 95.38 312 LEU A O 1
ATOM 2494 N N . ASP A 1 313 ? -16.344 3.430 17.314 1.00 95.56 313 ASP A N 1
ATOM 2495 C CA . ASP A 1 313 ? -15.807 2.801 16.115 1.00 95.56 313 ASP A CA 1
ATOM 2496 C C . ASP A 1 313 ? -14.551 3.552 15.637 1.00 95.56 313 ASP A C 1
ATOM 2498 O O . ASP A 1 313 ? -14.340 4.719 15.972 1.00 95.56 313 ASP A O 1
ATOM 2502 N N . PHE A 1 314 ? -13.706 2.889 14.851 1.00 95.69 314 PHE A N 1
ATOM 2503 C CA . PHE A 1 314 ? -12.680 3.524 14.035 1.00 95.69 314 PHE A CA 1
ATOM 2504 C C . PHE A 1 314 ? -13.052 3.430 12.559 1.00 95.69 314 PHE A C 1
ATOM 2506 O O . PHE A 1 314 ? -13.576 2.414 12.108 1.00 95.69 314 PHE A O 1
ATOM 2513 N N . LEU A 1 315 ? -12.746 4.471 11.797 1.00 95.25 315 LEU A N 1
ATOM 2514 C CA . LEU A 1 315 ? -12.903 4.509 10.350 1.00 95.25 315 LEU A CA 1
ATOM 2515 C C . LEU A 1 315 ? -11.548 4.803 9.715 1.00 95.25 315 LEU A C 1
ATOM 2517 O O . LEU A 1 315 ? -10.921 5.812 10.039 1.00 95.25 315 LEU A O 1
ATOM 2521 N N . LEU A 1 316 ? -11.121 3.935 8.799 1.00 95.75 316 LEU A N 1
ATOM 2522 C CA . LEU A 1 316 ? -9.985 4.200 7.927 1.00 95.75 316 LEU A CA 1
ATOM 2523 C C . LEU A 1 316 ? -10.493 4.862 6.646 1.00 95.75 316 LEU A C 1
ATOM 2525 O O . LEU A 1 316 ? -11.381 4.324 5.990 1.00 95.75 316 LEU A O 1
ATOM 2529 N N . TYR A 1 317 ? -9.966 6.031 6.301 1.00 92.75 317 TYR A N 1
ATOM 2530 C CA . TYR A 1 317 ? -10.431 6.800 5.151 1.00 92.75 317 TYR A CA 1
ATOM 2531 C C . TYR A 1 317 ? -9.340 7.742 4.625 1.00 92.75 317 TYR A C 1
ATOM 2533 O O . TYR A 1 317 ? -8.232 7.776 5.156 1.00 92.75 317 TYR A O 1
ATOM 2541 N N . ALA A 1 318 ? -9.657 8.503 3.571 1.00 90.06 318 ALA A N 1
ATOM 2542 C CA . ALA A 1 318 ? -8.790 9.540 3.005 1.00 90.06 318 ALA A CA 1
ATOM 2543 C C . ALA A 1 318 ? -7.345 9.062 2.775 1.00 90.06 318 ALA A C 1
ATOM 2545 O O . ALA A 1 318 ? -6.403 9.628 3.330 1.00 90.06 318 ALA A O 1
ATOM 2546 N N . ARG A 1 319 ? -7.199 8.022 1.943 1.00 91.62 319 ARG A N 1
ATOM 2547 C CA . ARG A 1 319 ? -5.919 7.643 1.339 1.00 91.62 319 ARG A CA 1
ATOM 2548 C C . ARG A 1 319 ? -5.316 8.869 0.650 1.00 91.62 319 ARG A C 1
ATOM 2550 O O . ARG A 1 319 ? -6.014 9.547 -0.108 1.00 91.62 319 ARG A O 1
ATOM 2557 N N . ARG A 1 320 ? -4.049 9.163 0.915 1.00 89.06 320 ARG A N 1
ATOM 2558 C CA . ARG A 1 320 ? -3.307 10.263 0.293 1.00 89.06 320 ARG A CA 1
ATOM 2559 C C . ARG A 1 320 ? -1.965 9.768 -0.194 1.00 89.06 320 ARG A C 1
ATOM 2561 O O . ARG A 1 320 ? -1.336 8.941 0.457 1.00 89.06 320 ARG A O 1
ATOM 2568 N N . ILE A 1 321 ? -1.550 10.319 -1.323 1.00 86.62 321 ILE A N 1
ATOM 2569 C CA . ILE A 1 321 ? -0.226 10.130 -1.889 1.00 86.62 321 ILE A CA 1
ATOM 2570 C C . ILE A 1 321 ? 0.408 11.508 -1.967 1.00 86.62 321 ILE A C 1
ATOM 2572 O O . ILE A 1 321 ? -0.179 12.434 -2.527 1.00 86.62 321 ILE A O 1
ATOM 2576 N N . GLU A 1 322 ? 1.579 11.634 -1.367 1.00 85.00 322 GLU A N 1
ATOM 2577 C CA . GLU A 1 322 ? 2.385 12.844 -1.357 1.00 85.00 322 GLU A CA 1
ATOM 2578 C C . GLU A 1 322 ? 3.775 12.507 -1.896 1.00 85.00 322 GLU A C 1
ATOM 2580 O O . GLU A 1 322 ? 4.252 11.380 -1.768 1.00 85.00 322 GLU A O 1
ATOM 2585 N N . TRP A 1 323 ? 4.419 13.482 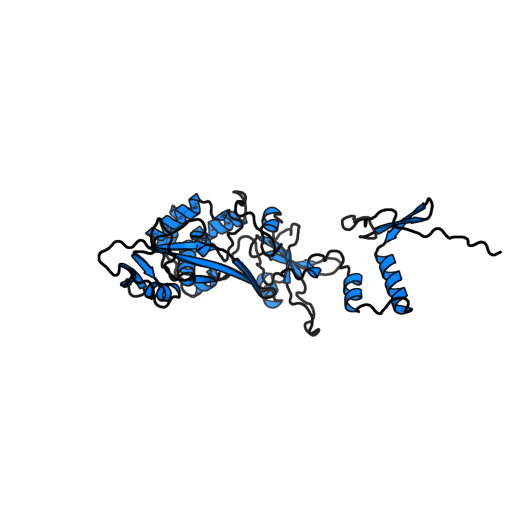-2.527 1.00 80.62 323 TRP A N 1
ATOM 2586 C CA . TRP A 1 323 ? 5.706 13.296 -3.186 1.00 80.62 323 TRP A CA 1
ATOM 2587 C C . TRP A 1 323 ? 6.768 14.123 -2.468 1.00 80.62 323 TRP A C 1
ATOM 2589 O O . TRP A 1 323 ? 6.657 15.348 -2.417 1.00 80.62 323 TRP A O 1
ATOM 2599 N N . ASP A 1 324 ? 7.794 13.462 -1.936 1.00 75.06 324 ASP A N 1
ATOM 2600 C CA . ASP A 1 324 ? 9.008 14.113 -1.438 1.00 75.06 324 ASP A CA 1
ATOM 2601 C C . ASP A 1 324 ? 10.105 13.993 -2.502 1.00 75.06 324 ASP A C 1
ATOM 2603 O O . ASP A 1 324 ? 10.866 13.023 -2.576 1.00 75.06 324 ASP A O 1
ATOM 2607 N N . GLY A 1 325 ? 10.105 14.948 -3.433 1.00 71.62 325 GLY A N 1
ATOM 2608 C CA . GLY A 1 325 ? 10.933 14.884 -4.632 1.00 71.62 325 GLY A CA 1
ATOM 2609 C C . GLY A 1 325 ? 10.550 13.702 -5.528 1.00 71.62 325 GLY A C 1
ATOM 2610 O O . GLY A 1 325 ? 9.555 13.759 -6.246 1.00 71.62 325 GLY A O 1
ATOM 2611 N N . GLN A 1 326 ? 11.377 12.656 -5.521 1.00 69.44 326 GLN A N 1
ATOM 2612 C CA . GLN A 1 326 ? 11.180 11.426 -6.304 1.00 69.44 326 GLN A CA 1
ATOM 2613 C C . GLN A 1 326 ? 10.483 10.317 -5.498 1.00 69.44 326 GLN A C 1
ATOM 2615 O O . GLN A 1 326 ? 9.959 9.359 -6.069 1.00 69.44 326 GLN A O 1
ATOM 2620 N N . HIS A 1 327 ? 10.467 10.458 -4.172 1.00 81.75 327 HIS A N 1
ATOM 2621 C CA . HIS A 1 327 ? 9.938 9.445 -3.280 1.00 81.75 327 HIS A CA 1
ATOM 2622 C C . HIS A 1 327 ? 8.434 9.615 -3.093 1.00 81.75 327 HIS A C 1
ATOM 2624 O O . HIS A 1 327 ? 7.944 10.723 -2.861 1.00 81.75 327 HIS A O 1
ATOM 2630 N N . MET A 1 328 ? 7.700 8.508 -3.174 1.00 86.44 328 MET A N 1
ATOM 2631 C CA . MET A 1 328 ? 6.265 8.488 -2.921 1.00 86.44 328 MET A CA 1
ATOM 2632 C C . MET A 1 328 ? 6.005 8.121 -1.462 1.00 86.44 328 MET A C 1
ATOM 2634 O O . MET A 1 328 ? 6.362 7.032 -1.022 1.00 86.44 328 MET A O 1
ATOM 2638 N N . ASN A 1 329 ? 5.297 8.988 -0.747 1.00 88.19 329 ASN A N 1
ATOM 2639 C CA . ASN A 1 329 ? 4.762 8.709 0.577 1.00 88.19 329 ASN A CA 1
ATOM 2640 C C . ASN A 1 329 ? 3.260 8.461 0.477 1.00 88.19 329 ASN A C 1
ATOM 2642 O O . ASN A 1 329 ? 2.523 9.235 -0.134 1.00 88.19 329 ASN A O 1
ATOM 2646 N N . GLU A 1 330 ? 2.788 7.387 1.100 1.00 92.62 330 GLU A N 1
ATOM 2647 C CA . GLU A 1 330 ? 1.370 7.051 1.140 1.00 92.62 330 GLU A CA 1
ATOM 2648 C C . GLU A 1 330 ? 0.878 7.057 2.584 1.00 92.62 330 GLU A C 1
ATOM 2650 O O . GLU A 1 330 ? 1.522 6.505 3.474 1.00 92.62 330 GLU A O 1
ATOM 2655 N N . THR A 1 331 ? -0.276 7.679 2.819 1.00 95.00 331 THR A N 1
ATOM 2656 C CA . THR A 1 331 ? -0.876 7.771 4.151 1.00 95.00 331 THR A CA 1
ATOM 2657 C C . THR A 1 331 ? -2.375 7.504 4.124 1.00 95.00 331 THR A C 1
ATOM 2659 O O . THR A 1 331 ? -3.052 7.691 3.111 1.00 95.00 331 THR A O 1
ATOM 2662 N N . PHE A 1 332 ? -2.916 7.090 5.267 1.00 96.25 332 PHE A N 1
ATOM 2663 C CA . PHE A 1 332 ? -4.354 6.980 5.512 1.00 96.25 332 PHE A CA 1
ATOM 2664 C C . PHE A 1 332 ? -4.731 7.779 6.756 1.00 96.25 332 PHE A C 1
ATOM 2666 O O . PHE A 1 332 ? -3.923 7.949 7.667 1.00 96.25 332 PHE A O 1
ATOM 2673 N N . ARG A 1 333 ? -5.979 8.241 6.838 1.00 96.81 333 ARG A N 1
ATOM 2674 C CA . ARG A 1 333 ? -6.524 8.828 8.065 1.00 96.81 333 ARG A CA 1
ATOM 2675 C C . ARG A 1 333 ? -7.315 7.787 8.844 1.00 96.81 333 ARG A C 1
ATOM 2677 O O . ARG A 1 333 ? -8.165 7.099 8.282 1.00 96.81 333 ARG A O 1
ATOM 2684 N N . LEU A 1 334 ? -7.065 7.706 10.148 1.00 97.31 334 LEU A N 1
ATOM 2685 C CA . LEU A 1 334 ? -7.867 6.940 11.097 1.00 97.31 334 LEU A CA 1
ATOM 2686 C C . LEU A 1 334 ? -8.650 7.908 11.983 1.00 97.31 334 LEU A C 1
ATOM 2688 O O . LEU A 1 334 ? -8.067 8.689 12.737 1.00 97.31 334 LEU A O 1
ATOM 2692 N N . ARG A 1 335 ? -9.978 7.818 11.904 1.00 95.88 335 ARG A N 1
ATOM 2693 C CA . ARG A 1 335 ? -10.924 8.599 12.707 1.00 95.88 335 ARG A CA 1
ATOM 2694 C C . ARG A 1 335 ? -11.571 7.736 13.777 1.00 95.88 335 ARG A C 1
ATOM 2696 O O . ARG A 1 335 ? -12.006 6.631 13.470 1.00 95.88 335 ARG A O 1
ATOM 2703 N N . GLY A 1 336 ? -11.700 8.251 14.997 1.00 96.06 336 GLY A N 1
ATOM 2704 C CA . GLY A 1 336 ? -12.589 7.683 16.014 1.00 96.06 336 GLY A CA 1
ATOM 2705 C C . GLY A 1 336 ? -13.989 8.286 15.922 1.00 96.06 336 GLY A C 1
ATOM 2706 O O . GLY A 1 336 ? -14.116 9.501 15.783 1.00 96.06 336 GLY A O 1
ATOM 2707 N N . LEU A 1 337 ? -15.028 7.459 16.016 1.00 94.50 337 LEU A N 1
ATOM 2708 C CA . LEU A 1 337 ? -16.434 7.856 15.908 1.00 94.50 337 LEU A CA 1
ATOM 2709 C C . LEU A 1 337 ? -17.192 7.446 17.175 1.00 94.50 337 LEU A C 1
ATOM 2711 O O . LEU A 1 337 ? -17.268 6.257 17.491 1.00 94.50 337 LEU A O 1
ATOM 2715 N N . LEU A 1 338 ? -17.731 8.426 17.899 1.00 91.69 338 LEU A N 1
ATOM 2716 C CA . LEU A 1 338 ? -18.683 8.233 18.989 1.00 91.69 338 LEU A CA 1
ATOM 2717 C C . LEU A 1 338 ? -20.102 8.186 18.422 1.00 91.69 338 LEU A C 1
ATOM 2719 O O . LEU A 1 338 ? -20.454 8.998 17.570 1.00 91.69 338 LEU A O 1
ATOM 2723 N N . GLY A 1 339 ? -20.905 7.249 18.931 1.00 78.88 339 GLY A N 1
ATOM 2724 C CA . GLY A 1 339 ? -22.278 7.055 18.458 1.00 78.88 339 GLY A CA 1
ATOM 2725 C C . GLY A 1 339 ? -22.341 6.408 17.068 1.00 78.88 339 GLY A C 1
ATOM 2726 O O . GLY A 1 339 ? -21.373 6.401 16.314 1.00 78.88 339 GLY A O 1
ATOM 2727 N N . ARG A 1 340 ? -23.478 5.783 16.740 1.00 61.12 340 ARG A N 1
ATOM 2728 C CA . ARG A 1 340 ? -23.719 5.224 15.393 1.00 61.12 340 ARG A CA 1
ATOM 2729 C C . ARG A 1 340 ? -24.390 6.221 14.449 1.00 61.12 340 ARG A C 1
ATOM 2731 O O . ARG A 1 340 ? -24.248 6.070 13.241 1.00 61.12 340 ARG A O 1
ATOM 2738 N N . ASP A 1 341 ? -25.083 7.216 15.002 1.00 54.97 341 ASP A N 1
ATOM 2739 C CA . ASP A 1 341 ? -26.105 7.973 14.271 1.00 54.97 341 ASP A CA 1
ATOM 2740 C C . ASP A 1 341 ? -25.732 9.449 14.039 1.00 54.97 341 ASP A C 1
ATOM 2742 O O . ASP A 1 341 ? -26.233 10.064 13.102 1.00 54.97 341 ASP A O 1
ATOM 2746 N N . ASP A 1 342 ? -24.831 10.019 14.844 1.00 60.81 342 ASP A N 1
ATOM 2747 C CA . ASP A 1 342 ? -24.370 11.414 14.760 1.00 60.81 342 ASP A CA 1
ATOM 2748 C C . ASP A 1 342 ? -22.914 11.556 14.282 1.00 60.81 342 ASP A C 1
ATOM 2750 O O . ASP A 1 342 ? -22.502 12.643 13.874 1.00 60.81 342 ASP A O 1
ATOM 2754 N N . GLY A 1 343 ? -22.143 10.461 14.277 1.00 66.06 343 GLY A N 1
ATOM 2755 C CA . GLY A 1 343 ? -20.788 10.415 13.720 1.00 66.06 343 GLY A CA 1
ATOM 2756 C C . GLY A 1 343 ? -19.819 11.378 14.404 1.00 66.06 343 GLY A C 1
ATOM 2757 O O . GLY A 1 343 ? -18.864 11.841 13.771 1.00 66.06 343 GLY A O 1
ATOM 2758 N N . GLN A 1 344 ? -20.072 11.709 15.676 1.00 86.25 344 GLN A N 1
ATOM 2759 C CA . GLN A 1 344 ? -19.262 12.673 16.402 1.00 86.25 344 GLN A CA 1
ATOM 2760 C C . GLN A 1 344 ? -17.827 12.161 16.501 1.00 86.25 344 GLN A C 1
ATOM 2762 O O . GLN A 1 344 ? -17.563 11.027 16.900 1.00 86.25 344 GLN A O 1
ATOM 2767 N N . GLN A 1 345 ? -16.873 13.011 16.145 1.00 92.62 345 GLN A N 1
ATOM 2768 C CA . GLN A 1 345 ? -15.468 12.653 16.205 1.00 92.62 345 GLN A CA 1
ATOM 2769 C C . GLN A 1 345 ? -15.023 12.463 17.664 1.00 92.62 345 GLN A C 1
ATOM 2771 O O . GLN A 1 345 ? -15.189 13.353 18.495 1.00 92.62 345 GLN A O 1
ATOM 2776 N N . ALA A 1 346 ? -14.458 11.293 17.970 1.00 93.94 346 ALA A N 1
ATOM 2777 C CA . ALA A 1 346 ? -13.984 10.946 19.309 1.00 93.94 346 ALA A CA 1
ATOM 2778 C C . ALA A 1 346 ? -12.658 11.644 19.655 1.00 93.94 346 ALA A C 1
ATOM 2780 O O . ALA A 1 346 ? -12.411 11.980 20.808 1.00 93.94 346 ALA A O 1
ATOM 2781 N N . PHE A 1 347 ? -11.792 11.817 18.655 1.00 95.00 347 PHE A N 1
ATOM 2782 C CA . PHE A 1 347 ? -10.457 12.402 18.770 1.00 95.00 347 PHE A CA 1
ATOM 2783 C C . PHE A 1 347 ? -9.966 12.886 17.400 1.00 95.00 347 PHE A C 1
ATOM 2785 O O . PHE A 1 347 ? -10.440 12.401 16.369 1.00 95.00 347 PHE A O 1
ATOM 2792 N N . ASP A 1 348 ? -8.990 13.797 17.385 1.00 95.00 348 ASP A N 1
ATOM 2793 C CA . ASP A 1 348 ? -8.342 14.277 16.157 1.00 95.00 348 ASP A CA 1
ATOM 2794 C C . ASP A 1 348 ? -7.773 13.130 15.319 1.00 95.00 348 ASP A C 1
ATOM 2796 O O . ASP A 1 348 ? -7.100 12.240 15.848 1.00 95.00 348 ASP A O 1
ATOM 2800 N N . ASP A 1 349 ? -8.002 13.181 14.005 1.00 96.00 349 ASP A N 1
ATOM 2801 C CA . ASP A 1 349 ? -7.625 12.104 13.092 1.00 96.00 349 ASP A CA 1
ATOM 2802 C C . ASP A 1 349 ? -6.127 11.792 13.163 1.00 96.00 349 ASP A C 1
ATOM 2804 O O . ASP A 1 349 ? -5.269 12.677 13.071 1.00 96.00 349 ASP A O 1
ATOM 2808 N N . LEU A 1 350 ? -5.813 10.504 13.254 1.00 96.94 350 LEU A N 1
ATOM 2809 C CA . LEU A 1 350 ? -4.447 10.011 13.154 1.00 96.94 350 LEU A CA 1
ATOM 2810 C C . LEU A 1 350 ? -4.068 9.849 11.687 1.00 96.94 350 LEU A C 1
ATOM 2812 O O . LEU A 1 350 ? -4.850 9.322 10.897 1.00 96.94 350 LEU A O 1
ATOM 2816 N N . THR A 1 351 ? -2.865 10.284 11.330 1.00 96.75 351 THR A N 1
ATOM 2817 C CA . THR A 1 351 ? -2.231 9.896 10.068 1.00 96.75 351 THR A CA 1
ATOM 2818 C C . THR A 1 351 ? -1.526 8.566 10.290 1.00 96.75 351 THR A C 1
ATOM 2820 O O . THR A 1 351 ? -0.758 8.440 11.241 1.00 96.75 351 THR A O 1
ATOM 2823 N N . LEU A 1 352 ? -1.816 7.580 9.448 1.00 95.88 352 LEU A N 1
ATOM 2824 C CA . LEU A 1 352 ? -1.108 6.309 9.402 1.00 95.88 352 LEU A CA 1
ATOM 2825 C C . LEU A 1 352 ? -0.223 6.307 8.159 1.00 95.88 352 LEU A C 1
ATOM 2827 O O . LEU A 1 352 ? -0.750 6.292 7.044 1.00 95.88 352 LEU A O 1
ATOM 2831 N N . ASP A 1 353 ? 1.089 6.313 8.355 1.00 93.69 353 ASP A N 1
ATOM 2832 C CA . ASP A 1 353 ? 2.056 6.186 7.267 1.00 93.69 353 ASP A CA 1
ATOM 2833 C C . ASP A 1 353 ? 2.115 4.733 6.779 1.00 93.69 353 ASP A C 1
ATOM 2835 O O . ASP A 1 353 ? 2.082 3.788 7.575 1.00 93.69 353 ASP A O 1
ATOM 2839 N N . VAL A 1 354 ? 2.160 4.543 5.461 1.00 93.75 354 VAL A N 1
ATOM 2840 C CA . VAL A 1 354 ? 2.353 3.227 4.850 1.00 93.75 354 VAL A CA 1
ATOM 2841 C C . VAL A 1 354 ? 3.845 2.927 4.790 1.00 93.75 354 VAL A C 1
ATOM 2843 O O . VAL A 1 354 ? 4.592 3.593 4.081 1.00 93.75 354 VAL A O 1
ATOM 2846 N N . ASP A 1 355 ? 4.267 1.877 5.487 1.00 92.25 355 ASP A N 1
ATOM 2847 C CA . ASP A 1 355 ? 5.594 1.288 5.309 1.00 92.25 355 ASP A CA 1
ATOM 2848 C C . ASP A 1 355 ? 5.553 0.346 4.100 1.00 92.25 355 ASP A C 1
ATOM 2850 O O . ASP A 1 355 ? 4.934 -0.719 4.150 1.00 92.25 355 ASP A O 1
ATOM 2854 N N . GLN A 1 356 ? 6.188 0.765 3.003 1.00 91.19 356 GLN A N 1
ATOM 2855 C CA . GLN A 1 356 ? 6.238 -0.004 1.755 1.00 91.19 356 GLN A CA 1
ATOM 2856 C C . GLN A 1 356 ? 6.996 -1.335 1.918 1.00 91.19 356 GLN A C 1
ATOM 2858 O O . GLN A 1 356 ? 6.754 -2.260 1.148 1.00 91.19 356 GLN A O 1
ATOM 2863 N N . ASP A 1 357 ? 7.823 -1.469 2.962 1.00 91.62 357 ASP A N 1
ATOM 2864 C CA . ASP A 1 357 ? 8.648 -2.643 3.262 1.00 91.62 357 ASP A CA 1
ATOM 2865 C C . ASP A 1 357 ? 8.137 -3.437 4.481 1.00 91.62 357 ASP A C 1
ATOM 2867 O O . ASP A 1 357 ? 8.863 -4.250 5.071 1.00 91.62 357 ASP A O 1
ATOM 2871 N N . TRP A 1 358 ? 6.857 -3.267 4.843 1.00 94.50 358 TRP A N 1
ATOM 2872 C CA . TRP A 1 358 ? 6.245 -3.895 6.022 1.00 94.50 358 TRP A CA 1
ATOM 2873 C C . TRP A 1 358 ? 6.474 -5.407 6.096 1.00 94.50 358 TRP A C 1
ATOM 2875 O O . TRP A 1 358 ? 6.588 -5.967 7.190 1.00 94.50 358 TRP A O 1
ATOM 2885 N N . LEU A 1 359 ? 6.536 -6.096 4.953 1.00 94.81 359 LEU A N 1
ATOM 2886 C CA . LEU A 1 359 ? 6.719 -7.543 4.907 1.00 94.81 359 LEU A CA 1
ATOM 2887 C C . LEU A 1 359 ? 8.103 -7.950 5.431 1.00 94.81 359 LEU A C 1
ATOM 2889 O O . LEU A 1 359 ? 8.203 -8.884 6.228 1.00 94.81 359 LEU A O 1
ATOM 2893 N N . SER A 1 360 ? 9.149 -7.220 5.042 1.00 92.06 360 SER A N 1
ATOM 2894 C CA . SER A 1 360 ? 10.517 -7.426 5.526 1.00 92.06 360 SER A CA 1
ATOM 2895 C C . SER A 1 360 ? 10.621 -7.045 7.003 1.00 92.06 360 SER A C 1
ATOM 2897 O O . SER A 1 360 ? 11.016 -7.862 7.834 1.00 92.06 360 SER A O 1
ATOM 2899 N N . HIS A 1 361 ? 10.128 -5.858 7.374 1.00 92.88 361 HIS A N 1
ATOM 2900 C CA . HIS A 1 361 ? 10.180 -5.379 8.759 1.00 92.88 361 HIS A CA 1
ATOM 2901 C C . HIS A 1 361 ? 9.391 -6.254 9.748 1.00 92.88 361 HIS A C 1
ATOM 2903 O O . HIS A 1 361 ? 9.723 -6.320 10.940 1.00 92.88 361 HIS A O 1
ATOM 2909 N N . THR A 1 362 ? 8.315 -6.909 9.301 1.00 93.38 362 THR A N 1
ATOM 2910 C CA . THR A 1 362 ? 7.572 -7.876 10.124 1.00 93.38 362 THR A CA 1
ATOM 2911 C C . THR A 1 362 ? 8.257 -9.235 10.181 1.00 93.38 362 THR A C 1
ATOM 2913 O O . THR A 1 362 ? 8.254 -9.847 11.250 1.00 93.38 362 THR A O 1
ATOM 2916 N N . ALA A 1 363 ? 8.879 -9.692 9.090 1.00 91.06 363 ALA A N 1
ATOM 2917 C CA . ALA A 1 363 ? 9.662 -10.924 9.074 1.00 91.06 363 ALA A CA 1
ATOM 2918 C C . ALA A 1 363 ? 10.844 -10.874 10.052 1.00 91.06 363 ALA A C 1
ATOM 2920 O O . ALA A 1 363 ? 11.039 -11.828 10.805 1.00 91.06 363 ALA A O 1
ATOM 2921 N N . ASP A 1 364 ? 11.573 -9.759 10.090 1.00 88.06 364 ASP A N 1
ATOM 2922 C CA . ASP A 1 364 ? 12.737 -9.595 10.966 1.00 88.06 364 ASP A CA 1
ATOM 2923 C C . ASP A 1 364 ? 12.341 -9.530 12.440 1.00 88.06 364 ASP A C 1
ATOM 2925 O O . ASP A 1 364 ? 12.967 -10.135 13.312 1.00 88.06 364 ASP A O 1
ATOM 2929 N N . ALA A 1 365 ? 11.265 -8.806 12.735 1.00 83.56 365 ALA A N 1
ATOM 2930 C CA . ALA A 1 365 ? 10.857 -8.585 14.110 1.00 83.56 365 ALA A CA 1
ATOM 2931 C C . ALA A 1 365 ? 10.068 -9.743 14.722 1.00 83.56 365 ALA A C 1
ATOM 2933 O O . ALA A 1 365 ? 10.059 -9.905 15.944 1.00 83.56 365 ALA A O 1
ATOM 2934 N N . GLN A 1 366 ? 9.386 -10.533 13.895 1.00 84.62 366 GLN A N 1
ATOM 2935 C CA . GLN A 1 366 ? 8.734 -11.759 14.323 1.00 84.62 366 GLN A CA 1
ATOM 2936 C C . GLN A 1 366 ? 9.021 -12.877 13.308 1.00 84.62 366 GLN A C 1
ATOM 2938 O O . GLN A 1 366 ? 8.190 -13.165 12.444 1.00 84.62 366 GLN A O 1
ATOM 2943 N N . PRO A 1 367 ? 10.180 -13.557 13.436 1.00 76.81 367 PRO A N 1
ATOM 2944 C CA . PRO A 1 367 ? 10.562 -14.630 12.516 1.00 76.81 367 PRO A CA 1
ATOM 2945 C C . PRO A 1 367 ? 9.593 -15.821 12.540 1.00 76.81 367 PRO A C 1
ATOM 2947 O O . PRO A 1 367 ? 9.406 -16.508 11.536 1.00 76.81 367 PRO A O 1
ATOM 2950 N N . GLY A 1 368 ? 8.962 -16.069 13.694 1.00 87.31 368 GLY A N 1
ATOM 2951 C CA . GLY A 1 368 ? 7.944 -17.105 13.860 1.00 87.31 368 GLY A CA 1
ATOM 2952 C C . GLY A 1 368 ? 6.604 -16.722 13.225 1.00 87.31 368 GLY A C 1
ATOM 2953 O O . GLY A 1 368 ? 6.170 -15.577 13.309 1.00 87.31 368 GLY A O 1
ATOM 2954 N N . ARG A 1 369 ? 5.919 -17.701 12.632 1.00 94.50 369 ARG A N 1
ATOM 2955 C CA . ARG A 1 369 ? 4.624 -17.515 11.958 1.00 94.50 369 ARG A CA 1
ATOM 2956 C C . ARG A 1 369 ? 3.450 -17.838 12.887 1.00 94.50 369 ARG A C 1
ATOM 2958 O O . ARG A 1 369 ? 3.514 -18.818 13.632 1.00 94.50 369 ARG A O 1
ATOM 2965 N N . ASP A 1 370 ? 2.359 -17.073 12.816 1.00 94.62 370 ASP A N 1
ATOM 2966 C CA . ASP A 1 370 ? 1.118 -17.400 13.543 1.00 94.62 370 ASP A CA 1
ATOM 2967 C C . ASP A 1 370 ? 0.249 -18.354 12.712 1.00 94.62 370 ASP A C 1
ATOM 2969 O O . ASP A 1 370 ? -0.545 -17.948 11.859 1.00 94.62 370 ASP A O 1
ATOM 2973 N N . GLY A 1 371 ? 0.386 -19.654 12.988 1.00 96.12 371 GLY A N 1
ATOM 2974 C CA . GLY A 1 371 ? -0.365 -20.702 12.297 1.00 96.12 371 GLY A CA 1
ATOM 2975 C C . GLY A 1 371 ? -1.886 -20.537 12.381 1.00 96.12 371 GLY A C 1
ATOM 2976 O O . GLY A 1 371 ? -2.575 -20.864 11.422 1.00 96.12 371 GLY A O 1
ATOM 2977 N N . ARG A 1 372 ? -2.426 -19.960 13.465 1.00 96.88 372 ARG A N 1
ATOM 2978 C CA . ARG A 1 372 ? -3.882 -19.789 13.622 1.00 96.88 372 ARG A CA 1
ATOM 2979 C C . ARG A 1 372 ? -4.424 -18.746 12.653 1.00 96.88 372 ARG A C 1
ATOM 2981 O O . ARG A 1 372 ? -5.493 -18.944 12.079 1.00 96.88 372 ARG A O 1
ATOM 2988 N N . LEU A 1 373 ? -3.708 -17.636 12.485 1.00 97.88 373 LEU A N 1
ATOM 2989 C CA . LEU A 1 373 ? -4.078 -16.599 11.520 1.00 97.88 373 LEU A CA 1
ATOM 2990 C C . LEU A 1 373 ? -3.915 -17.106 10.086 1.00 97.88 373 LEU A C 1
ATOM 2992 O O . LEU A 1 373 ? -4.789 -16.874 9.252 1.00 97.88 373 LEU A O 1
ATOM 2996 N N . LEU A 1 374 ? -2.860 -17.874 9.817 1.00 98.00 374 LEU A N 1
ATOM 2997 C CA . LEU A 1 374 ? -2.680 -18.512 8.516 1.00 98.00 374 LEU A CA 1
ATOM 2998 C C . LEU A 1 374 ? -3.795 -19.508 8.196 1.00 98.00 374 LEU A C 1
ATOM 3000 O O . LEU A 1 374 ? -4.313 -19.493 7.083 1.00 98.00 374 LEU A O 1
ATOM 3004 N N . ASP A 1 375 ? -4.222 -20.323 9.154 1.00 98.12 375 ASP A N 1
ATOM 3005 C CA . ASP A 1 375 ? -5.336 -21.251 8.951 1.00 98.12 375 ASP A CA 1
ATOM 3006 C C . ASP A 1 375 ? -6.654 -20.507 8.709 1.00 98.12 375 ASP A C 1
ATOM 3008 O O . ASP A 1 375 ? -7.369 -20.829 7.759 1.00 98.12 375 ASP A O 1
ATOM 3012 N N . ILE A 1 376 ? -6.927 -19.429 9.458 1.00 98.31 376 ILE A N 1
ATOM 3013 C CA . ILE A 1 376 ? -8.065 -18.535 9.182 1.00 98.31 376 ILE A CA 1
ATOM 3014 C C . ILE A 1 376 ? -8.031 -18.032 7.737 1.00 98.31 376 ILE A C 1
ATOM 3016 O O . ILE A 1 376 ? -9.070 -18.022 7.068 1.00 98.31 376 ILE A O 1
ATOM 3020 N N . ALA A 1 377 ? -6.858 -17.629 7.248 1.00 98.19 377 ALA A N 1
ATOM 3021 C CA . ALA A 1 377 ? -6.709 -17.145 5.887 1.00 98.19 377 ALA A CA 1
ATOM 3022 C C . ALA A 1 377 ? -6.940 -18.244 4.849 1.00 98.19 377 ALA A C 1
ATOM 3024 O O . ALA A 1 377 ? -7.690 -18.027 3.899 1.00 98.19 377 ALA A O 1
ATOM 3025 N N . ARG A 1 378 ? -6.387 -19.443 5.063 1.00 97.69 378 ARG A N 1
ATOM 3026 C CA . ARG A 1 378 ? -6.591 -20.608 4.185 1.00 97.69 378 ARG A CA 1
ATOM 3027 C C . ARG A 1 378 ? -8.055 -21.029 4.097 1.00 97.69 378 ARG A C 1
ATOM 3029 O O . ARG A 1 378 ? -8.514 -21.400 3.022 1.00 97.69 378 ARG A O 1
ATOM 3036 N N . GLU A 1 379 ? -8.777 -20.984 5.213 1.00 97.31 379 GLU A N 1
ATOM 3037 C CA . GLU A 1 379 ? -10.194 -21.349 5.278 1.00 97.31 379 GLU A CA 1
ATOM 3038 C C . GLU A 1 379 ? -11.100 -20.307 4.610 1.00 97.31 379 GLU A C 1
ATOM 3040 O O . GLU A 1 379 ? -12.109 -20.663 3.987 1.00 97.31 379 GLU A O 1
ATOM 3045 N N . THR A 1 380 ? -10.755 -19.026 4.778 1.00 97.56 380 THR A N 1
ATOM 3046 C CA . THR A 1 380 ? -11.567 -17.882 4.344 1.00 97.56 380 THR A CA 1
ATOM 3047 C C . THR A 1 380 ? -11.352 -17.549 2.870 1.00 97.56 380 THR A C 1
ATOM 3049 O O . THR A 1 380 ? -12.330 -17.288 2.163 1.00 97.56 380 THR A O 1
ATOM 3052 N N . LEU A 1 381 ? -10.096 -17.572 2.418 1.00 96.50 381 LEU A N 1
ATOM 3053 C CA . LEU A 1 381 ? -9.656 -17.285 1.055 1.00 96.50 381 LEU A CA 1
ATOM 3054 C C . LEU A 1 381 ? -9.363 -18.610 0.334 1.00 96.50 381 LEU A C 1
ATOM 3056 O O . LEU A 1 381 ? -8.265 -19.170 0.445 1.00 96.50 381 LEU A O 1
ATOM 3060 N N . ARG A 1 382 ? -10.383 -19.129 -0.353 1.00 85.44 382 ARG A N 1
ATOM 3061 C CA . ARG A 1 382 ? -10.341 -20.408 -1.076 1.00 85.44 382 ARG A CA 1
ATOM 3062 C C . ARG A 1 382 ? -9.860 -20.254 -2.507 1.00 85.44 382 ARG A C 1
ATOM 3064 O O . ARG A 1 382 ? -10.043 -19.147 -3.066 1.00 85.44 382 ARG A O 1
#

Secondary structure (DSSP, 8-state):
----------EEEEEEEEE-TT-TT-S-SEEEEEEETTEEEEEEHHHHHHHHHHHHHTTSSPPPPHHHHHHHHTTTTS-TTGGGTPPPB-EEBSSTT----EE--HHHHHHHHTT-TTTEE--TT--EEEEE-TTT--EEEEESTT--TTSTTPPPPEEEE-SS-BTTTB---HHHHHT-TTT-TT----TT-B--TT-HHHHHHHHHHHHSHHHHHHHHHHHHSEE--HHHHHHHHHHHHHTTGGGBTT--STTHHHHHHHTS-SEE-TT-EE-TTSHHHHHHHT-TTEEEEEETTTEEEEEESSSS---EEEEEEEEEEEEETTEEEEEEEEEEEESSSS-EEEEEEEEEE--TTHHHHHHHH--S--HHHHHHHHHH--

Organism: Bifidobacterium breve (NCBI:txid1685)

pLDDT: mean 85.55, std 15.69, range [34.31, 98.31]